Protein AF-A0A6S6XS99-F1 (afdb_monomer_lite)

Foldseek 3Di:
DDPVCVVLVLDPPPVDHHDDQAADEDDPVCVVLVVVLVVCVVVVVVVVNVVSCVVPVNVCRHDCDPVNVSNVVSHVVRVVCCVVPPPVVVLVPVQAEPEADDLQDDAAFNYWHDDPRWIKTFHHRGDDRRDDCPPPVGIDTDDPDDPPPPAEAEDAADDLADQDAANYWHDDQQFIKGFHHGRRHRDDAPPCVVGIDTPDHDPQDEAEEQDQDPRGAFQRWYWHADPPPRDTWIWTDRRPSDIDTDDDDDDQQVDADPVGHGSVVVVVVVVVVVVVVVVDPPPPVVQDCVNPVDPPFPAAEWEFPDWDDPDQQEIEGETAPDDDTAFYKYKYFAQHFHACDPPLQSHKYWYAHPVRDTDFIATEAEPVLHRDYRVLDDHRDIWMWTWHQDQRDPPPSGTHTHTPSPPCVPAPLLADQVQEEEEFDAEDEQEDPDALQAEAEDGHCEEAYAAHHEYEYPHQHVAYEYRHQAEYAANAEYFQELNFHQPDVPRPDDDDPLQHAAFAFAEWFWADPVRQAWAEFAAGAEGAHFWHWYGFWTWWGDDDDDWTTWTGFGRVPQHDDPPARFDGRPQTQQETGDTDAPDQQDQDCRPVNARTKYTWHIGGFFHHYAAEHNYEYHAAYEYAREWAEIHAIGAGEDDPPDPDFHAIYAWYEWTFFTEYHAEYAYHYYHNYYYFRFTHQWHAWYGYPVRPHTYHIYHTHYGYYYYYYYDDD

Radius of gyration: 56.85 Å; chains: 1; bounding box: 156×54×154 Å

Structure (mmCIF, N/CA/C/O backbone):
data_AF-A0A6S6XS99-F1
#
_entry.id   AF-A0A6S6XS99-F1
#
loop_
_atom_site.group_PDB
_atom_site.id
_atom_site.type_symbol
_atom_site.label_atom_id
_atom_site.label_alt_id
_atom_site.label_comp_id
_atom_site.label_asym_id
_atom_site.label_entity_id
_atom_site.label_seq_id
_atom_site.pdbx_PDB_ins_code
_atom_site.Cartn_x
_atom_site.Cartn_y
_atom_site.Cartn_z
_atom_site.occupancy
_atom_site.B_iso_or_equiv
_atom_site.auth_seq_id
_atom_site.auth_comp_id
_atom_site.auth_asym_id
_atom_site.auth_atom_id
_atom_site.pdbx_PDB_model_num
ATOM 1 N N . MET A 1 1 ? 77.140 -15.131 -53.008 1.00 70.56 1 MET A N 1
ATOM 2 C CA . MET A 1 1 ? 76.068 -16.034 -52.569 1.00 70.56 1 MET A CA 1
ATOM 3 C C . MET A 1 1 ? 75.198 -15.262 -51.602 1.00 70.56 1 MET A C 1
ATOM 5 O O . MET A 1 1 ? 75.749 -14.536 -50.785 1.00 70.56 1 MET A O 1
ATOM 9 N N . SER A 1 2 ? 73.883 -15.371 -51.748 1.00 76.38 2 SER A N 1
ATOM 10 C CA . SER A 1 2 ? 72.900 -14.784 -50.842 1.00 76.38 2 SER A CA 1
ATOM 11 C C . SER A 1 2 ? 73.021 -15.407 -49.452 1.00 76.38 2 SER A C 1
ATOM 13 O O . SER A 1 2 ? 72.976 -16.631 -49.325 1.00 76.38 2 SER A O 1
ATOM 15 N N . ASP A 1 3 ? 73.113 -14.582 -48.409 1.00 79.62 3 ASP A N 1
ATOM 16 C CA . ASP A 1 3 ? 73.062 -15.068 -47.021 1.00 79.62 3 ASP A CA 1
ATOM 17 C C . ASP A 1 3 ? 71.668 -15.617 -46.690 1.00 79.62 3 ASP A C 1
ATOM 19 O O . ASP A 1 3 ? 71.494 -16.472 -45.822 1.00 79.62 3 ASP A O 1
ATOM 23 N N . ARG A 1 4 ? 70.653 -15.095 -47.388 1.00 74.25 4 ARG A N 1
ATOM 24 C CA . ARG A 1 4 ? 69.243 -15.365 -47.124 1.00 74.25 4 ARG A CA 1
ATOM 25 C C . ARG A 1 4 ? 68.695 -16.536 -47.925 1.00 74.25 4 ARG A C 1
ATOM 27 O O . ARG A 1 4 ? 67.824 -17.250 -47.430 1.00 74.25 4 ARG A O 1
ATOM 34 N N . PHE A 1 5 ? 69.206 -16.741 -49.134 1.00 84.06 5 PHE A N 1
ATOM 35 C CA . PHE A 1 5 ? 68.850 -17.877 -49.977 1.00 84.06 5 PHE A CA 1
ATOM 36 C C . PHE A 1 5 ? 70.095 -18.695 -50.341 1.00 84.06 5 PHE A C 1
ATOM 38 O O . PHE A 1 5 ? 70.511 -18.686 -51.502 1.00 84.06 5 PHE A O 1
ATOM 45 N N . PRO A 1 6 ? 70.695 -19.428 -49.379 1.00 83.56 6 PRO A N 1
ATOM 46 C CA . PRO A 1 6 ? 71.902 -20.217 -49.633 1.00 83.56 6 PRO A CA 1
ATOM 47 C C . PRO A 1 6 ? 71.719 -21.273 -50.732 1.00 83.56 6 PRO A C 1
ATOM 49 O O . PRO A 1 6 ? 72.689 -21.698 -51.352 1.00 83.56 6 PRO A O 1
ATOM 52 N N . GLN A 1 7 ? 70.474 -21.694 -50.988 1.00 82.38 7 GLN A N 1
ATOM 53 C CA . GLN A 1 7 ? 70.128 -22.634 -52.050 1.00 82.38 7 GLN A CA 1
ATOM 54 C C . GLN A 1 7 ? 70.268 -22.054 -53.470 1.00 82.38 7 GLN A C 1
ATOM 56 O O . GLN A 1 7 ? 70.418 -22.826 -54.411 1.00 82.38 7 GLN A O 1
ATOM 61 N N . TYR A 1 8 ? 70.247 -20.726 -53.636 1.00 88.94 8 TYR A N 1
ATOM 62 C CA . TYR A 1 8 ? 70.466 -20.039 -54.917 1.00 88.94 8 TYR A CA 1
ATOM 63 C C . TYR A 1 8 ? 71.910 -19.535 -54.969 1.00 88.94 8 TYR A C 1
ATOM 65 O O . TYR A 1 8 ? 72.203 -18.344 -54.847 1.00 88.94 8 TYR A O 1
ATOM 73 N N . SER A 1 9 ? 72.832 -20.493 -55.057 1.00 85.69 9 SER A N 1
ATOM 74 C CA . SER A 1 9 ? 74.264 -20.295 -54.811 1.00 85.69 9 SER A CA 1
ATOM 75 C C . SER A 1 9 ? 74.929 -19.236 -55.704 1.00 85.69 9 SER A C 1
ATOM 77 O O . SER A 1 9 ? 75.890 -18.588 -55.269 1.00 85.69 9 SER A O 1
ATOM 79 N N . LEU A 1 10 ? 74.408 -19.034 -56.922 1.00 86.88 10 LEU A N 1
ATOM 80 C CA . LEU A 1 10 ? 74.947 -18.095 -57.908 1.00 86.88 10 LEU A CA 1
ATOM 81 C C . LEU A 1 10 ? 74.332 -16.690 -57.832 1.00 86.88 10 LEU A C 1
ATOM 83 O O . LEU A 1 10 ? 74.864 -15.782 -58.468 1.00 86.88 10 LEU A O 1
ATOM 87 N N . SER A 1 11 ? 73.279 -16.486 -57.034 1.00 88.00 11 SER A N 1
ATOM 88 C CA . SER A 1 11 ? 72.705 -15.159 -56.786 1.00 88.00 11 SER A CA 1
ATOM 89 C C . SER A 1 11 ? 73.265 -14.537 -55.501 1.00 88.00 11 SER A C 1
ATOM 91 O O . SER A 1 11 ? 73.641 -15.218 -54.540 1.00 88.00 11 SER A O 1
ATOM 93 N N . GLN A 1 12 ? 73.356 -13.212 -55.486 1.00 87.88 12 GLN A N 1
ATOM 94 C CA . GLN A 1 12 ? 73.645 -12.365 -54.332 1.00 87.88 12 GLN A CA 1
ATOM 95 C C . GLN A 1 12 ? 72.393 -11.635 -53.818 1.00 87.88 12 GLN A C 1
ATOM 97 O O . GLN A 1 12 ? 72.434 -11.019 -52.751 1.00 87.88 12 GLN A O 1
ATOM 102 N N . PHE A 1 13 ? 71.268 -11.722 -54.531 1.00 82.88 13 PHE A N 1
ATOM 103 C CA . PHE A 1 13 ? 70.009 -11.105 -54.125 1.00 82.88 13 PHE A CA 1
ATOM 104 C C . PHE A 1 13 ? 69.418 -11.816 -52.886 1.00 82.88 13 PHE A C 1
ATOM 106 O O . PHE A 1 13 ? 69.502 -13.043 -52.778 1.00 82.88 13 PHE A O 1
ATOM 113 N N . PRO A 1 14 ? 68.819 -11.103 -51.911 1.00 76.56 14 PRO A N 1
ATOM 114 C CA . PRO A 1 14 ? 68.534 -9.668 -51.875 1.00 76.56 14 PRO A CA 1
ATOM 115 C C . PRO A 1 14 ? 69.639 -8.824 -51.225 1.00 76.56 14 PRO A C 1
ATOM 117 O O . PRO A 1 14 ? 69.459 -7.620 -51.067 1.00 76.56 14 PRO A O 1
ATOM 120 N N . ASN A 1 15 ? 70.755 -9.432 -50.812 1.00 83.00 15 ASN A N 1
ATOM 121 C CA . ASN A 1 15 ? 71.830 -8.732 -50.107 1.00 83.00 15 ASN A CA 1
ATOM 122 C C . ASN A 1 15 ? 72.519 -7.683 -51.000 1.00 83.00 15 ASN A C 1
ATOM 124 O O . ASN A 1 15 ? 72.881 -6.607 -50.525 1.00 83.00 15 ASN A O 1
ATOM 128 N N . SER A 1 16 ? 72.663 -7.974 -52.293 1.00 83.06 16 SER A N 1
ATOM 129 C CA . SER A 1 16 ? 73.138 -7.047 -53.324 1.00 83.06 16 SER A CA 1
ATOM 130 C C . SER A 1 16 ? 72.519 -7.383 -54.681 1.00 83.06 16 SER A C 1
ATOM 132 O O . SER A 1 16 ? 71.906 -8.435 -54.861 1.00 83.06 16 SER A O 1
ATOM 134 N N . LEU A 1 17 ? 72.648 -6.468 -55.645 1.00 80.12 17 LEU A N 1
ATOM 135 C CA . LEU A 1 17 ? 72.263 -6.745 -57.028 1.00 80.12 17 LEU A CA 1
ATOM 136 C C . LEU A 1 17 ? 73.213 -7.776 -57.643 1.00 80.12 17 LEU A C 1
ATOM 138 O O . LEU A 1 17 ? 74.430 -7.685 -57.467 1.00 80.12 17 LEU A O 1
ATOM 142 N N . ASP A 1 18 ? 72.649 -8.705 -58.410 1.00 82.50 18 ASP A N 1
ATOM 143 C CA . ASP A 1 18 ? 73.433 -9.602 -59.252 1.00 82.50 18 ASP A CA 1
ATOM 144 C C . ASP A 1 18 ? 74.170 -8.817 -60.348 1.00 82.50 18 ASP A C 1
ATOM 146 O O . ASP A 1 18 ? 73.725 -7.762 -60.809 1.00 82.50 18 ASP A O 1
ATOM 150 N N . SER A 1 19 ? 75.340 -9.317 -60.751 1.00 79.38 19 SER A N 1
ATOM 151 C CA . SER A 1 19 ? 76.176 -8.647 -61.753 1.00 79.38 19 SER A CA 1
ATOM 152 C C . SER A 1 19 ? 75.516 -8.677 -63.132 1.00 79.38 19 SER A C 1
ATOM 154 O O . SER A 1 19 ? 75.088 -9.728 -63.604 1.00 79.38 19 SER A O 1
ATOM 156 N N . TYR A 1 20 ? 75.472 -7.522 -63.797 1.00 69.88 20 TYR A N 1
ATOM 157 C CA . TYR A 1 20 ? 74.871 -7.391 -65.122 1.00 69.88 20 TYR A CA 1
ATOM 158 C C . TYR A 1 20 ? 75.723 -8.114 -66.176 1.00 69.88 20 TYR A C 1
ATOM 160 O O . TYR A 1 20 ? 76.897 -7.788 -66.359 1.00 69.88 20 TYR A O 1
ATOM 168 N N . LEU A 1 21 ? 75.134 -9.076 -66.888 1.00 74.75 21 LEU A N 1
ATOM 169 C CA . LEU A 1 21 ? 75.774 -9.757 -68.015 1.00 74.75 21 LEU A CA 1
ATOM 170 C C . LEU A 1 21 ? 75.280 -9.126 -69.322 1.00 74.75 21 LEU A C 1
ATOM 172 O O . LEU A 1 21 ? 74.083 -9.128 -69.600 1.00 74.75 21 LEU A O 1
ATOM 176 N N . ILE A 1 22 ? 76.194 -8.589 -70.132 1.00 81.19 22 ILE A N 1
ATOM 177 C CA . ILE A 1 22 ? 75.876 -8.086 -71.476 1.00 81.19 22 ILE A CA 1
ATOM 178 C C . ILE A 1 22 ? 76.369 -9.114 -72.484 1.00 81.19 22 ILE A C 1
ATOM 180 O O . ILE A 1 22 ? 77.573 -9.208 -72.721 1.00 81.19 22 ILE A O 1
ATOM 184 N N . PHE A 1 23 ? 75.443 -9.875 -73.066 1.00 83.50 23 PHE A N 1
ATOM 185 C CA . PHE A 1 23 ? 75.772 -10.818 -74.130 1.00 83.50 23 PHE A CA 1
ATOM 186 C C . PHE A 1 23 ? 76.121 -10.085 -75.426 1.00 83.50 23 PHE A C 1
ATOM 188 O O . PHE A 1 23 ? 75.564 -9.030 -75.731 1.00 83.50 23 PHE A O 1
ATOM 195 N N . GLN A 1 24 ? 77.066 -10.645 -76.172 1.00 85.38 24 GLN A N 1
ATOM 196 C CA . GLN A 1 24 ? 77.560 -10.099 -77.427 1.00 85.38 24 GLN A CA 1
ATOM 197 C C . GLN A 1 24 ? 77.521 -11.172 -78.504 1.00 85.38 24 GLN A C 1
ATOM 199 O O . GLN A 1 24 ? 77.879 -12.324 -78.260 1.00 85.38 24 GLN A O 1
ATOM 204 N N . ASP A 1 25 ? 77.148 -10.765 -79.712 1.00 87.94 25 ASP A N 1
ATOM 205 C CA . ASP A 1 25 ? 77.217 -11.645 -80.869 1.00 87.94 25 ASP A CA 1
ATOM 206 C C . ASP A 1 25 ? 78.668 -12.011 -81.210 1.00 87.94 25 ASP A C 1
ATOM 208 O O . ASP A 1 25 ? 79.642 -11.316 -80.876 1.00 87.94 25 ASP A O 1
ATOM 212 N N . VAL A 1 26 ? 78.809 -13.116 -81.940 1.00 89.81 26 VAL A N 1
ATOM 213 C CA . VAL A 1 26 ? 80.088 -13.491 -82.538 1.00 89.81 26 VAL A CA 1
ATOM 214 C C . VAL A 1 26 ? 80.508 -12.399 -83.523 1.00 89.81 26 VAL A C 1
ATOM 216 O O . VAL A 1 26 ? 79.775 -12.038 -84.441 1.00 89.81 26 VAL A O 1
ATOM 219 N N . ASN A 1 27 ? 81.717 -11.886 -83.345 1.00 88.88 27 ASN A N 1
ATOM 220 C CA . ASN A 1 27 ? 82.330 -10.873 -84.185 1.00 88.88 27 ASN A CA 1
ATOM 221 C C . ASN A 1 27 ? 83.718 -11.331 -84.643 1.00 88.88 27 ASN A C 1
ATOM 223 O O . ASN A 1 27 ? 84.244 -12.359 -84.214 1.00 88.88 27 ASN A O 1
ATOM 227 N N . ILE A 1 28 ? 84.337 -10.551 -85.526 1.00 90.06 28 ILE A N 1
ATOM 228 C CA . ILE A 1 28 ? 85.617 -10.925 -86.136 1.00 90.06 28 ILE A CA 1
ATOM 229 C C . ILE A 1 28 ? 86.743 -11.149 -85.111 1.00 90.06 28 ILE A C 1
ATOM 231 O O . ILE A 1 28 ? 87.636 -11.950 -85.362 1.00 90.06 28 ILE A O 1
ATOM 235 N N . SER A 1 29 ? 86.684 -10.488 -83.949 1.00 87.44 29 SER A N 1
ATOM 236 C CA . SER A 1 29 ? 87.703 -10.589 -82.902 1.00 87.44 29 SER A CA 1
ATOM 237 C C . SER A 1 29 ? 87.550 -11.832 -82.024 1.00 87.44 29 SER A C 1
ATOM 239 O O . SER A 1 29 ? 88.555 -12.315 -81.513 1.00 87.44 29 SER A O 1
ATOM 241 N N . ASN A 1 30 ? 86.327 -12.333 -81.808 1.00 90.00 30 ASN A N 1
ATOM 242 C CA . ASN A 1 30 ? 86.073 -13.483 -80.926 1.00 90.00 30 ASN A CA 1
ATOM 243 C C . ASN A 1 30 ? 85.800 -14.793 -81.692 1.00 90.00 30 ASN A C 1
ATOM 245 O O . ASN A 1 30 ? 85.948 -15.869 -81.115 1.00 90.00 30 ASN A O 1
ATOM 249 N N . LYS A 1 31 ? 85.485 -14.725 -82.995 1.00 91.44 31 LYS A N 1
ATOM 250 C CA . LYS A 1 31 ? 85.181 -15.889 -83.839 1.00 91.44 31 LYS A CA 1
ATOM 251 C C . LYS A 1 31 ? 86.235 -17.009 -83.794 1.00 91.44 31 LYS A C 1
ATOM 253 O O . LYS A 1 31 ? 85.816 -18.156 -83.664 1.00 91.44 31 LYS A O 1
ATOM 258 N N . PRO A 1 32 ? 87.557 -16.743 -83.834 1.00 93.44 32 PRO A N 1
ATOM 259 C CA . PRO A 1 32 ? 88.551 -17.819 -83.773 1.00 93.44 32 PRO A CA 1
ATOM 260 C C . PRO A 1 32 ? 88.468 -18.646 -82.483 1.00 93.44 32 PRO A C 1
ATOM 262 O O . PRO A 1 32 ? 88.582 -19.867 -82.519 1.00 93.44 32 PRO A O 1
ATOM 265 N N . LEU A 1 33 ? 88.215 -17.984 -81.351 1.00 92.69 33 LEU A N 1
ATOM 266 C CA . LEU A 1 33 ? 88.077 -18.634 -80.049 1.00 92.69 33 LEU A CA 1
ATOM 267 C C . LEU A 1 33 ? 86.750 -19.400 -79.931 1.00 92.69 33 LEU A C 1
ATOM 269 O O . LEU A 1 33 ? 86.704 -20.472 -79.335 1.00 92.69 33 LEU A O 1
ATOM 273 N N . VAL A 1 34 ? 85.675 -18.882 -80.534 1.00 91.12 34 VAL A N 1
ATOM 274 C CA . VAL A 1 34 ? 84.378 -19.577 -80.607 1.00 91.12 34 VAL A CA 1
ATOM 275 C C . VAL A 1 34 ? 84.476 -20.836 -81.473 1.00 91.12 34 VAL A C 1
ATOM 277 O O . VAL A 1 34 ? 83.986 -21.890 -81.075 1.00 91.12 34 VAL A O 1
ATOM 280 N N . ASP A 1 35 ? 85.144 -20.761 -82.626 1.00 93.56 35 ASP A N 1
ATOM 281 C CA . ASP A 1 35 ? 85.365 -21.921 -83.496 1.00 93.56 35 ASP A CA 1
ATOM 282 C C . ASP A 1 35 ? 86.226 -22.985 -82.784 1.00 93.56 35 ASP A C 1
ATOM 284 O O . ASP A 1 35 ? 85.917 -24.175 -82.846 1.00 93.56 35 ASP A O 1
ATOM 288 N N . GLN A 1 36 ? 87.255 -22.560 -82.037 1.00 93.19 36 GLN A N 1
ATOM 289 C CA . GLN A 1 36 ? 88.088 -23.453 -81.223 1.00 93.19 36 GLN A CA 1
ATOM 290 C C . GLN A 1 36 ? 87.285 -24.144 -80.113 1.00 93.19 36 GLN A C 1
ATOM 292 O O . GLN A 1 36 ? 87.428 -25.350 -79.914 1.00 93.19 36 GLN A O 1
ATOM 297 N N . TYR A 1 37 ? 86.396 -23.411 -79.435 1.00 92.50 37 TYR A N 1
ATOM 298 C CA . TYR A 1 37 ? 85.488 -23.987 -78.446 1.00 92.50 37 TYR A CA 1
ATOM 299 C C . TYR A 1 37 ? 84.620 -25.096 -79.055 1.00 92.50 37 TYR A C 1
ATOM 301 O O . TYR A 1 37 ? 84.569 -26.202 -78.517 1.00 92.50 37 TYR A O 1
ATOM 309 N N . TYR A 1 38 ? 83.980 -24.843 -80.203 1.00 91.44 38 TYR A N 1
ATOM 310 C CA . TYR A 1 38 ? 83.148 -25.855 -80.860 1.00 91.44 38 TYR A CA 1
ATOM 311 C C . TYR A 1 38 ? 83.955 -27.041 -81.407 1.00 91.44 38 TYR A C 1
ATOM 313 O O . TYR A 1 38 ? 83.425 -28.151 -81.428 1.00 91.44 38 TYR A O 1
ATOM 321 N N . SER A 1 39 ? 85.225 -26.859 -81.790 1.00 94.81 39 SER A N 1
ATOM 322 C CA . SER A 1 39 ? 86.110 -27.985 -82.136 1.00 94.81 39 SER A CA 1
ATOM 323 C C . SER A 1 39 ? 86.301 -28.919 -80.941 1.00 94.81 39 SER A C 1
ATOM 325 O O . SER A 1 39 ? 86.033 -30.112 -81.058 1.00 94.81 39 SER A O 1
ATOM 327 N N . TYR A 1 40 ? 86.649 -28.373 -79.769 1.00 94.31 40 TYR A N 1
ATOM 328 C CA . TYR A 1 40 ? 86.814 -29.167 -78.546 1.00 94.31 40 TYR A CA 1
ATOM 329 C C . TYR A 1 40 ? 85.521 -29.873 -78.125 1.00 94.31 40 TYR A C 1
ATOM 331 O O . TYR A 1 40 ? 85.555 -31.041 -77.739 1.00 94.31 40 TYR A O 1
ATOM 339 N N . ILE A 1 41 ? 84.366 -29.210 -78.259 1.00 91.44 41 ILE A N 1
ATOM 340 C CA . ILE A 1 41 ? 83.062 -29.835 -77.995 1.00 91.44 41 ILE A CA 1
ATOM 341 C C . ILE A 1 41 ? 82.793 -31.002 -78.956 1.00 91.44 41 ILE A C 1
ATOM 343 O O . ILE A 1 41 ? 82.374 -32.068 -78.508 1.00 91.44 41 ILE A O 1
ATOM 347 N N . ASN A 1 42 ? 83.067 -30.842 -80.253 1.00 93.12 42 ASN A N 1
ATOM 348 C CA . ASN A 1 42 ? 82.854 -31.895 -81.254 1.00 93.12 42 ASN A CA 1
ATOM 349 C C . ASN A 1 42 ? 83.813 -33.087 -81.083 1.00 93.12 42 ASN A C 1
ATOM 351 O O . ASN A 1 42 ? 83.479 -34.211 -81.458 1.00 93.12 42 ASN A O 1
ATOM 355 N N . GLU A 1 43 ? 84.985 -32.853 -80.496 1.00 94.12 43 GLU A N 1
ATOM 356 C CA . GLU A 1 43 ? 85.983 -33.876 -80.165 1.00 94.12 43 GLU A CA 1
ATOM 357 C C . GLU A 1 43 ? 85.730 -34.548 -78.800 1.00 94.12 43 GLU A C 1
ATOM 359 O O . GLU A 1 43 ? 86.405 -35.517 -78.456 1.00 94.12 43 GLU A O 1
ATOM 364 N N . ASN A 1 44 ? 84.711 -34.103 -78.051 1.00 92.62 44 ASN A N 1
ATOM 365 C CA . ASN A 1 44 ? 84.396 -34.510 -76.674 1.00 92.62 44 ASN A CA 1
ATOM 366 C C . ASN A 1 44 ? 85.477 -34.147 -75.632 1.00 92.62 44 ASN A C 1
ATOM 368 O O . ASN A 1 44 ? 85.509 -34.733 -74.547 1.00 92.62 44 ASN A O 1
ATOM 372 N N . ASP A 1 45 ? 86.340 -33.169 -75.916 1.00 94.06 45 ASP A N 1
ATOM 373 C CA . ASP A 1 45 ? 87.319 -32.642 -74.959 1.00 94.06 45 ASP A CA 1
ATOM 374 C C . ASP A 1 45 ? 86.724 -31.481 -74.143 1.00 94.06 45 ASP A C 1
ATOM 376 O O . ASP A 1 45 ? 87.009 -30.295 -74.339 1.00 94.06 45 ASP A O 1
ATOM 380 N N . PHE A 1 46 ? 85.852 -31.832 -73.197 1.00 90.38 46 PHE A N 1
ATOM 381 C CA . PHE A 1 46 ? 85.180 -30.856 -72.334 1.00 90.38 46 PHE A CA 1
ATOM 382 C C . PHE A 1 46 ? 86.138 -30.118 -71.385 1.00 90.38 46 PHE A C 1
ATOM 384 O O . PHE A 1 46 ? 85.825 -29.006 -70.950 1.00 90.38 46 PHE A O 1
ATOM 391 N N . ALA A 1 47 ? 87.293 -30.709 -71.060 1.00 90.75 47 ALA A N 1
ATOM 392 C CA . ALA A 1 47 ? 88.280 -30.101 -70.170 1.00 90.75 47 ALA A CA 1
ATOM 393 C C . ALA A 1 47 ? 88.961 -28.913 -70.859 1.00 90.75 47 ALA A C 1
ATOM 395 O O . ALA A 1 47 ? 88.957 -27.805 -70.319 1.00 90.75 47 ALA A O 1
ATOM 396 N N . SER A 1 48 ? 89.440 -29.112 -72.091 1.00 91.06 48 SER A N 1
ATOM 397 C CA . SER A 1 48 ? 90.030 -28.039 -72.897 1.00 91.06 48 SER A CA 1
ATOM 398 C C . SER A 1 48 ? 89.004 -26.963 -73.265 1.00 91.06 48 SER A C 1
ATOM 400 O O . SER A 1 48 ? 89.319 -25.773 -73.231 1.00 91.06 48 SER A O 1
ATOM 402 N N . ALA A 1 49 ? 87.752 -27.348 -73.545 1.00 88.12 49 ALA A N 1
ATOM 403 C CA . ALA A 1 49 ? 86.664 -26.397 -73.784 1.00 88.12 49 ALA A CA 1
ATOM 404 C C . ALA A 1 49 ? 86.365 -25.510 -72.558 1.00 88.12 49 ALA A C 1
ATOM 406 O O . ALA A 1 49 ? 86.120 -24.311 -72.706 1.00 88.12 49 ALA A O 1
ATOM 407 N N . THR A 1 50 ? 86.404 -26.082 -71.349 1.00 88.81 50 THR A N 1
ATOM 408 C CA . THR A 1 50 ? 86.195 -25.343 -70.093 1.00 88.81 50 THR A CA 1
ATOM 409 C C . THR A 1 50 ? 87.361 -24.397 -69.813 1.00 88.81 50 THR A C 1
ATOM 411 O O . THR A 1 50 ? 87.132 -23.210 -69.575 1.00 88.81 50 THR A O 1
ATOM 414 N N . GLN A 1 51 ? 88.602 -24.882 -69.938 1.00 90.88 51 GLN A N 1
ATOM 415 C CA . GLN A 1 51 ? 89.805 -24.069 -69.736 1.00 90.88 51 GLN A CA 1
ATOM 416 C C . GLN A 1 51 ? 89.852 -22.873 -70.698 1.00 90.88 51 GLN A C 1
ATOM 418 O O . GLN A 1 51 ? 90.165 -21.760 -70.286 1.00 90.88 51 GLN A O 1
ATOM 423 N N . LEU A 1 52 ? 89.446 -23.061 -71.960 1.00 90.75 52 LEU A N 1
ATOM 424 C CA . LEU A 1 52 ? 89.394 -21.983 -72.952 1.00 90.75 52 LEU A CA 1
ATOM 425 C C . LEU A 1 52 ? 88.474 -20.824 -72.521 1.00 90.75 52 LEU A C 1
ATOM 427 O O . LEU A 1 52 ? 88.805 -19.660 -72.759 1.00 90.75 52 LEU A O 1
ATOM 431 N N . ILE A 1 53 ? 87.339 -21.128 -71.879 1.00 88.12 53 ILE A N 1
ATOM 432 C CA . ILE A 1 53 ? 86.401 -20.129 -71.339 1.00 88.12 53 ILE A CA 1
ATOM 433 C C . ILE A 1 53 ? 86.956 -19.457 -70.071 1.00 88.12 53 ILE A C 1
ATOM 435 O O . ILE A 1 53 ? 86.693 -18.273 -69.842 1.00 88.12 53 ILE A O 1
ATOM 439 N N . GLU A 1 54 ? 87.695 -20.185 -69.232 1.00 87.81 54 GLU A N 1
ATOM 440 C CA . GLU A 1 54 ? 88.346 -19.625 -68.039 1.00 87.81 54 GLU A CA 1
ATOM 441 C C . GLU A 1 54 ? 89.474 -18.657 -68.405 1.00 87.81 54 GLU A C 1
ATOM 443 O O . GLU A 1 54 ? 89.521 -17.547 -67.871 1.00 87.81 54 GLU A O 1
ATOM 448 N N . ASP A 1 55 ? 90.306 -19.040 -69.374 1.00 91.31 55 ASP A N 1
ATOM 449 C CA . ASP A 1 55 ? 91.436 -18.244 -69.860 1.00 91.31 55 ASP A CA 1
ATOM 450 C C . ASP A 1 55 ? 90.980 -17.022 -70.668 1.00 91.31 55 ASP A C 1
ATOM 452 O O . ASP A 1 55 ? 91.681 -16.011 -70.736 1.00 91.31 55 ASP A O 1
ATOM 456 N N . ASN A 1 56 ? 89.778 -17.081 -71.256 1.00 89.94 56 ASN A N 1
ATOM 457 C CA . ASN A 1 56 ? 89.193 -15.999 -72.046 1.00 89.94 56 ASN A CA 1
ATOM 458 C C . ASN A 1 56 ? 87.800 -15.620 -71.512 1.00 89.94 56 ASN A C 1
ATOM 460 O O . ASN A 1 56 ? 86.787 -15.948 -72.138 1.00 89.94 56 ASN A O 1
ATOM 464 N N . PRO A 1 57 ? 87.708 -14.867 -70.395 1.00 84.00 57 PRO A N 1
ATOM 465 C CA . PRO A 1 57 ? 86.433 -14.537 -69.755 1.00 84.00 57 PRO A CA 1
ATOM 466 C C . PRO A 1 57 ? 85.426 -13.816 -70.659 1.00 84.00 57 PRO A C 1
ATOM 468 O O . PRO A 1 57 ? 84.227 -13.878 -70.400 1.00 84.00 57 PRO A O 1
ATOM 471 N N . SER A 1 58 ? 85.886 -13.154 -71.728 1.00 80.94 58 SER A N 1
ATOM 472 C CA . SER A 1 58 ? 85.018 -12.524 -72.728 1.00 80.94 58 SER A CA 1
ATOM 473 C C . SER A 1 58 ? 84.103 -13.527 -73.441 1.00 80.94 58 SER A C 1
ATOM 475 O O . SER A 1 58 ? 82.992 -13.165 -73.823 1.00 80.94 58 SER A O 1
ATOM 477 N N . LEU A 1 59 ? 84.512 -14.796 -73.559 1.00 84.81 59 LEU A N 1
ATOM 478 C CA . LEU A 1 59 ? 83.703 -15.858 -74.163 1.00 84.81 59 LEU A CA 1
ATOM 479 C C . LEU A 1 59 ? 82.456 -16.197 -73.344 1.00 84.81 59 LEU A C 1
ATOM 481 O O . LEU A 1 59 ? 81.469 -16.646 -73.921 1.00 84.81 59 LEU A O 1
ATOM 485 N N . LYS A 1 60 ? 82.443 -15.911 -72.033 1.00 81.56 60 LYS A N 1
ATOM 486 C CA . LYS A 1 60 ? 81.263 -16.104 -71.165 1.00 81.56 60 LYS A CA 1
ATOM 487 C C . LYS A 1 60 ? 80.069 -15.239 -71.581 1.00 81.56 60 LYS A C 1
ATOM 489 O O . LYS A 1 60 ? 78.936 -15.554 -71.229 1.00 81.56 60 LYS A O 1
ATOM 494 N N . TYR A 1 61 ? 80.328 -14.169 -72.334 1.00 83.94 61 TYR A N 1
ATOM 495 C CA . TYR A 1 61 ? 79.315 -13.268 -72.881 1.00 83.94 61 TYR A CA 1
ATOM 496 C C . TYR A 1 61 ? 78.917 -13.612 -74.323 1.00 83.94 61 TYR A C 1
ATOM 498 O O . TYR A 1 61 ? 78.040 -12.960 -74.874 1.00 83.94 61 TYR A O 1
ATOM 506 N N . VAL A 1 62 ? 79.552 -14.607 -74.946 1.00 86.81 62 VAL A N 1
ATOM 507 C CA . VAL A 1 62 ? 79.318 -14.993 -76.351 1.00 86.81 62 VAL A CA 1
ATOM 508 C C . VAL A 1 62 ? 78.765 -16.418 -76.443 1.00 86.81 62 VAL A C 1
ATOM 510 O O . VAL A 1 62 ? 77.935 -16.712 -77.297 1.00 86.81 62 VAL A O 1
ATOM 513 N N . ILE A 1 63 ? 79.193 -17.308 -75.542 1.00 85.56 63 ILE A N 1
ATOM 514 C CA . ILE A 1 63 ? 78.772 -18.710 -75.477 1.00 85.56 63 ILE A CA 1
ATOM 515 C C . ILE A 1 63 ? 77.900 -18.920 -74.236 1.00 85.56 63 ILE A C 1
ATOM 517 O O . ILE A 1 63 ? 78.315 -18.650 -73.107 1.00 85.56 63 ILE A O 1
ATOM 521 N N . VAL A 1 64 ? 76.691 -19.449 -74.438 1.00 83.25 64 VAL A N 1
ATOM 522 C CA . VAL A 1 64 ? 75.761 -19.778 -73.349 1.00 83.25 64 VAL A CA 1
ATOM 523 C C . VAL A 1 64 ? 76.078 -21.173 -72.813 1.00 83.25 64 VAL A C 1
ATOM 525 O O . VAL A 1 64 ? 75.913 -22.170 -73.511 1.00 83.25 64 VAL A O 1
ATOM 528 N N . THR A 1 65 ? 76.517 -21.246 -71.556 1.00 81.56 65 THR A N 1
ATOM 529 C CA . THR A 1 65 ? 76.810 -22.510 -70.859 1.00 81.56 65 THR A CA 1
ATOM 530 C C . THR A 1 65 ? 75.728 -22.847 -69.833 1.00 81.56 65 THR A C 1
ATOM 532 O O . THR A 1 65 ? 74.925 -21.989 -69.456 1.00 81.56 65 THR A O 1
ATOM 535 N N . ALA A 1 66 ? 75.734 -24.078 -69.310 1.00 81.81 66 ALA A N 1
ATOM 536 C CA . ALA A 1 66 ? 74.856 -24.462 -68.203 1.00 81.81 66 ALA A CA 1
ATOM 537 C C . ALA A 1 66 ? 75.036 -23.547 -66.975 1.00 81.81 66 ALA A C 1
ATOM 539 O O . ALA A 1 66 ? 74.051 -23.149 -66.365 1.00 81.81 66 ALA A O 1
ATOM 540 N N . ASN A 1 67 ? 76.272 -23.133 -66.666 1.00 83.00 67 ASN A N 1
ATOM 541 C CA . ASN A 1 67 ? 76.551 -22.193 -65.577 1.00 83.00 67 ASN A CA 1
ATOM 542 C C . ASN A 1 67 ? 75.928 -20.809 -65.833 1.00 83.00 67 ASN A C 1
ATOM 544 O O . ASN A 1 67 ? 75.361 -20.200 -64.928 1.00 83.00 67 ASN A O 1
ATOM 548 N N . THR A 1 68 ? 75.981 -20.332 -67.082 1.00 82.12 68 THR A N 1
ATOM 549 C CA . THR A 1 68 ? 75.318 -19.089 -67.502 1.00 82.12 68 THR A CA 1
ATOM 550 C C . THR A 1 68 ? 73.807 -19.178 -67.278 1.00 82.12 68 THR A C 1
ATOM 552 O O . THR A 1 68 ? 73.224 -18.299 -66.648 1.00 82.12 68 THR A O 1
ATOM 555 N N . MET A 1 69 ? 73.172 -20.265 -67.722 1.00 85.06 69 MET A N 1
ATOM 556 C CA . MET A 1 69 ? 71.731 -20.471 -67.538 1.00 85.06 69 MET A CA 1
ATOM 557 C C . MET A 1 69 ? 71.340 -20.628 -66.064 1.00 85.06 69 MET A C 1
ATOM 559 O O . MET A 1 69 ? 70.343 -20.050 -65.638 1.00 85.06 69 MET A O 1
ATOM 563 N N . GLN A 1 70 ? 72.138 -21.347 -65.270 1.00 88.88 70 GLN A N 1
ATOM 564 C CA . GLN A 1 70 ? 71.882 -21.531 -63.841 1.00 88.88 70 GLN A CA 1
ATOM 565 C C . GLN A 1 70 ? 71.963 -20.207 -63.077 1.00 88.88 70 GLN A C 1
ATOM 567 O O . GLN A 1 70 ? 71.145 -19.968 -62.198 1.00 88.88 70 GLN A O 1
ATOM 572 N N . SER A 1 71 ? 72.890 -19.315 -63.446 1.00 85.50 71 SER A N 1
ATOM 573 C CA . SER A 1 71 ? 72.980 -17.985 -62.827 1.00 85.50 71 SER A CA 1
ATOM 574 C C . SER A 1 71 ? 71.720 -17.142 -63.058 1.00 85.50 71 SER A C 1
ATOM 576 O O . SER A 1 71 ? 71.256 -16.467 -62.143 1.00 85.50 71 SER A O 1
ATOM 578 N N . ILE A 1 72 ? 71.116 -17.243 -64.248 1.00 85.31 72 ILE A N 1
ATOM 579 C CA . ILE A 1 72 ? 69.851 -16.572 -64.576 1.00 85.31 72 ILE A CA 1
ATOM 580 C C . ILE A 1 72 ? 68.704 -17.195 -63.775 1.00 85.31 72 ILE A C 1
ATOM 582 O O . ILE A 1 72 ? 67.878 -16.476 -63.217 1.00 85.31 72 ILE A O 1
ATOM 586 N N . TYR A 1 73 ? 68.659 -18.525 -63.699 1.00 89.50 73 TYR A N 1
ATOM 587 C CA . TYR A 1 73 ? 67.619 -19.240 -62.965 1.00 89.50 73 TYR A CA 1
ATOM 588 C C . TYR A 1 73 ? 67.659 -18.937 -61.459 1.00 89.50 73 TYR A C 1
ATOM 590 O O . TYR A 1 73 ? 66.633 -18.587 -60.883 1.00 89.50 73 TYR A O 1
ATOM 598 N N . ASP A 1 74 ? 68.837 -18.997 -60.833 1.00 90.94 74 ASP A N 1
ATOM 599 C CA . ASP A 1 74 ? 69.031 -18.679 -59.413 1.00 90.94 74 ASP A CA 1
ATOM 600 C C . ASP A 1 74 ? 68.610 -17.235 -59.097 1.00 90.94 74 ASP A C 1
ATOM 602 O O . ASP A 1 74 ? 67.939 -16.998 -58.092 1.00 90.94 74 ASP A O 1
ATOM 606 N N . ALA A 1 75 ? 68.949 -16.279 -59.970 1.00 87.00 75 ALA A N 1
ATOM 607 C CA . ALA A 1 75 ? 68.541 -14.883 -59.823 1.00 87.00 75 ALA A CA 1
ATOM 608 C C . ALA A 1 75 ? 67.013 -14.714 -59.903 1.00 87.00 75 ALA A C 1
ATOM 610 O O . ALA A 1 75 ? 66.416 -14.043 -59.059 1.00 87.00 75 ALA A O 1
ATOM 611 N N . LEU A 1 76 ? 66.358 -15.359 -60.877 1.00 88.00 76 LEU A N 1
ATOM 612 C CA . LEU A 1 76 ? 64.897 -15.332 -61.014 1.00 88.00 76 LEU A CA 1
ATOM 613 C C . LEU A 1 76 ? 64.209 -15.950 -59.795 1.00 88.00 76 LEU A C 1
ATOM 615 O O . LEU A 1 76 ? 63.313 -15.337 -59.218 1.00 88.00 76 LEU A O 1
ATOM 619 N N . MET A 1 77 ? 64.674 -17.117 -59.352 1.00 89.81 77 MET A N 1
ATOM 620 C CA . MET A 1 77 ? 64.116 -17.798 -58.187 1.00 89.81 77 MET A CA 1
ATOM 621 C C . MET A 1 77 ? 64.302 -16.988 -56.901 1.00 89.81 77 MET A C 1
ATOM 623 O O . MET A 1 77 ? 63.388 -16.945 -56.074 1.00 89.81 77 MET A O 1
ATOM 627 N N . ALA A 1 78 ? 65.439 -16.308 -56.722 1.00 86.38 78 ALA A N 1
ATOM 628 C CA . ALA A 1 78 ? 65.660 -15.412 -55.588 1.00 86.38 78 ALA A CA 1
ATOM 629 C C . ALA A 1 78 ? 64.665 -14.238 -55.594 1.00 86.38 78 ALA A C 1
ATOM 631 O O . ALA A 1 78 ? 64.056 -13.946 -54.563 1.00 86.38 78 ALA A O 1
ATOM 632 N N . ILE A 1 79 ? 64.434 -13.618 -56.756 1.00 85.81 79 ILE A N 1
ATOM 633 C CA . ILE A 1 79 ? 63.458 -12.531 -56.926 1.00 85.81 79 ILE A CA 1
ATOM 634 C C . ILE A 1 79 ? 62.032 -13.022 -56.633 1.00 85.81 79 ILE A C 1
ATOM 636 O O . ILE A 1 79 ? 61.336 -12.425 -55.809 1.00 85.81 79 ILE A O 1
ATOM 640 N N . GLU A 1 80 ? 61.599 -14.121 -57.255 1.00 84.12 80 GLU A N 1
ATOM 641 C CA . GLU A 1 80 ? 60.264 -14.701 -57.053 1.00 84.12 80 GLU A CA 1
ATOM 642 C C . GLU A 1 80 ? 60.030 -15.104 -55.595 1.00 84.12 80 GLU A C 1
ATOM 644 O O . GLU A 1 80 ? 58.959 -14.854 -55.032 1.00 84.12 80 GLU A O 1
ATOM 649 N N . THR A 1 81 ? 61.047 -15.674 -54.943 1.00 81.19 81 THR A N 1
ATOM 650 C CA . THR A 1 81 ? 60.973 -16.050 -53.527 1.00 81.19 81 THR A CA 1
ATOM 651 C C . THR A 1 81 ? 60.829 -14.809 -52.644 1.00 81.19 81 THR A C 1
ATOM 653 O O . THR A 1 81 ? 59.980 -14.793 -51.751 1.00 81.19 81 THR A O 1
ATOM 656 N N . THR A 1 82 ? 61.582 -13.733 -52.900 1.00 80.38 82 THR A N 1
ATOM 657 C CA . THR A 1 82 ? 61.442 -12.468 -52.157 1.00 80.38 82 THR A CA 1
ATOM 658 C C . THR A 1 82 ? 60.057 -11.851 -52.332 1.00 80.38 82 THR A C 1
ATOM 660 O O . THR A 1 82 ? 59.430 -11.464 -51.343 1.00 80.38 82 THR A O 1
ATOM 663 N N . TYR A 1 83 ? 59.538 -11.796 -53.559 1.00 75.12 83 TYR A N 1
ATOM 664 C CA . TYR A 1 83 ? 58.201 -11.255 -53.816 1.00 75.12 83 TYR A CA 1
ATOM 665 C C . TYR A 1 83 ? 57.096 -12.086 -53.165 1.00 75.12 83 TYR A C 1
ATOM 667 O O . TYR A 1 83 ? 56.206 -11.525 -52.526 1.00 75.12 83 TYR A O 1
ATOM 675 N N . SER A 1 84 ? 57.160 -13.411 -53.287 1.00 73.69 84 SER A N 1
ATOM 676 C CA . SER A 1 84 ? 56.093 -14.293 -52.806 1.00 73.69 84 SER A CA 1
ATOM 677 C C . SER A 1 84 ? 56.080 -14.479 -51.287 1.00 73.69 84 SER A C 1
ATOM 679 O O . SER A 1 84 ? 55.012 -14.684 -50.713 1.00 73.69 84 SER A O 1
ATOM 681 N N . THR A 1 85 ? 57.232 -14.388 -50.613 1.00 67.50 85 THR A N 1
ATOM 682 C CA . THR A 1 85 ? 57.322 -14.697 -49.173 1.00 67.50 85 THR A CA 1
ATOM 683 C C . THR A 1 85 ? 57.530 -13.487 -48.270 1.00 67.50 85 THR A C 1
ATOM 685 O O . THR A 1 85 ? 57.225 -13.570 -47.077 1.00 67.50 85 THR A O 1
ATOM 688 N N . ASP A 1 86 ? 58.031 -12.369 -48.802 1.00 66.12 86 ASP A N 1
ATOM 689 C CA . ASP A 1 86 ? 58.665 -11.366 -47.951 1.00 66.12 86 ASP A CA 1
ATOM 690 C C . ASP A 1 86 ? 58.289 -9.918 -48.235 1.00 66.12 86 ASP A C 1
ATOM 692 O O . ASP A 1 86 ? 58.291 -9.121 -47.305 1.00 66.12 86 ASP A O 1
ATOM 696 N N . VAL A 1 87 ? 57.899 -9.554 -49.457 1.00 68.50 87 VAL A N 1
ATOM 697 C CA . VAL A 1 87 ? 57.473 -8.171 -49.739 1.00 68.50 87 VAL A CA 1
ATOM 698 C C . VAL A 1 87 ? 56.264 -7.789 -48.879 1.00 68.50 87 VAL A C 1
ATOM 700 O O . VAL A 1 87 ? 56.272 -6.736 -48.246 1.00 68.50 87 VAL A O 1
ATOM 703 N N . ILE A 1 88 ? 55.275 -8.679 -48.745 1.00 61.31 88 ILE A N 1
ATOM 704 C CA . ILE A 1 88 ? 54.093 -8.431 -47.900 1.00 61.31 88 ILE A CA 1
ATOM 705 C C . ILE A 1 88 ? 54.466 -8.377 -46.409 1.00 61.31 88 ILE A C 1
ATOM 707 O O . ILE A 1 88 ? 53.990 -7.496 -45.696 1.00 61.31 88 ILE A O 1
ATOM 711 N N . LYS A 1 89 ? 55.351 -9.263 -45.927 1.00 62.28 89 LYS A N 1
ATOM 712 C CA . LYS A 1 89 ? 55.820 -9.246 -44.527 1.00 62.28 89 LYS A CA 1
ATOM 713 C C . LYS A 1 89 ? 56.671 -8.016 -44.215 1.00 62.28 89 LYS A C 1
ATOM 715 O O . LYS A 1 89 ? 56.463 -7.386 -43.186 1.00 62.28 89 LYS A O 1
ATOM 720 N N . THR A 1 90 ? 57.575 -7.641 -45.111 1.00 62.44 90 THR A N 1
ATOM 721 C CA . THR A 1 90 ? 58.436 -6.463 -44.978 1.00 62.44 90 THR A CA 1
ATOM 722 C C . THR A 1 90 ? 57.590 -5.196 -44.936 1.00 62.44 90 THR A C 1
ATOM 724 O O . THR A 1 90 ? 57.756 -4.414 -44.005 1.00 62.44 90 THR A O 1
ATOM 727 N N . ILE A 1 91 ? 56.618 -5.043 -45.848 1.00 63.72 91 ILE A N 1
ATOM 728 C CA . ILE A 1 91 ? 55.643 -3.938 -45.828 1.00 63.72 91 ILE A CA 1
ATOM 729 C C . ILE A 1 91 ? 54.846 -3.929 -44.513 1.00 63.72 91 ILE A C 1
ATOM 731 O O . ILE A 1 91 ? 54.689 -2.880 -43.894 1.00 63.72 91 ILE A O 1
ATOM 735 N N . ALA A 1 92 ? 54.392 -5.093 -44.042 1.00 56.78 92 ALA A N 1
ATOM 736 C CA . ALA A 1 92 ? 53.644 -5.199 -42.789 1.00 56.78 92 ALA A CA 1
ATOM 737 C C . ALA A 1 92 ? 54.480 -4.863 -41.537 1.00 56.78 92 ALA A C 1
ATOM 739 O O . ALA A 1 92 ? 53.915 -4.447 -40.530 1.00 56.78 92 ALA A O 1
ATOM 740 N N . THR A 1 93 ? 55.806 -5.035 -41.581 1.00 61.34 93 THR A N 1
ATOM 741 C CA . THR A 1 93 ? 56.711 -4.746 -40.447 1.00 61.34 93 THR A CA 1
ATOM 742 C C . THR A 1 93 ? 57.394 -3.378 -40.501 1.00 61.34 93 THR A C 1
ATOM 744 O O . THR A 1 93 ? 57.828 -2.890 -39.460 1.00 61.34 93 THR A O 1
ATOM 747 N N . CYS A 1 94 ? 57.511 -2.745 -41.673 1.00 65.12 94 CYS A N 1
ATOM 748 C CA . CYS A 1 94 ? 58.163 -1.439 -41.807 1.00 65.12 94 CYS A CA 1
ATOM 749 C C . CYS A 1 94 ? 57.231 -0.267 -41.465 1.00 65.12 94 CYS A C 1
ATOM 751 O O . CYS A 1 94 ? 57.700 0.794 -41.052 1.00 65.12 94 CYS A O 1
ATOM 753 N N . VAL A 1 95 ? 55.916 -0.465 -41.584 1.00 71.75 95 VAL A N 1
ATOM 754 C CA . VAL A 1 95 ? 54.908 0.521 -41.194 1.00 71.75 95 VAL A CA 1
ATOM 755 C C . VAL A 1 95 ? 54.703 0.450 -39.683 1.00 71.75 95 VAL A C 1
ATOM 757 O O . VAL A 1 95 ? 54.114 -0.497 -39.165 1.00 71.75 95 VAL A O 1
ATOM 760 N N . THR A 1 96 ? 55.186 1.457 -38.956 1.00 73.12 96 THR A N 1
ATOM 761 C CA . THR A 1 96 ? 55.090 1.503 -37.488 1.00 73.12 96 THR A CA 1
ATOM 762 C C . THR A 1 96 ? 54.310 2.727 -37.033 1.00 73.12 96 THR A C 1
ATOM 764 O O . THR A 1 96 ? 54.551 3.841 -37.494 1.00 73.12 96 THR A O 1
ATOM 767 N N . SER A 1 97 ? 53.359 2.533 -36.116 1.00 79.31 97 SER A N 1
ATOM 768 C CA . SER A 1 97 ? 52.666 3.653 -35.476 1.00 79.31 97 SER A CA 1
ATOM 769 C C . SER A 1 97 ? 53.562 4.270 -34.403 1.00 79.31 97 SER A C 1
ATOM 771 O O . SER A 1 97 ? 54.038 3.569 -33.514 1.00 79.31 97 SER A O 1
ATOM 773 N N . GLN A 1 98 ? 53.780 5.580 -34.495 1.00 83.56 98 GLN A N 1
ATOM 774 C CA . GLN A 1 98 ? 54.616 6.377 -33.593 1.00 83.56 98 GLN A CA 1
ATOM 775 C C . GLN A 1 98 ? 53.780 7.301 -32.685 1.00 83.56 98 GLN A C 1
ATOM 777 O O . GLN A 1 98 ? 54.329 8.164 -32.003 1.00 83.56 98 GLN A O 1
ATOM 782 N N . GLY A 1 99 ? 52.454 7.119 -32.661 1.00 82.12 99 GLY A N 1
ATOM 783 C CA . GLY A 1 99 ? 51.530 7.924 -31.857 1.00 82.12 99 GLY A CA 1
ATOM 784 C C . GLY A 1 99 ? 51.355 9.357 -32.372 1.00 82.12 99 GLY A C 1
ATOM 785 O O . GLY A 1 99 ? 51.487 9.616 -33.567 1.00 82.12 99 GLY A O 1
ATOM 786 N N . GLU A 1 100 ? 51.030 10.295 -31.479 1.00 89.12 100 GLU A N 1
ATOM 787 C CA . GLU A 1 100 ? 50.875 11.710 -31.841 1.00 89.12 100 GLU A CA 1
ATOM 788 C C . GLU A 1 100 ? 52.205 12.318 -32.319 1.00 89.12 100 GLU A C 1
ATOM 790 O O . GLU A 1 100 ? 53.268 12.094 -31.734 1.00 89.12 100 GLU A O 1
ATOM 795 N N . TRP A 1 101 ? 52.145 13.119 -33.383 1.00 91.56 101 TRP A N 1
ATOM 796 C CA . TRP A 1 101 ? 53.307 13.826 -33.912 1.00 91.56 101 TRP A CA 1
ATOM 797 C C . TRP A 1 101 ? 53.882 14.800 -32.873 1.00 91.56 101 TRP A C 1
ATOM 799 O O . TRP A 1 101 ? 53.156 15.571 -32.243 1.00 91.56 101 TRP A O 1
ATOM 809 N N . SER A 1 102 ? 55.207 14.811 -32.750 1.00 88.75 102 SER A N 1
ATOM 810 C CA . SER A 1 102 ? 55.983 15.665 -31.857 1.00 88.75 102 SER A CA 1
ATOM 811 C C . SER A 1 102 ? 57.039 16.433 -32.646 1.00 88.75 102 SER A C 1
ATOM 813 O O . SER A 1 102 ? 57.742 15.871 -33.487 1.00 88.75 102 SER A O 1
ATOM 815 N N . SER A 1 103 ? 57.228 17.708 -32.306 1.00 89.31 103 SER A N 1
ATOM 816 C CA . SER A 1 103 ? 58.275 18.553 -32.890 1.00 89.31 103 SER A CA 1
ATOM 817 C C . SER A 1 103 ? 59.697 18.124 -32.506 1.00 89.31 103 SER A C 1
ATOM 819 O O . SER A 1 103 ? 60.655 18.563 -33.136 1.00 89.31 103 SER A O 1
ATOM 821 N N . THR A 1 104 ? 59.849 17.261 -31.499 1.00 89.69 104 THR A N 1
ATOM 822 C CA . THR A 1 104 ? 61.135 16.674 -31.089 1.00 89.69 104 THR A CA 1
ATOM 823 C C . THR A 1 104 ? 61.320 15.235 -31.578 1.00 89.69 104 THR A C 1
ATOM 825 O O . THR A 1 104 ? 62.380 14.651 -31.361 1.00 89.69 104 THR A O 1
ATOM 828 N N . GLY A 1 105 ? 60.308 14.657 -32.235 1.00 83.31 105 GLY A N 1
ATOM 829 C CA . GLY A 1 105 ? 60.332 13.283 -32.729 1.00 83.31 105 GLY A CA 1
ATOM 830 C C . GLY A 1 105 ? 61.180 13.117 -33.992 1.00 83.31 105 GLY A C 1
ATOM 831 O O . GLY A 1 105 ? 61.211 13.992 -34.860 1.00 83.31 105 GLY A O 1
ATOM 832 N N . SER A 1 106 ? 61.854 11.970 -34.102 1.00 88.25 106 SER A N 1
ATOM 833 C CA . SER A 1 106 ? 62.503 11.514 -35.333 1.00 88.25 106 SER A CA 1
ATOM 834 C C . SER A 1 106 ? 61.679 10.380 -35.932 1.00 88.25 106 SER A C 1
ATOM 836 O O . SER A 1 106 ? 61.365 9.412 -35.241 1.00 88.25 106 SER A O 1
ATOM 838 N N . TYR A 1 107 ? 61.312 10.519 -37.205 1.00 88.69 107 TYR A N 1
ATOM 839 C CA . TYR A 1 107 ? 60.370 9.629 -37.876 1.00 88.69 107 TYR A CA 1
ATOM 840 C C . TYR A 1 107 ? 61.029 9.018 -39.117 1.00 88.69 107 TYR A C 1
ATOM 842 O O . TYR A 1 107 ? 61.192 9.726 -40.114 1.00 88.69 107 TYR A O 1
ATOM 850 N N . PRO A 1 108 ? 61.442 7.736 -39.083 1.00 83.75 108 PRO A N 1
ATOM 851 C CA . PRO A 1 108 ? 61.906 7.046 -40.283 1.00 83.75 108 PRO A CA 1
ATOM 852 C C . PRO A 1 108 ? 60.765 6.880 -41.297 1.00 83.75 108 PRO A C 1
ATOM 854 O O . PRO A 1 108 ? 59.583 6.976 -40.948 1.00 83.75 108 PRO A O 1
ATOM 857 N N . ILE A 1 109 ? 61.112 6.597 -42.555 1.00 85.88 109 ILE A N 1
ATOM 858 C CA . ILE A 1 109 ? 60.126 6.320 -43.610 1.00 85.88 109 ILE A CA 1
ATOM 859 C C . ILE A 1 109 ? 59.124 5.247 -43.157 1.00 85.88 109 ILE A C 1
ATOM 861 O O . ILE A 1 109 ? 59.492 4.300 -42.467 1.00 85.88 109 ILE A O 1
ATOM 865 N N . PHE A 1 110 ? 57.859 5.423 -43.532 1.00 84.25 110 PHE A N 1
ATOM 866 C CA . PHE A 1 110 ? 56.710 4.597 -43.142 1.00 84.25 110 PHE A CA 1
ATOM 867 C C . PHE A 1 110 ? 56.291 4.671 -41.668 1.00 84.25 110 PHE A C 1
ATOM 869 O O . PHE A 1 110 ? 55.362 3.976 -41.255 1.00 84.25 110 PHE A O 1
ATOM 876 N N . SER A 1 111 ? 56.881 5.577 -40.886 1.00 87.56 111 SER A N 1
ATOM 877 C CA . SER A 1 111 ? 56.317 5.957 -39.588 1.00 87.56 111 SER A CA 1
ATOM 878 C C . SER A 1 111 ? 54.959 6.622 -39.768 1.00 87.56 111 SER A C 1
ATOM 880 O O . SER A 1 111 ? 54.844 7.591 -40.524 1.00 87.56 111 SER A O 1
ATOM 882 N N . ILE A 1 112 ? 53.953 6.141 -39.041 1.00 88.25 112 ILE A N 1
ATOM 883 C CA . ILE A 1 112 ? 52.620 6.738 -38.984 1.00 88.25 112 ILE A CA 1
ATOM 884 C C . ILE A 1 112 ? 52.500 7.562 -37.708 1.00 88.25 112 ILE A C 1
ATOM 886 O O . ILE A 1 112 ? 52.670 7.032 -36.612 1.00 88.25 112 ILE A O 1
ATOM 890 N N . VAL A 1 113 ? 52.142 8.834 -37.852 1.00 88.88 113 VAL A N 1
ATOM 891 C CA . VAL A 1 113 ? 51.824 9.731 -36.738 1.00 88.88 113 VAL A CA 1
ATOM 892 C C . VAL A 1 113 ? 50.392 10.233 -36.838 1.00 88.88 113 VAL A C 1
ATOM 894 O O . VAL A 1 113 ? 49.845 10.370 -37.935 1.00 88.88 113 VAL A O 1
ATOM 897 N N . THR A 1 114 ? 49.788 10.552 -35.701 1.00 87.19 114 THR A N 1
ATOM 898 C CA . THR A 1 114 ? 48.500 11.244 -35.641 1.00 87.19 114 THR A CA 1
ATOM 899 C C . THR A 1 114 ? 48.703 12.722 -35.332 1.00 87.19 114 THR A C 1
ATOM 901 O O . THR A 1 114 ? 49.611 13.112 -34.604 1.00 87.19 114 THR A O 1
ATOM 904 N N . SER A 1 115 ? 47.903 13.581 -35.957 1.00 83.00 115 SER A N 1
ATOM 905 C CA . SER A 1 115 ? 47.851 14.999 -35.614 1.00 83.00 115 SER A CA 1
ATOM 906 C C . SER A 1 115 ? 46.496 15.565 -36.008 1.00 83.00 115 SER A C 1
ATOM 908 O O . SER A 1 115 ? 46.042 15.380 -37.140 1.00 83.00 115 SER A O 1
ATOM 910 N N . ARG A 1 116 ? 45.830 16.262 -35.078 1.00 77.50 116 ARG A N 1
ATOM 911 C CA . ARG A 1 116 ? 44.518 16.905 -35.308 1.00 77.50 116 ARG A CA 1
ATOM 912 C C . ARG A 1 116 ? 43.470 15.943 -35.898 1.00 77.50 116 ARG A C 1
ATOM 914 O O . ARG A 1 116 ? 42.725 16.312 -36.804 1.00 77.50 116 ARG A O 1
ATOM 921 N N . GLY A 1 117 ? 43.444 14.700 -35.411 1.00 69.00 117 GLY A N 1
ATOM 922 C CA . GLY A 1 117 ? 42.478 13.678 -35.833 1.00 69.00 117 GLY A CA 1
ATOM 923 C C . GLY A 1 117 ? 42.719 13.080 -37.224 1.00 69.00 117 GLY A C 1
ATOM 924 O O . GLY A 1 117 ? 41.862 12.358 -37.724 1.00 69.00 117 GLY A O 1
ATOM 925 N N . LYS A 1 118 ? 43.863 13.359 -37.861 1.00 77.19 118 LYS A N 1
ATOM 926 C CA . LYS A 1 118 ? 44.275 12.751 -39.133 1.00 77.19 118 LYS A CA 1
ATOM 927 C C . LYS A 1 118 ? 45.554 11.945 -38.942 1.00 77.19 118 LYS A C 1
ATOM 929 O O . LYS A 1 118 ? 46.393 12.299 -38.113 1.00 77.19 118 LYS A O 1
ATOM 934 N N . ALA A 1 119 ? 45.700 10.878 -39.718 1.00 85.75 119 ALA A N 1
ATOM 935 C CA . ALA A 1 119 ? 46.921 10.086 -39.767 1.00 85.75 119 ALA A CA 1
ATOM 936 C C . ALA A 1 119 ? 47.818 10.569 -40.915 1.00 85.75 119 ALA A C 1
ATOM 938 O O . ALA A 1 119 ? 47.334 10.911 -41.996 1.00 85.75 119 ALA A O 1
ATOM 939 N N . PHE A 1 120 ? 49.126 10.587 -40.687 1.00 88.69 120 PHE A N 1
ATOM 940 C CA . PHE A 1 120 ? 50.137 10.966 -41.668 1.00 88.69 120 PHE A CA 1
ATOM 941 C C . PHE A 1 120 ? 51.248 9.927 -41.670 1.00 88.69 120 PHE A C 1
ATOM 943 O O . PHE A 1 120 ? 51.667 9.471 -40.611 1.00 88.69 120 PHE A O 1
ATOM 950 N N . MET A 1 121 ? 51.742 9.576 -42.851 1.00 90.56 121 MET A N 1
ATOM 951 C CA . MET A 1 121 ? 52.847 8.641 -43.017 1.00 90.56 121 MET A CA 1
ATOM 952 C C . MET A 1 121 ? 54.072 9.371 -43.554 1.00 90.56 121 MET A C 1
ATOM 954 O O . MET A 1 121 ? 53.971 10.137 -44.515 1.00 90.56 121 MET A O 1
ATOM 958 N N . CYS A 1 122 ? 55.230 9.133 -42.945 1.00 90.19 122 CYS A N 1
ATOM 959 C CA . CYS A 1 122 ? 56.491 9.672 -43.432 1.00 90.19 122 CYS A CA 1
ATOM 960 C C . CYS A 1 122 ? 56.905 8.962 -44.733 1.00 90.19 122 CYS A C 1
ATOM 962 O O . CYS A 1 122 ? 56.924 7.734 -44.790 1.00 90.19 122 CYS A O 1
ATOM 964 N N . ILE A 1 123 ? 57.256 9.712 -45.779 1.00 88.25 123 ILE A N 1
ATOM 965 C CA . ILE A 1 123 ? 57.586 9.176 -47.116 1.00 88.25 123 ILE A CA 1
ATOM 966 C C . ILE A 1 123 ? 59.067 9.325 -47.490 1.00 88.25 123 ILE A C 1
ATOM 968 O O . ILE A 1 123 ? 59.463 9.014 -48.615 1.00 88.25 123 ILE A O 1
ATOM 972 N N . LYS A 1 124 ? 59.909 9.798 -46.563 1.00 83.81 124 LYS A N 1
ATOM 973 C CA . LYS A 1 124 ? 61.352 9.967 -46.776 1.00 83.81 124 LYS A CA 1
ATOM 974 C C . LYS A 1 124 ? 62.151 9.343 -45.631 1.00 83.81 124 LYS A C 1
ATOM 976 O O . LYS A 1 124 ? 61.791 9.535 -44.477 1.00 83.81 124 LYS A O 1
ATOM 981 N N . PRO A 1 125 ? 63.268 8.651 -45.919 1.00 77.75 125 PRO A N 1
ATOM 982 C CA . PRO A 1 125 ? 64.078 8.007 -44.882 1.00 77.75 125 PRO A CA 1
ATOM 983 C C . PRO A 1 125 ? 64.787 9.005 -43.954 1.00 77.75 125 PRO A C 1
ATOM 985 O O . PRO A 1 125 ? 65.055 8.672 -42.807 1.00 77.75 125 PRO A O 1
ATOM 988 N N . ASN A 1 126 ? 65.038 10.234 -44.419 1.00 80.50 126 ASN A N 1
ATOM 989 C CA . ASN A 1 126 ? 65.771 11.271 -43.688 1.00 80.50 126 ASN A CA 1
ATOM 990 C C . ASN A 1 126 ? 64.868 12.474 -43.364 1.00 80.50 126 ASN A C 1
ATOM 992 O O . ASN A 1 126 ? 65.165 13.590 -43.784 1.00 80.50 126 ASN A O 1
ATOM 996 N N . CYS A 1 127 ? 63.739 12.261 -42.684 1.00 85.81 127 CYS A N 1
ATOM 997 C CA . CYS A 1 127 ? 62.868 13.355 -42.245 1.00 85.81 127 CYS A CA 1
ATOM 998 C C . CYS A 1 127 ? 63.538 14.164 -41.114 1.00 85.81 127 CYS A C 1
ATOM 1000 O O . CYS A 1 127 ? 63.780 13.598 -40.043 1.00 85.81 127 CYS A O 1
ATOM 1002 N N . PRO A 1 128 ? 63.834 15.468 -41.296 1.00 90.94 128 PRO A N 1
ATOM 1003 C CA . PRO A 1 128 ? 64.422 16.284 -40.237 1.00 90.94 128 PRO A CA 1
ATOM 1004 C C . PRO A 1 128 ? 63.502 16.375 -39.014 1.00 90.94 128 PRO A C 1
ATOM 1006 O O . PRO A 1 128 ? 62.278 16.482 -39.151 1.00 90.94 128 PRO A O 1
ATOM 1009 N N . VAL A 1 129 ? 64.086 16.373 -37.813 1.00 90.94 129 VAL A N 1
ATOM 1010 C CA . VAL A 1 129 ? 63.339 16.585 -36.562 1.00 90.94 129 VAL A CA 1
ATOM 1011 C C . VAL A 1 129 ? 62.651 17.952 -36.606 1.00 90.94 129 VAL A C 1
ATOM 1013 O O . VAL A 1 129 ? 63.251 18.942 -37.022 1.00 90.94 129 VAL A O 1
ATOM 1016 N N . GLY A 1 130 ? 61.381 17.999 -36.202 1.00 87.81 130 GLY A N 1
ATOM 1017 C CA . GLY A 1 130 ? 60.566 19.217 -36.223 1.00 87.81 130 GLY A CA 1
ATOM 1018 C C . GLY A 1 130 ? 59.848 19.501 -37.543 1.00 87.81 130 GLY A C 1
ATOM 1019 O O . GLY A 1 130 ? 59.098 20.473 -37.615 1.00 87.81 130 GLY A O 1
ATOM 1020 N N . THR A 1 131 ? 60.011 18.655 -38.568 1.00 91.81 131 THR A N 1
ATOM 1021 C CA . THR A 1 131 ? 59.292 18.803 -39.845 1.00 91.81 131 THR A CA 1
ATOM 1022 C C . THR A 1 131 ? 57.781 18.619 -39.637 1.00 91.81 131 THR A C 1
ATOM 1024 O O . THR A 1 131 ? 57.363 17.531 -39.221 1.00 91.81 131 THR A O 1
ATOM 1027 N N . PRO A 1 132 ? 56.945 19.639 -39.913 1.00 90.62 132 PRO A N 1
ATOM 1028 C CA . PRO A 1 132 ? 55.509 19.579 -39.661 1.00 90.62 132 PRO A CA 1
ATOM 1029 C C . PRO A 1 132 ? 54.808 18.601 -40.607 1.00 90.62 132 PRO A C 1
ATOM 1031 O O . PRO A 1 132 ? 55.150 18.514 -41.784 1.00 90.62 132 PRO A O 1
ATOM 1034 N N . VAL A 1 133 ? 53.754 17.937 -40.123 1.00 89.31 133 VAL A N 1
ATOM 1035 C CA . VAL A 1 133 ? 52.942 16.979 -40.910 1.00 89.31 133 VAL A CA 1
ATOM 1036 C C . VAL A 1 133 ? 52.243 17.586 -42.135 1.00 89.31 133 VAL A C 1
ATOM 1038 O O . VAL A 1 133 ? 51.713 16.864 -42.973 1.00 89.31 133 VAL A O 1
ATOM 1041 N N . THR A 1 134 ? 52.228 18.916 -42.252 1.00 89.12 134 THR A N 1
ATOM 1042 C CA . THR A 1 134 ? 51.724 19.644 -43.425 1.00 89.12 134 THR A CA 1
ATOM 1043 C C . THR A 1 134 ? 52.738 19.734 -44.567 1.00 89.12 134 THR A C 1
ATOM 1045 O O . THR A 1 134 ? 52.361 20.139 -45.664 1.00 89.12 134 THR A O 1
ATOM 1048 N N . ASP A 1 135 ? 54.013 19.407 -44.332 1.00 91.62 135 ASP A N 1
ATOM 1049 C CA . ASP A 1 135 ? 55.034 19.391 -45.381 1.00 91.62 135 ASP A CA 1
ATOM 1050 C C . ASP A 1 135 ? 54.911 18.118 -46.225 1.00 91.62 135 ASP A C 1
ATOM 1052 O O . ASP A 1 135 ? 55.408 17.042 -45.877 1.00 91.62 135 ASP A O 1
ATOM 1056 N N . VAL A 1 136 ? 54.244 18.269 -47.368 1.00 89.94 136 VAL A N 1
ATOM 1057 C CA . VAL A 1 136 ? 53.935 17.186 -48.310 1.00 89.94 136 VAL A CA 1
ATOM 1058 C C . VAL A 1 136 ? 55.167 16.538 -48.951 1.00 89.94 136 VAL A C 1
ATOM 1060 O O . VAL A 1 136 ? 55.047 15.491 -49.581 1.00 89.94 136 VAL A O 1
ATOM 1063 N N . ASN A 1 137 ? 56.361 17.122 -48.794 1.00 90.50 137 ASN A N 1
ATOM 1064 C CA . ASN A 1 137 ? 57.602 16.506 -49.269 1.00 90.50 137 ASN A CA 1
ATOM 1065 C C . ASN A 1 137 ? 58.080 15.365 -48.360 1.00 90.50 137 ASN A C 1
ATOM 1067 O O . ASN A 1 137 ? 58.820 14.485 -48.811 1.00 90.50 137 ASN A O 1
ATOM 1071 N N . TYR A 1 138 ? 57.670 15.390 -47.089 1.00 90.00 138 TYR A N 1
ATOM 1072 C CA . TYR A 1 138 ? 58.065 14.425 -46.062 1.00 90.00 138 TYR A CA 1
ATOM 1073 C C . TYR A 1 138 ? 56.896 13.598 -45.543 1.00 90.00 138 TYR A C 1
ATOM 1075 O O . TYR A 1 138 ? 57.118 12.477 -45.087 1.00 90.00 138 TYR A O 1
ATOM 1083 N N . TRP A 1 139 ? 55.670 14.112 -45.648 1.00 91.19 139 TRP A N 1
ATOM 1084 C CA . TRP A 1 139 ? 54.471 13.493 -45.100 1.00 91.19 139 TRP A CA 1
ATOM 1085 C C . TRP A 1 139 ? 53.389 13.330 -46.161 1.00 91.19 139 TRP A C 1
ATOM 1087 O O . TRP A 1 139 ? 53.081 14.257 -46.903 1.00 91.19 139 TRP A O 1
ATOM 1097 N N . ILE A 1 140 ? 52.747 12.167 -46.185 1.00 90.06 140 ILE A N 1
ATOM 1098 C CA . ILE A 1 140 ? 51.500 11.958 -46.919 1.00 90.06 140 ILE A CA 1
ATOM 1099 C C . ILE A 1 140 ? 50.359 11.779 -45.922 1.00 90.06 140 ILE A C 1
ATOM 1101 O O . ILE A 1 140 ? 50.498 11.065 -44.930 1.00 90.06 140 ILE A O 1
ATOM 1105 N N . THR A 1 141 ? 49.223 12.436 -46.160 1.00 85.94 141 THR A N 1
ATOM 1106 C CA . THR A 1 141 ? 48.026 12.205 -45.341 1.00 85.94 141 THR A CA 1
ATOM 1107 C C . THR A 1 141 ? 47.469 10.826 -45.659 1.00 85.94 141 THR A C 1
ATOM 1109 O O . THR A 1 141 ? 47.144 10.529 -46.808 1.00 85.94 141 THR A O 1
ATOM 1112 N N . MET A 1 142 ? 47.332 9.992 -44.636 1.00 76.75 142 MET A N 1
ATOM 1113 C CA . MET A 1 142 ? 46.637 8.723 -44.750 1.00 76.75 142 MET A CA 1
ATOM 1114 C C . MET A 1 142 ? 45.141 8.980 -44.640 1.00 76.75 142 MET A C 1
ATOM 1116 O O . MET A 1 142 ? 44.642 9.494 -43.640 1.00 76.75 142 MET A O 1
ATOM 1120 N N . THR A 1 143 ? 44.423 8.612 -45.690 1.00 60.94 143 THR A N 1
ATOM 1121 C CA . THR A 1 143 ? 42.965 8.545 -45.680 1.00 60.94 143 THR A CA 1
ATOM 1122 C C . THR A 1 143 ? 42.589 7.072 -45.726 1.00 60.94 143 THR A C 1
ATOM 1124 O O . THR A 1 143 ? 43.208 6.303 -46.461 1.00 60.94 143 THR A O 1
ATOM 1127 N N . MET A 1 144 ? 41.599 6.647 -44.938 1.00 48.91 144 MET A N 1
ATOM 1128 C CA . MET A 1 144 ? 40.957 5.357 -45.185 1.00 48.91 144 MET A CA 1
ATOM 1129 C C . MET A 1 144 ? 40.094 5.528 -46.432 1.00 48.91 144 MET A C 1
ATOM 1131 O O . MET A 1 144 ? 38.924 5.887 -46.350 1.00 48.91 144 MET A O 1
ATOM 1135 N N . ARG A 1 145 ? 40.705 5.369 -47.602 1.00 43.72 145 ARG A N 1
ATOM 1136 C CA . ARG A 1 145 ? 40.005 5.342 -48.879 1.00 43.72 145 ARG A CA 1
ATOM 1137 C C . ARG A 1 145 ? 39.953 3.885 -49.307 1.00 43.72 145 ARG A C 1
ATOM 1139 O O . ARG A 1 145 ? 40.959 3.347 -49.756 1.00 43.72 145 ARG A O 1
ATOM 1146 N N . GLY A 1 146 ? 38.809 3.231 -49.117 1.00 44.62 146 GLY A N 1
ATOM 1147 C CA . GLY A 1 146 ? 38.547 2.000 -49.853 1.00 44.62 146 GLY A CA 1
ATOM 1148 C C . GLY A 1 146 ? 38.559 2.346 -51.339 1.00 44.62 146 GLY A C 1
ATOM 1149 O O . GLY A 1 146 ? 37.925 3.325 -51.741 1.00 44.62 146 GLY A O 1
ATOM 1150 N N . GLU A 1 147 ? 39.306 1.605 -52.154 1.00 37.47 147 GLU A N 1
ATOM 1151 C CA . GLU A 1 147 ? 39.054 1.637 -53.589 1.00 37.47 147 GLU A CA 1
ATOM 1152 C C . GLU A 1 147 ? 37.612 1.169 -53.782 1.00 37.47 147 GLU A C 1
ATOM 1154 O O . GLU A 1 147 ? 37.268 0.031 -53.465 1.00 37.47 147 GLU A O 1
ATOM 1159 N N . SER A 1 148 ? 36.740 2.076 -54.224 1.00 39.81 148 SER A N 1
ATOM 1160 C CA . SER A 1 148 ? 35.410 1.697 -54.675 1.00 39.81 148 SER A CA 1
ATOM 1161 C C . SER A 1 148 ? 35.592 0.842 -55.925 1.00 39.81 148 SER A C 1
ATOM 1163 O O . SER A 1 148 ? 35.727 1.344 -57.040 1.00 39.81 148 SER A O 1
ATOM 1165 N N . GLY A 1 149 ? 35.630 -0.471 -55.726 1.00 40.78 149 GLY A N 1
ATOM 1166 C CA . GLY A 1 149 ? 35.331 -1.441 -56.762 1.00 40.78 149 GLY A CA 1
ATOM 1167 C C . GLY A 1 149 ? 33.841 -1.359 -57.076 1.00 40.78 149 GLY A C 1
ATOM 1168 O O . GLY A 1 149 ? 33.056 -2.143 -56.558 1.00 40.78 149 GLY A O 1
ATOM 1169 N N . SER A 1 150 ? 33.444 -0.360 -57.866 1.00 50.19 150 SER A N 1
ATOM 1170 C CA . SER A 1 150 ? 32.209 -0.326 -58.668 1.00 50.19 150 SER A CA 1
ATOM 1171 C C . SER A 1 150 ? 30.892 -0.739 -57.984 1.00 50.19 150 SER A C 1
ATOM 1173 O O . SER A 1 150 ? 30.002 -1.235 -58.669 1.00 50.19 150 SER A O 1
ATOM 1175 N N . SER A 1 151 ? 30.739 -0.564 -56.666 1.00 55.75 151 SER A N 1
ATOM 1176 C CA . SER A 1 151 ? 29.494 -0.972 -55.989 1.00 55.75 151 SER A CA 1
ATOM 1177 C C . SER A 1 151 ? 29.230 -0.405 -54.591 1.00 55.75 151 SER A C 1
ATOM 1179 O O . SER A 1 151 ? 28.099 -0.508 -54.154 1.00 55.75 151 SER A O 1
ATOM 1181 N N . MET A 1 152 ? 30.182 0.236 -53.900 1.00 62.44 152 MET A N 1
ATOM 1182 C CA . MET A 1 152 ? 29.958 0.745 -52.534 1.00 62.44 152 MET A CA 1
ATOM 1183 C C . MET A 1 152 ? 30.454 2.190 -52.386 1.00 62.44 152 MET A C 1
ATOM 1185 O O . MET A 1 152 ? 31.661 2.442 -52.492 1.00 62.44 152 MET A O 1
ATOM 1189 N N . SER A 1 153 ? 29.535 3.138 -52.158 1.00 78.19 153 SER A N 1
ATOM 1190 C CA . SER A 1 153 ? 29.837 4.557 -51.902 1.00 78.19 153 SER A CA 1
ATOM 1191 C C . SER A 1 153 ? 29.663 4.884 -50.419 1.00 78.19 153 SER A C 1
ATOM 1193 O O . SER A 1 153 ? 28.663 4.516 -49.815 1.00 78.19 153 SER A O 1
ATOM 1195 N N . PHE A 1 154 ? 30.618 5.592 -49.811 1.00 77.12 154 PHE A N 1
ATOM 1196 C CA . PHE A 1 154 ? 30.488 6.091 -48.437 1.00 77.12 154 PHE A CA 1
ATOM 1197 C C . PHE A 1 154 ? 30.070 7.560 -48.457 1.00 77.12 154 PHE A C 1
ATOM 1199 O O . PHE A 1 154 ? 30.771 8.393 -49.032 1.00 77.12 154 PHE A O 1
ATOM 1206 N N . HIS A 1 155 ? 28.958 7.876 -47.804 1.00 80.56 155 HIS A N 1
ATOM 1207 C CA . HIS A 1 155 ? 28.453 9.237 -47.655 1.00 80.56 155 HIS A CA 1
ATOM 1208 C C . HIS A 1 155 ? 28.851 9.820 -46.296 1.00 80.56 155 HIS A C 1
ATOM 1210 O O . HIS A 1 155 ? 29.004 9.093 -45.319 1.00 80.56 155 HIS A O 1
ATOM 1216 N N . GLU A 1 156 ? 29.007 11.143 -46.218 1.00 78.56 156 GLU A N 1
ATOM 1217 C CA . GLU A 1 156 ? 29.360 11.832 -44.964 1.00 78.56 156 GLU A CA 1
ATOM 1218 C C . GLU A 1 156 ? 28.166 11.966 -44.000 1.00 78.56 156 GLU A C 1
ATOM 1220 O O . GLU A 1 156 ? 28.356 12.077 -42.790 1.00 78.56 156 GLU A O 1
ATOM 1225 N N . SER A 1 157 ? 26.938 11.922 -44.523 1.00 81.81 157 SER A N 1
ATOM 1226 C CA . SER A 1 157 ? 25.681 11.969 -43.770 1.00 81.81 157 SER A CA 1
ATOM 1227 C C . SER A 1 157 ? 24.528 11.388 -44.595 1.00 81.81 157 SER A C 1
ATOM 1229 O O . SER A 1 157 ? 24.597 11.353 -45.825 1.00 81.81 157 SER A O 1
ATOM 1231 N N . TYR A 1 158 ? 23.451 10.968 -43.930 1.00 88.25 158 TYR A N 1
ATOM 1232 C CA . TYR A 1 158 ? 22.178 10.660 -44.592 1.00 88.25 158 TYR A CA 1
ATOM 1233 C C . TYR A 1 158 ? 21.481 11.939 -45.099 1.00 88.25 158 TYR A C 1
ATOM 1235 O O . TYR A 1 158 ? 21.423 12.942 -44.389 1.00 88.25 158 TYR A O 1
ATOM 1243 N N . ASP A 1 159 ? 20.919 11.873 -46.303 1.00 88.88 159 ASP A N 1
ATOM 1244 C CA . ASP A 1 159 ? 20.127 12.895 -46.984 1.00 88.88 159 ASP A CA 1
ATOM 1245 C C . ASP A 1 159 ? 18.867 12.224 -47.547 1.00 88.88 159 ASP A C 1
ATOM 1247 O O . ASP A 1 159 ? 18.934 11.369 -48.428 1.00 88.88 159 ASP A O 1
ATOM 1251 N N . SER A 1 160 ? 17.695 12.629 -47.055 1.00 91.38 160 SER A N 1
ATOM 1252 C CA . SER A 1 160 ? 16.411 12.058 -47.475 1.00 91.38 160 SER A CA 1
ATOM 1253 C C . SER A 1 160 ? 16.054 12.315 -48.943 1.00 91.38 160 SER A C 1
ATOM 1255 O O . SER A 1 160 ? 15.104 11.724 -49.448 1.00 91.38 160 SER A O 1
ATOM 1257 N N . THR A 1 161 ? 16.755 13.226 -49.617 1.00 91.44 161 THR A N 1
ATOM 1258 C CA . THR A 1 161 ? 16.510 13.594 -51.019 1.00 91.44 161 THR A CA 1
ATOM 1259 C C . THR A 1 161 ? 17.450 12.900 -52.003 1.00 91.44 161 THR A C 1
ATOM 1261 O O . THR A 1 161 ? 17.241 12.996 -53.214 1.00 91.44 161 THR A O 1
ATOM 1264 N N . PHE A 1 162 ? 18.453 12.174 -51.505 1.00 87.81 162 PHE A N 1
ATOM 1265 C CA . PHE A 1 162 ? 19.421 11.458 -52.324 1.00 87.81 162 PHE A CA 1
ATOM 1266 C C . PHE A 1 162 ? 18.985 9.992 -52.538 1.00 87.81 162 PHE A C 1
ATOM 1268 O O . PHE A 1 162 ? 18.662 9.313 -51.564 1.00 87.81 162 PHE A O 1
ATOM 1275 N N . PRO A 1 163 ? 18.955 9.478 -53.784 1.00 90.44 163 PRO A N 1
ATOM 1276 C CA . PRO A 1 163 ? 18.626 8.079 -54.055 1.00 90.44 163 PRO A CA 1
ATOM 1277 C C . PRO A 1 163 ? 19.864 7.184 -53.879 1.00 90.44 163 PRO A C 1
ATOM 1279 O O . PRO A 1 163 ? 20.745 7.161 -54.737 1.00 90.44 163 PRO A O 1
ATOM 1282 N N . TYR A 1 164 ? 19.932 6.441 -52.774 1.00 90.62 164 TYR A N 1
ATOM 1283 C CA . TYR A 1 164 ? 21.061 5.553 -52.469 1.00 90.62 164 TYR A CA 1
ATOM 1284 C C . TYR A 1 164 ? 20.993 4.236 -53.256 1.00 90.62 164 TYR A C 1
ATOM 1286 O O . TYR A 1 164 ? 19.929 3.624 -53.373 1.00 90.62 164 TYR A O 1
ATOM 1294 N N . GLY A 1 165 ? 22.127 3.784 -53.790 1.00 88.06 165 GLY A N 1
ATOM 1295 C CA . GLY A 1 165 ? 22.265 2.484 -54.442 1.00 88.06 165 GLY A CA 1
ATOM 1296 C C . GLY A 1 165 ? 22.490 1.342 -53.447 1.00 88.06 165 GLY A C 1
ATOM 1297 O O . GLY A 1 165 ? 22.815 1.559 -52.278 1.00 88.06 165 GLY A O 1
ATOM 1298 N N . ILE A 1 166 ? 22.361 0.098 -53.923 1.00 85.56 166 ILE A N 1
ATOM 1299 C CA . ILE A 1 166 ? 22.749 -1.086 -53.137 1.00 85.56 166 ILE A CA 1
ATOM 1300 C C . ILE A 1 166 ? 24.203 -0.928 -52.685 1.00 85.56 166 ILE A C 1
ATOM 1302 O O . ILE A 1 166 ? 25.048 -0.560 -53.489 1.00 85.56 166 ILE A O 1
ATOM 1306 N N . GLN A 1 167 ? 24.477 -1.268 -51.424 1.00 84.62 167 GLN A N 1
ATOM 1307 C CA . GLN A 1 167 ? 25.775 -1.163 -50.753 1.00 84.62 167 GLN A CA 1
ATOM 1308 C C . GLN A 1 167 ? 26.243 0.257 -50.410 1.00 84.62 167 GLN A C 1
ATOM 1310 O O . GLN A 1 167 ? 27.248 0.386 -49.714 1.00 84.62 167 GLN A O 1
ATOM 1315 N N . ASP A 1 168 ? 25.514 1.316 -50.767 1.00 88.19 168 ASP A N 1
ATOM 1316 C CA . ASP A 1 168 ? 25.872 2.655 -50.298 1.00 88.19 168 ASP A CA 1
ATOM 1317 C C . ASP A 1 168 ? 25.765 2.745 -48.772 1.00 88.19 168 ASP A C 1
ATOM 1319 O O . ASP A 1 168 ? 24.804 2.287 -48.151 1.00 88.19 168 ASP A O 1
ATOM 1323 N N . CYS A 1 169 ? 26.792 3.320 -48.158 1.00 87.19 169 CYS A N 1
ATOM 1324 C CA . CYS A 1 169 ? 26.953 3.407 -46.721 1.00 87.19 169 CYS A CA 1
ATOM 1325 C C . CYS A 1 169 ? 26.719 4.839 -46.239 1.00 87.19 169 CYS A C 1
ATOM 1327 O O . CYS A 1 169 ? 27.377 5.770 -46.707 1.00 87.19 169 CYS A O 1
ATOM 1329 N N . VAL A 1 170 ? 25.840 5.013 -45.252 1.00 87.56 170 VAL A N 1
ATOM 1330 C CA . VAL A 1 170 ? 25.567 6.304 -44.608 1.00 87.56 170 VAL A CA 1
ATOM 1331 C C . VAL A 1 170 ? 25.779 6.194 -43.095 1.00 87.56 170 VAL A C 1
ATOM 1333 O O . VAL A 1 170 ? 25.293 5.246 -42.465 1.00 87.56 170 VAL A O 1
ATOM 1336 N N . PRO A 1 171 ? 26.498 7.134 -42.466 1.00 81.38 171 PRO A N 1
ATOM 1337 C CA . PRO A 1 171 ? 26.481 7.264 -41.021 1.00 81.38 171 PRO A CA 1
ATOM 1338 C C . PRO A 1 171 ? 25.127 7.844 -40.597 1.00 81.38 171 PRO A C 1
ATOM 1340 O O . PRO A 1 171 ? 24.677 8.866 -41.123 1.00 81.38 171 PRO A O 1
ATOM 1343 N N . PHE A 1 172 ? 24.469 7.187 -39.644 1.00 81.12 172 PHE A N 1
ATOM 1344 C CA . PHE A 1 172 ? 23.230 7.673 -39.044 1.00 81.12 172 PHE A CA 1
ATOM 1345 C C . PHE A 1 172 ? 23.171 7.251 -37.574 1.00 81.12 172 PHE A C 1
ATOM 1347 O O . PHE A 1 172 ? 23.357 6.075 -37.253 1.00 81.12 172 PHE A O 1
ATOM 1354 N N . ALA A 1 173 ? 22.937 8.212 -36.676 1.00 75.75 173 ALA A N 1
ATOM 1355 C CA . ALA A 1 173 ? 23.194 8.043 -35.241 1.00 75.75 173 ALA A CA 1
ATOM 1356 C C . ALA A 1 173 ? 24.632 7.516 -35.001 1.00 75.75 173 ALA A C 1
ATOM 1358 O O . ALA A 1 173 ? 25.564 7.966 -35.665 1.00 75.75 173 ALA A O 1
ATOM 1359 N N . ASN A 1 174 ? 24.843 6.566 -34.089 1.00 70.25 174 ASN A N 1
ATOM 1360 C CA . ASN A 1 174 ? 26.158 5.963 -33.816 1.00 70.25 174 ASN A CA 1
ATOM 1361 C C . ASN A 1 174 ? 26.373 4.620 -34.538 1.00 70.25 174 ASN A C 1
ATOM 1363 O O . ASN A 1 174 ? 27.044 3.703 -34.044 1.00 70.25 174 ASN A O 1
ATOM 1367 N N . ARG A 1 175 ? 25.731 4.467 -35.698 1.00 74.94 175 ARG A N 1
ATOM 1368 C CA . ARG A 1 175 ? 25.831 3.279 -36.541 1.00 74.94 175 ARG A CA 1
ATOM 1369 C C . ARG A 1 175 ? 26.185 3.675 -37.963 1.00 74.94 175 ARG A C 1
ATOM 1371 O O . ARG A 1 175 ? 25.818 4.743 -38.450 1.00 74.94 175 ARG A O 1
ATOM 1378 N N . LEU A 1 176 ? 26.882 2.770 -38.633 1.00 84.75 176 LEU A N 1
ATOM 1379 C CA . LEU A 1 176 ? 27.025 2.815 -40.078 1.00 84.75 176 LEU A CA 1
ATOM 1380 C C . LEU A 1 176 ? 25.961 1.899 -40.677 1.00 84.75 176 LEU A C 1
ATOM 1382 O O . LEU A 1 176 ? 25.917 0.711 -40.338 1.00 84.75 176 LEU A O 1
ATOM 1386 N N . TYR A 1 177 ? 25.122 2.450 -41.546 1.00 86.31 177 TYR A N 1
ATOM 1387 C CA . TYR A 1 177 ? 24.104 1.702 -42.272 1.00 86.31 177 TYR A CA 1
ATOM 1388 C C . TYR A 1 177 ? 24.528 1.511 -43.717 1.00 86.31 177 TYR A C 1
ATOM 1390 O O . TYR A 1 177 ? 25.063 2.430 -44.326 1.00 86.31 177 TYR A O 1
ATOM 1398 N N . VAL A 1 178 ? 24.261 0.327 -44.255 1.00 91.31 178 VAL A N 1
ATOM 1399 C CA . VAL A 1 178 ? 24.396 -0.003 -45.670 1.00 91.31 178 VAL A CA 1
ATOM 1400 C C . VAL A 1 178 ? 23.008 -0.113 -46.285 1.00 91.31 178 VAL A C 1
ATOM 1402 O O . VAL A 1 178 ? 22.123 -0.738 -45.693 1.00 91.31 178 VAL A O 1
ATOM 1405 N N . SER A 1 179 ? 22.787 0.487 -47.451 1.00 91.94 179 SER A N 1
ATOM 1406 C CA . SER A 1 179 ? 21.538 0.281 -48.172 1.00 91.94 179 SER A CA 1
ATOM 1407 C C . SER A 1 179 ? 21.524 -1.112 -48.799 1.00 91.94 179 SER A C 1
ATOM 1409 O O . SER A 1 179 ? 22.502 -1.552 -49.404 1.00 91.94 179 SER A O 1
ATOM 1411 N N . ILE A 1 180 ? 20.412 -1.828 -48.641 1.00 91.44 180 ILE A N 1
ATOM 1412 C CA . ILE A 1 180 ? 20.230 -3.195 -49.158 1.00 91.44 180 ILE A CA 1
ATOM 1413 C C . ILE A 1 180 ? 19.318 -3.251 -50.393 1.00 91.44 180 ILE A C 1
ATOM 1415 O O . ILE A 1 180 ? 19.066 -4.328 -50.930 1.00 91.44 180 ILE A O 1
ATOM 1419 N N . THR A 1 181 ? 18.859 -2.094 -50.873 1.00 88.88 181 THR A N 1
ATOM 1420 C CA . THR A 1 181 ? 17.979 -1.924 -52.039 1.00 88.88 181 THR A CA 1
ATOM 1421 C C . THR A 1 181 ? 18.535 -0.851 -52.969 1.00 88.88 181 THR A C 1
ATOM 1423 O O . THR A 1 181 ? 19.237 0.045 -52.514 1.00 88.88 181 THR A O 1
ATOM 1426 N N . ASN A 1 182 ? 18.205 -0.910 -54.259 1.00 89.44 182 ASN A N 1
ATOM 1427 C CA . ASN A 1 182 ? 18.587 0.139 -55.205 1.00 89.44 182 ASN A CA 1
ATOM 1428 C C . ASN A 1 182 ? 17.580 1.296 -55.163 1.00 89.44 182 ASN A C 1
ATOM 1430 O O . ASN A 1 182 ? 16.414 1.062 -54.849 1.00 89.44 182 ASN A O 1
ATOM 1434 N N . ASP A 1 183 ? 18.018 2.509 -55.510 1.00 89.12 183 ASP A N 1
ATOM 1435 C CA . ASP A 1 183 ? 17.180 3.719 -55.543 1.00 89.12 183 ASP A CA 1
ATOM 1436 C C . ASP A 1 183 ? 16.446 3.990 -54.215 1.00 89.12 183 ASP A C 1
ATOM 1438 O O . ASP A 1 183 ? 15.296 4.435 -54.179 1.00 89.12 183 ASP A O 1
ATOM 1442 N N . ASN A 1 184 ? 17.117 3.709 -53.097 1.00 91.75 184 ASN A N 1
ATOM 1443 C CA . ASN A 1 184 ? 16.602 3.932 -51.758 1.00 91.75 184 ASN A CA 1
ATOM 1444 C C . ASN A 1 184 ? 16.519 5.437 -51.464 1.00 91.75 184 ASN A C 1
ATOM 1446 O O . ASN A 1 184 ? 17.510 6.070 -51.103 1.00 91.75 184 ASN A O 1
ATOM 1450 N N . LEU A 1 185 ? 15.327 6.005 -51.642 1.00 94.38 185 LEU A N 1
ATOM 1451 C CA . LEU A 1 185 ? 15.051 7.433 -51.518 1.00 94.38 185 LEU A CA 1
ATOM 1452 C C . LEU A 1 185 ? 14.067 7.695 -50.374 1.00 94.38 185 LEU A C 1
ATOM 1454 O O . LEU A 1 185 ? 12.988 7.109 -50.326 1.00 94.38 185 LEU A O 1
ATOM 1458 N N . GLY A 1 186 ? 14.419 8.611 -49.471 1.00 91.81 186 GLY A N 1
ATOM 1459 C CA . GLY A 1 186 ? 13.539 9.081 -48.396 1.00 91.81 186 GLY A CA 1
ATOM 1460 C C . GLY A 1 186 ? 13.339 8.123 -47.216 1.00 91.81 186 GLY A C 1
ATOM 1461 O O . GLY A 1 186 ? 12.739 8.531 -46.220 1.00 91.81 186 GLY A O 1
ATOM 1462 N N . ASN A 1 187 ? 13.852 6.890 -47.271 1.00 92.94 187 ASN A N 1
ATOM 1463 C CA . ASN A 1 187 ? 13.726 5.931 -46.171 1.00 92.94 187 ASN A CA 1
ATOM 1464 C C . ASN A 1 187 ? 14.830 6.150 -45.130 1.00 92.94 187 ASN A C 1
ATOM 1466 O O . ASN A 1 187 ? 16.014 6.020 -45.434 1.00 92.94 187 ASN A O 1
ATOM 1470 N N . GLN A 1 188 ? 14.450 6.452 -43.887 1.00 92.75 188 GLN A N 1
ATOM 1471 C CA . GLN A 1 188 ? 15.393 6.746 -42.806 1.00 92.75 188 GLN A CA 1
ATOM 1472 C C . GLN A 1 188 ? 16.110 5.468 -42.299 1.00 92.75 188 GLN A C 1
ATOM 1474 O O . GLN A 1 188 ? 15.429 4.458 -42.085 1.00 92.75 188 GLN A O 1
ATOM 1479 N N . PRO A 1 189 ? 17.440 5.489 -42.054 1.00 91.44 189 PRO A N 1
ATOM 1480 C CA . PRO A 1 189 ? 18.228 4.273 -41.803 1.00 91.44 189 PRO A CA 1
ATOM 1481 C C . PRO A 1 189 ? 17.878 3.416 -40.579 1.00 91.44 189 PRO A C 1
ATOM 1483 O O . PRO A 1 189 ? 17.933 2.192 -40.654 1.00 91.44 189 PRO A O 1
ATOM 1486 N N . ASP A 1 190 ? 17.515 4.016 -39.448 1.00 85.56 190 ASP A N 1
ATOM 1487 C CA . ASP A 1 190 ? 17.262 3.308 -38.181 1.00 85.56 190 ASP A CA 1
ATOM 1488 C C . ASP A 1 190 ? 15.844 2.730 -38.046 1.00 85.56 190 ASP A C 1
ATOM 1490 O O . ASP A 1 190 ? 15.624 1.830 -37.235 1.00 85.56 190 ASP A O 1
ATOM 1494 N N . ILE A 1 191 ? 14.893 3.224 -38.843 1.00 85.62 191 ILE A N 1
ATOM 1495 C CA . ILE A 1 191 ? 13.479 2.818 -38.800 1.00 85.62 191 ILE A CA 1
ATOM 1496 C C . ILE A 1 191 ? 13.003 2.094 -40.066 1.00 85.62 191 ILE A C 1
ATOM 1498 O O . ILE A 1 191 ? 11.863 1.634 -40.098 1.00 85.62 191 ILE A O 1
ATOM 1502 N N . SER A 1 192 ? 13.857 1.956 -41.087 1.00 91.69 192 SER A N 1
ATOM 1503 C CA . SER A 1 192 ? 13.511 1.324 -42.373 1.00 91.69 192 SER A CA 1
ATOM 1504 C C . SER A 1 192 ? 14.375 0.080 -42.639 1.00 91.69 192 SER A C 1
ATOM 1506 O O . SER A 1 192 ? 15.220 0.094 -43.539 1.00 91.69 192 SER A O 1
ATOM 1508 N N . PRO A 1 193 ? 14.195 -1.010 -41.865 1.00 88.75 193 PRO A N 1
ATOM 1509 C CA . PRO A 1 193 ? 15.055 -2.196 -41.927 1.00 88.75 193 PRO A CA 1
ATOM 1510 C C . PRO A 1 193 ? 14.974 -2.954 -43.261 1.00 88.75 193 PRO A C 1
ATOM 1512 O O . PRO A 1 193 ? 15.887 -3.702 -43.593 1.00 88.75 193 PRO A O 1
ATOM 1515 N N . ASP A 1 194 ? 13.910 -2.742 -44.039 1.00 92.75 194 ASP A N 1
ATOM 1516 C CA . ASP A 1 194 ? 13.755 -3.328 -45.377 1.00 92.75 194 ASP A CA 1
ATOM 1517 C C . ASP A 1 194 ? 14.655 -2.652 -46.432 1.00 92.75 194 ASP A C 1
ATOM 1519 O O . ASP A 1 194 ? 14.875 -3.205 -47.507 1.00 92.75 194 ASP A O 1
ATOM 1523 N N . PHE A 1 195 ? 15.195 -1.468 -46.122 1.00 92.75 195 PHE A N 1
ATOM 1524 C CA . PHE A 1 195 ? 16.015 -0.649 -47.023 1.00 92.75 195 PHE A CA 1
ATOM 1525 C C . PHE A 1 195 ? 17.452 -0.465 -46.521 1.00 92.75 195 PHE A C 1
ATOM 1527 O O . PHE A 1 195 ? 18.364 -0.220 -47.319 1.00 92.75 195 PHE A O 1
ATOM 1534 N N . TRP A 1 196 ? 17.668 -0.614 -45.210 1.00 92.25 196 TRP A N 1
ATOM 1535 C CA . TRP A 1 196 ? 18.945 -0.387 -44.541 1.00 92.25 196 TRP A CA 1
ATOM 1536 C C . TRP A 1 196 ? 19.315 -1.525 -43.591 1.00 92.25 196 TRP A C 1
ATOM 1538 O O . TRP A 1 196 ? 18.491 -2.017 -42.826 1.00 92.25 196 TRP A O 1
ATOM 1548 N N . SER A 1 197 ? 20.598 -1.885 -43.577 1.00 88.44 197 SER A N 1
ATOM 1549 C CA . SER A 1 197 ? 21.177 -2.829 -42.621 1.00 88.44 197 SER A CA 1
ATOM 1550 C C . SER A 1 197 ? 22.337 -2.183 -41.866 1.00 88.44 197 SER A C 1
ATOM 1552 O O . SER A 1 197 ? 23.163 -1.493 -42.454 1.00 88.44 197 SER A O 1
ATOM 1554 N N . ALA A 1 198 ? 22.416 -2.370 -40.549 1.00 83.44 198 ALA A N 1
ATOM 1555 C CA . ALA A 1 198 ? 23.517 -1.828 -39.756 1.00 83.44 198 ALA A CA 1
ATOM 1556 C C . ALA A 1 198 ? 24.765 -2.717 -39.899 1.00 83.44 198 ALA A C 1
ATOM 1558 O O . ALA A 1 198 ? 24.728 -3.894 -39.543 1.00 83.44 198 ALA A O 1
ATOM 1559 N N . VAL A 1 199 ? 25.876 -2.152 -40.380 1.00 76.44 199 VAL A N 1
ATOM 1560 C CA . VAL A 1 199 ? 27.140 -2.884 -40.615 1.00 76.44 199 VAL A CA 1
ATOM 1561 C C . VAL A 1 199 ? 28.191 -2.642 -39.537 1.00 76.44 199 VAL A C 1
ATOM 1563 O O . VAL A 1 199 ? 29.047 -3.492 -39.306 1.00 76.44 199 VAL A O 1
ATOM 1566 N N . ILE A 1 200 ? 28.115 -1.508 -38.840 1.00 71.25 200 ILE A N 1
ATOM 1567 C CA . ILE A 1 200 ? 28.947 -1.212 -37.671 1.00 71.25 200 ILE A CA 1
ATOM 1568 C C . ILE A 1 200 ? 28.044 -0.619 -36.596 1.00 71.25 200 ILE A C 1
ATOM 1570 O O . ILE A 1 200 ? 27.334 0.355 -36.847 1.00 71.25 200 ILE A O 1
ATOM 1574 N N . SER A 1 201 ? 28.099 -1.188 -35.393 1.00 63.62 201 SER A N 1
ATOM 1575 C CA . SER A 1 201 ? 27.529 -0.585 -34.190 1.00 63.62 201 SER A CA 1
ATOM 1576 C C . SER A 1 201 ? 28.665 -0.246 -33.243 1.00 63.62 201 SER A C 1
ATOM 1578 O O . SER A 1 201 ? 29.402 -1.133 -32.814 1.00 63.62 201 SER A O 1
ATOM 1580 N N . VAL A 1 202 ? 28.793 1.027 -32.886 1.00 60.62 202 VAL A N 1
ATOM 1581 C CA . VAL A 1 202 ? 29.627 1.407 -31.746 1.00 60.62 202 VAL A CA 1
ATOM 1582 C C . VAL A 1 202 ? 28.868 0.987 -30.476 1.00 60.62 202 VAL A C 1
ATOM 1584 O O . VAL A 1 202 ? 27.646 1.157 -30.418 1.00 60.62 202 VAL A O 1
ATOM 1587 N N . PRO A 1 203 ? 29.522 0.368 -29.476 1.00 60.56 203 PRO A N 1
ATOM 1588 C CA . PRO A 1 203 ? 28.858 0.043 -28.219 1.00 60.56 203 PRO A CA 1
ATOM 1589 C C . PRO A 1 203 ? 28.354 1.325 -27.548 1.00 60.56 203 PRO A C 1
ATOM 1591 O O . PRO A 1 203 ? 29.048 2.343 -27.539 1.00 60.56 203 PRO A O 1
ATOM 1594 N N . THR A 1 204 ? 27.156 1.268 -26.963 1.00 65.69 204 THR A N 1
ATOM 1595 C CA . THR A 1 204 ? 26.586 2.363 -26.166 1.00 65.69 204 THR A CA 1
ATOM 1596 C C . THR A 1 204 ? 27.580 2.785 -25.086 1.00 65.69 204 THR A C 1
ATOM 1598 O O . THR A 1 204 ? 27.867 2.014 -24.169 1.00 65.69 204 THR A O 1
ATOM 1601 N N . GLN A 1 205 ? 28.124 3.997 -25.203 1.00 69.25 205 GLN A N 1
ATOM 1602 C CA . GLN A 1 205 ? 29.046 4.548 -24.215 1.00 69.25 205 GLN A CA 1
ATOM 1603 C C . GLN A 1 205 ? 28.293 4.980 -22.959 1.00 69.25 205 GLN A C 1
ATOM 1605 O O . GLN A 1 205 ? 27.233 5.599 -23.044 1.00 69.25 205 GLN A O 1
ATOM 1610 N N . THR A 1 206 ? 28.888 4.711 -21.798 1.00 85.38 206 THR A N 1
ATOM 1611 C CA . THR A 1 206 ? 28.494 5.318 -20.526 1.00 85.38 206 THR A CA 1
ATOM 1612 C C . THR A 1 206 ? 29.300 6.596 -20.324 1.00 85.38 206 THR A C 1
ATOM 1614 O O . THR A 1 206 ? 30.526 6.536 -20.244 1.00 85.38 206 THR A O 1
ATOM 1617 N N . ILE A 1 207 ? 28.632 7.744 -20.223 1.00 89.12 207 ILE A N 1
ATOM 1618 C CA . ILE A 1 207 ? 29.291 9.042 -20.019 1.00 89.12 207 ILE A CA 1
ATOM 1619 C C . ILE A 1 207 ? 29.215 9.431 -18.541 1.00 89.12 207 ILE A C 1
ATOM 1621 O O . ILE A 1 207 ? 28.167 9.285 -17.915 1.00 89.12 207 ILE A O 1
ATOM 1625 N N . ILE A 1 208 ? 30.315 9.948 -17.988 1.00 91.88 208 ILE A N 1
ATOM 1626 C CA . ILE A 1 208 ? 30.389 10.489 -16.624 1.00 91.88 208 ILE A CA 1
ATOM 1627 C C . ILE A 1 208 ? 30.779 11.964 -16.729 1.00 91.88 208 ILE A C 1
ATOM 1629 O O . ILE A 1 208 ? 31.891 12.282 -17.149 1.00 91.88 208 ILE A O 1
ATOM 1633 N N . SER A 1 209 ? 29.863 12.871 -16.396 1.00 91.50 209 SER A N 1
ATOM 1634 C CA . SER A 1 209 ? 30.097 14.315 -16.533 1.00 91.50 209 SER A CA 1
ATOM 1635 C C . SER A 1 209 ? 29.130 15.141 -15.692 1.00 91.50 209 SER A C 1
ATOM 1637 O O . SER A 1 209 ? 28.000 14.731 -15.446 1.00 91.50 209 SER A O 1
ATOM 1639 N N . LYS A 1 210 ? 29.539 16.357 -15.315 1.00 90.75 210 LYS A N 1
ATOM 1640 C CA . LYS A 1 210 ? 28.667 17.337 -14.644 1.00 90.75 210 LYS A CA 1
ATOM 1641 C C . LYS A 1 210 ? 27.584 17.898 -15.568 1.00 90.75 210 LYS A C 1
ATOM 1643 O O . LYS A 1 210 ? 26.432 18.052 -15.172 1.00 90.75 210 LYS A O 1
ATOM 1648 N N . ASN A 1 211 ? 27.978 18.221 -16.798 1.00 91.62 211 ASN A N 1
ATOM 1649 C CA . ASN A 1 211 ? 27.105 18.806 -17.811 1.00 91.62 211 ASN A CA 1
ATOM 1650 C C . ASN A 1 211 ? 26.534 17.714 -18.716 1.00 91.62 211 ASN A C 1
ATOM 1652 O O . ASN A 1 211 ? 27.186 16.690 -18.936 1.00 91.62 211 ASN A O 1
ATOM 1656 N N . GLN A 1 212 ? 25.340 17.966 -19.251 1.00 90.56 212 GLN A N 1
ATOM 1657 C CA . GLN A 1 212 ? 24.649 17.041 -20.141 1.00 90.56 212 GLN A CA 1
ATOM 1658 C C . GLN A 1 212 ? 25.483 16.743 -21.400 1.00 90.56 212 GLN A C 1
ATOM 1660 O O . GLN A 1 212 ? 25.926 17.686 -22.062 1.00 90.56 212 GLN A O 1
ATOM 1665 N N . PRO A 1 213 ? 25.683 15.461 -21.752 1.00 88.75 213 PRO A N 1
ATOM 1666 C CA . PRO A 1 213 ? 26.313 15.084 -23.005 1.00 88.75 213 PRO A CA 1
ATOM 1667 C C . PRO A 1 213 ? 25.388 15.309 -24.205 1.00 88.75 213 PRO A C 1
ATOM 1669 O O . PRO A 1 213 ? 24.163 15.207 -24.107 1.00 88.75 213 PRO A O 1
ATOM 1672 N N . THR A 1 214 ? 25.982 15.573 -25.364 1.00 83.50 214 THR A N 1
ATOM 1673 C CA . THR A 1 214 ? 25.283 15.705 -26.648 1.00 83.50 214 THR A CA 1
ATOM 1674 C C . THR A 1 214 ? 25.607 14.520 -27.559 1.00 83.50 214 THR A C 1
ATOM 1676 O O . THR A 1 214 ? 26.670 13.915 -27.445 1.00 83.50 214 THR A O 1
ATOM 1679 N N . GLY A 1 215 ? 24.684 14.174 -28.459 1.00 73.31 215 GLY A N 1
ATOM 1680 C CA . GLY A 1 215 ? 24.894 13.168 -29.504 1.00 73.31 215 GLY A CA 1
ATOM 1681 C C . GLY A 1 215 ? 24.926 11.710 -29.033 1.00 73.31 215 GLY A C 1
ATOM 1682 O O . GLY A 1 215 ? 25.448 10.866 -29.753 1.00 73.31 215 GLY A O 1
ATOM 1683 N N . GLN A 1 216 ? 24.404 11.396 -27.841 1.00 78.75 216 GLN A N 1
ATOM 1684 C CA . GLN A 1 216 ? 24.342 10.017 -27.343 1.00 78.75 216 GLN A CA 1
ATOM 1685 C C . GLN A 1 216 ? 23.109 9.284 -27.897 1.00 78.75 216 GLN A C 1
ATOM 1687 O O . GLN A 1 216 ? 22.001 9.823 -27.838 1.00 78.75 216 GLN A O 1
ATOM 1692 N N . ASP A 1 217 ? 23.277 8.045 -28.373 1.00 75.12 217 ASP A N 1
ATOM 1693 C CA . ASP A 1 217 ? 22.168 7.225 -28.885 1.00 75.12 217 ASP A CA 1
ATOM 1694 C C . ASP A 1 217 ? 21.073 6.982 -27.854 1.00 75.12 217 ASP A C 1
ATOM 1696 O O . ASP A 1 217 ? 21.309 6.995 -26.642 1.00 75.12 217 ASP A O 1
ATOM 1700 N N . SER A 1 218 ? 19.891 6.628 -28.356 1.00 81.19 218 SER A N 1
ATOM 1701 C CA . SER A 1 218 ? 18.815 6.107 -27.523 1.00 81.19 218 SER A CA 1
ATOM 1702 C C . SER A 1 218 ? 19.302 4.935 -26.660 1.00 81.19 218 SER A C 1
ATOM 1704 O O . SER A 1 218 ? 19.952 4.006 -27.141 1.00 81.19 218 SER A O 1
ATOM 1706 N N . ASN A 1 219 ? 18.962 4.978 -25.371 1.00 81.56 219 ASN A N 1
ATOM 1707 C CA . ASN A 1 219 ? 19.411 4.065 -24.313 1.00 81.56 219 ASN A CA 1
ATOM 1708 C C . ASN A 1 219 ? 20.877 4.195 -23.864 1.00 81.56 219 ASN A C 1
ATOM 1710 O O . ASN A 1 219 ? 21.306 3.417 -23.011 1.00 81.56 219 ASN A O 1
ATOM 1714 N N . GLY A 1 220 ? 21.630 5.188 -24.344 1.00 86.56 220 GLY A N 1
ATOM 1715 C CA . GLY A 1 220 ? 22.911 5.551 -23.738 1.00 86.56 220 GLY A CA 1
ATOM 1716 C C . GLY A 1 220 ? 22.746 5.996 -22.280 1.00 86.56 220 GLY A C 1
ATOM 1717 O O . GLY A 1 220 ? 21.749 6.631 -21.928 1.00 86.56 220 GLY A O 1
ATOM 1718 N N . LEU A 1 221 ? 23.706 5.638 -21.423 1.00 91.00 221 LEU A N 1
ATOM 1719 C CA . LEU A 1 221 ? 23.683 5.990 -20.002 1.00 91.00 221 LEU A CA 1
ATOM 1720 C C . LEU A 1 221 ? 24.571 7.202 -19.727 1.00 91.00 221 LEU A C 1
ATOM 1722 O O . LEU A 1 221 ? 25.713 7.279 -20.189 1.00 91.00 221 LEU A O 1
ATOM 1726 N N . TRP A 1 222 ? 24.061 8.118 -18.913 1.00 93.25 222 TRP A N 1
ATOM 1727 C CA . TRP A 1 222 ? 24.796 9.262 -18.395 1.00 93.25 222 TRP A CA 1
ATOM 1728 C C . TRP A 1 222 ? 24.741 9.279 -16.866 1.00 93.25 222 TRP A C 1
ATOM 1730 O O . TRP A 1 222 ? 23.670 9.372 -16.268 1.00 93.25 222 TRP A O 1
ATOM 1740 N N . TYR A 1 223 ? 25.912 9.210 -16.238 1.00 93.69 223 TYR A N 1
ATOM 1741 C CA . TYR A 1 223 ? 26.101 9.425 -14.809 1.00 93.69 223 TYR A CA 1
ATOM 1742 C C . TYR A 1 223 ? 26.463 10.890 -14.588 1.00 93.69 223 TYR A C 1
ATOM 1744 O O . TYR A 1 223 ? 27.601 11.318 -14.803 1.00 93.69 223 TYR A O 1
ATOM 1752 N N . LYS A 1 224 ? 25.470 11.667 -14.168 1.00 94.00 224 LYS A N 1
ATOM 1753 C CA . LYS A 1 224 ? 25.639 13.079 -13.853 1.00 94.00 224 LYS A CA 1
ATOM 1754 C C . LYS A 1 224 ? 26.276 13.216 -12.482 1.00 94.00 224 LYS A C 1
ATOM 1756 O O . LYS A 1 224 ? 25.661 12.823 -11.498 1.00 94.00 224 LYS A O 1
ATOM 1761 N N . THR A 1 225 ? 27.479 13.772 -12.409 1.00 92.19 225 THR A N 1
ATOM 1762 C CA . THR A 1 225 ? 28.225 13.924 -11.150 1.00 92.19 225 THR A CA 1
ATOM 1763 C C . THR A 1 225 ? 28.048 15.310 -10.538 1.00 92.19 225 THR A C 1
ATOM 1765 O O . THR A 1 225 ? 27.891 16.305 -11.248 1.00 92.19 225 THR A O 1
ATOM 1768 N N . ASN A 1 226 ? 28.115 15.385 -9.208 1.00 86.06 226 ASN A N 1
ATOM 1769 C CA . ASN A 1 226 ? 28.114 16.638 -8.460 1.00 86.06 226 ASN A CA 1
ATOM 1770 C C . ASN A 1 226 ? 29.385 16.771 -7.608 1.00 86.06 226 ASN A C 1
ATOM 1772 O O . ASN A 1 226 ? 29.584 16.030 -6.646 1.00 86.06 226 ASN A O 1
ATOM 1776 N N . ASP A 1 227 ? 30.212 17.763 -7.938 1.00 81.69 227 ASP A N 1
ATOM 1777 C CA . ASP A 1 227 ? 31.515 17.993 -7.298 1.00 81.69 227 ASP A CA 1
ATOM 1778 C C . ASP A 1 227 ? 31.407 18.436 -5.826 1.00 81.69 227 ASP A C 1
ATOM 1780 O O . ASP A 1 227 ? 32.390 18.400 -5.094 1.00 81.69 227 ASP A O 1
ATOM 1784 N N . THR A 1 228 ? 30.234 18.896 -5.374 1.00 83.19 228 THR A N 1
ATOM 1785 C CA . THR A 1 228 ? 30.054 19.445 -4.019 1.00 83.19 228 THR A CA 1
ATOM 1786 C C . THR A 1 228 ? 29.751 18.370 -2.976 1.00 83.19 228 THR A C 1
ATOM 1788 O O . THR A 1 228 ? 30.082 18.544 -1.807 1.00 83.19 228 THR A O 1
ATOM 1791 N N . ASN A 1 229 ? 29.115 17.264 -3.368 1.00 80.62 229 ASN A N 1
ATOM 1792 C CA . ASN A 1 229 ? 28.674 16.221 -2.434 1.00 80.62 229 ASN A CA 1
ATOM 1793 C C . ASN A 1 229 ? 28.947 14.788 -2.921 1.00 80.62 229 ASN A C 1
ATOM 1795 O O . ASN A 1 229 ? 28.446 13.845 -2.311 1.00 80.62 229 ASN A O 1
ATOM 1799 N N . ASN A 1 230 ? 29.708 14.616 -4.009 1.00 77.50 230 ASN A N 1
ATOM 1800 C CA . ASN A 1 230 ? 30.026 13.323 -4.627 1.00 77.50 230 ASN A CA 1
ATOM 1801 C C . ASN A 1 230 ? 28.793 12.471 -4.990 1.00 77.50 230 ASN A C 1
ATOM 1803 O O . ASN A 1 230 ? 28.899 11.252 -5.136 1.00 77.50 230 ASN A O 1
ATOM 1807 N N . SER A 1 231 ? 27.615 13.089 -5.131 1.00 83.56 231 SER A N 1
ATOM 1808 C CA . SER A 1 231 ? 26.414 12.390 -5.591 1.00 83.56 231 SER A CA 1
ATOM 1809 C C . SER A 1 231 ? 26.450 12.168 -7.101 1.00 83.56 231 SER A C 1
ATOM 1811 O O . SER A 1 231 ? 27.122 12.895 -7.844 1.00 83.56 231 SER A O 1
ATOM 1813 N N . TYR A 1 232 ? 25.708 11.155 -7.548 1.00 88.38 232 TYR A N 1
ATOM 1814 C CA . TYR A 1 232 ? 25.465 10.917 -8.961 1.00 88.38 232 TYR A CA 1
ATOM 1815 C C . TYR A 1 232 ? 23.982 10.659 -9.234 1.00 88.38 232 TYR A C 1
ATOM 1817 O O . TYR A 1 232 ? 23.293 10.015 -8.444 1.00 88.38 232 TYR A O 1
ATOM 1825 N N . GLU A 1 233 ? 23.507 11.141 -10.377 1.00 92.25 233 GLU A N 1
ATOM 1826 C CA . GLU A 1 233 ? 22.194 10.817 -10.941 1.00 92.25 233 GLU A CA 1
ATOM 1827 C C . GLU A 1 233 ? 22.406 9.980 -12.204 1.00 92.25 233 GLU A C 1
ATOM 1829 O O . GLU A 1 233 ? 23.304 10.271 -12.997 1.00 92.25 233 GLU A O 1
ATOM 1834 N N . VAL A 1 234 ? 21.584 8.950 -12.414 1.00 93.69 234 VAL A N 1
ATOM 1835 C CA . VAL A 1 234 ? 21.631 8.144 -13.640 1.00 93.69 234 VAL A CA 1
ATOM 1836 C C . VAL A 1 234 ? 20.537 8.625 -14.581 1.00 93.69 234 VAL A C 1
ATOM 1838 O O . VAL A 1 234 ? 19.369 8.688 -14.210 1.00 93.69 234 VAL A O 1
ATOM 1841 N N . ASN A 1 235 ? 20.914 8.956 -15.808 1.00 93.81 235 ASN A N 1
ATOM 1842 C CA . ASN A 1 235 ? 20.013 9.403 -16.859 1.00 93.81 235 ASN A CA 1
ATOM 1843 C C . ASN A 1 235 ? 20.173 8.512 -18.091 1.00 93.81 235 ASN A C 1
ATOM 1845 O O . ASN A 1 235 ? 21.257 7.993 -18.360 1.00 93.81 235 ASN A O 1
ATOM 1849 N N . LYS A 1 236 ? 19.088 8.347 -18.845 1.00 92.12 236 LYS A N 1
ATOM 1850 C CA . LYS A 1 236 ? 19.048 7.584 -20.091 1.00 92.12 236 LYS A CA 1
ATOM 1851 C C . LYS A 1 236 ? 18.767 8.526 -21.260 1.00 92.12 236 LYS A C 1
ATOM 1853 O O . LYS A 1 236 ? 17.788 9.266 -21.200 1.00 92.12 236 LYS A O 1
ATOM 1858 N N . SER A 1 237 ? 19.597 8.494 -22.300 1.00 89.94 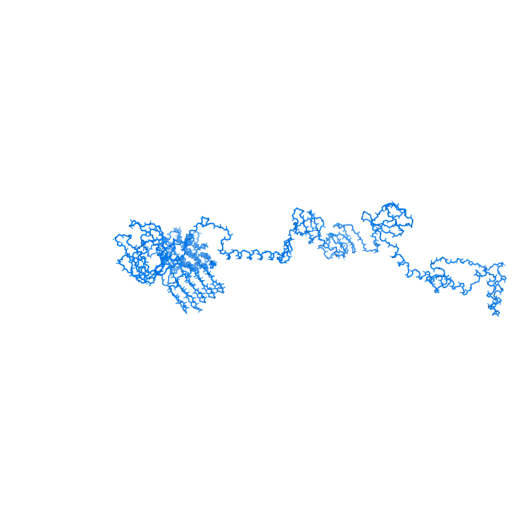237 SER A N 1
ATOM 1859 C CA . SER A 1 237 ? 19.367 9.267 -23.527 1.00 89.94 237 SER A CA 1
ATOM 1860 C C . SER A 1 237 ? 18.154 8.730 -24.290 1.00 89.94 237 SER A C 1
ATOM 1862 O O . SER A 1 237 ? 17.968 7.512 -24.405 1.00 89.94 237 SER A O 1
ATOM 1864 N N . ASN A 1 238 ? 17.353 9.639 -24.842 1.00 87.75 238 ASN A N 1
ATOM 1865 C CA . ASN A 1 238 ? 16.239 9.314 -25.731 1.00 87.75 238 ASN A CA 1
ATOM 1866 C C . ASN A 1 238 ? 16.654 9.274 -27.215 1.00 87.75 238 ASN A C 1
ATOM 1868 O O . ASN A 1 238 ? 15.878 8.810 -28.045 1.00 87.75 238 ASN A O 1
ATOM 1872 N N . GLY A 1 239 ? 17.890 9.676 -27.541 1.00 80.69 239 GLY A N 1
ATOM 1873 C CA . GLY A 1 239 ? 18.425 9.724 -28.910 1.00 80.69 239 GLY A CA 1
ATOM 1874 C C . GLY A 1 239 ? 18.224 11.062 -29.635 1.00 80.69 239 GLY A C 1
ATOM 1875 O O . GLY A 1 239 ? 18.691 11.223 -30.755 1.00 80.69 239 GLY A O 1
ATOM 1876 N N . ASP A 1 240 ? 17.582 12.038 -28.994 1.00 82.81 240 ASP A N 1
ATOM 1877 C CA . ASP A 1 240 ? 17.228 13.360 -29.538 1.00 82.81 240 ASP A CA 1
ATOM 1878 C C . ASP A 1 240 ? 17.871 14.520 -28.745 1.00 82.81 240 ASP A C 1
ATOM 1880 O O . ASP A 1 240 ? 17.375 15.645 -28.737 1.00 82.81 240 ASP A O 1
ATOM 1884 N N . ASN A 1 241 ? 18.985 14.248 -28.051 1.00 83.31 241 ASN A N 1
ATOM 1885 C CA . ASN A 1 241 ? 19.614 15.131 -27.056 1.00 83.31 241 ASN A CA 1
ATOM 1886 C C . ASN A 1 241 ? 18.748 15.441 -25.821 1.00 83.31 241 ASN A C 1
ATOM 1888 O O . ASN A 1 241 ? 19.131 16.293 -25.015 1.00 83.31 241 ASN A O 1
ATOM 1892 N N . THR A 1 242 ? 17.629 14.744 -25.620 1.00 89.56 242 THR A N 1
ATOM 1893 C CA . THR A 1 242 ? 16.903 14.746 -24.347 1.00 89.56 242 THR A CA 1
ATOM 1894 C C . THR A 1 242 ? 17.236 13.504 -23.526 1.00 89.56 242 THR A C 1
ATOM 1896 O O . THR A 1 242 ? 17.659 12.468 -24.048 1.00 89.56 242 THR A O 1
ATOM 1899 N N . TYR A 1 243 ? 17.067 13.626 -22.210 1.00 92.12 243 TYR A N 1
ATOM 1900 C CA . TYR A 1 243 ? 17.392 12.577 -21.253 1.00 92.12 243 TYR A CA 1
ATOM 1901 C C . TYR A 1 243 ? 16.243 12.374 -20.278 1.00 92.12 243 TYR A C 1
ATOM 1903 O O . TYR A 1 243 ? 15.632 13.330 -19.800 1.00 92.12 243 TYR A O 1
ATOM 1911 N N . SER A 1 244 ? 15.986 11.115 -19.948 1.00 93.62 244 SER A N 1
ATOM 1912 C CA . SER A 1 244 ? 15.020 10.729 -18.928 1.00 93.62 244 SER A CA 1
ATOM 1913 C C . SER A 1 244 ? 15.741 10.198 -17.683 1.00 93.62 244 SER A C 1
ATOM 1915 O O . SER A 1 244 ? 16.663 9.388 -17.826 1.00 93.62 244 SER A O 1
ATOM 1917 N N . PRO A 1 245 ? 15.333 10.604 -16.464 1.00 94.25 245 PRO A N 1
ATOM 1918 C CA . PRO A 1 245 ? 15.893 10.060 -15.232 1.00 94.25 245 PRO A CA 1
ATOM 1919 C C . PRO A 1 245 ? 15.683 8.546 -15.145 1.00 94.25 245 PRO A C 1
ATOM 1921 O O . PRO A 1 245 ? 14.600 8.040 -15.447 1.00 94.25 245 PRO A O 1
ATOM 1924 N N . LEU A 1 246 ? 16.710 7.825 -14.699 1.00 92.00 246 LEU A N 1
ATOM 1925 C CA . LEU A 1 246 ? 16.658 6.394 -14.432 1.00 92.00 246 LEU A CA 1
ATOM 1926 C C . LEU A 1 246 ? 16.832 6.158 -12.928 1.00 92.00 246 LEU A C 1
ATOM 1928 O O . LEU A 1 246 ? 17.830 6.567 -12.340 1.00 92.00 246 LEU A O 1
ATOM 1932 N N . PHE A 1 247 ? 15.876 5.459 -12.313 1.00 90.00 247 PHE A N 1
ATOM 1933 C CA . PHE A 1 247 ? 15.880 5.147 -10.880 1.00 90.00 247 PHE A CA 1
ATOM 1934 C C . PHE A 1 247 ? 16.214 3.662 -10.653 1.00 90.00 247 PHE A C 1
ATOM 1936 O O . PHE A 1 247 ? 15.302 2.834 -10.568 1.00 90.00 247 PHE A O 1
ATOM 1943 N N . PRO A 1 248 ? 17.504 3.275 -10.603 1.00 85.50 248 PRO A N 1
ATOM 1944 C CA . PRO A 1 248 ? 17.882 1.884 -10.388 1.00 85.50 248 PRO A CA 1
ATOM 1945 C C . PRO A 1 248 ? 17.463 1.409 -8.990 1.00 85.50 248 PRO A C 1
ATOM 1947 O O . PRO A 1 248 ? 17.670 2.095 -7.992 1.00 85.50 248 PRO A O 1
ATOM 1950 N N . THR A 1 249 ? 16.909 0.199 -8.910 1.00 88.88 249 THR A N 1
ATOM 1951 C CA . THR A 1 249 ? 16.652 -0.482 -7.633 1.00 88.88 249 THR A CA 1
ATOM 1952 C C . THR A 1 249 ? 17.853 -1.356 -7.283 1.00 88.88 249 THR A C 1
ATOM 1954 O O . THR A 1 249 ? 18.309 -2.141 -8.112 1.00 88.88 249 THR A O 1
ATOM 1957 N N . SER A 1 250 ? 18.364 -1.248 -6.056 1.00 86.44 250 SER A N 1
ATOM 1958 C CA . SER A 1 250 ? 19.469 -2.072 -5.553 1.00 86.44 250 SER A CA 1
ATOM 1959 C C . SER A 1 250 ? 19.146 -2.604 -4.160 1.00 86.44 250 SER A C 1
ATOM 1961 O O . SER A 1 250 ? 18.371 -2.001 -3.418 1.00 86.44 250 SER A O 1
ATOM 1963 N N . LYS A 1 251 ? 19.740 -3.742 -3.789 1.00 89.62 251 LYS A N 1
ATOM 1964 C CA . LYS A 1 251 ? 19.642 -4.252 -2.417 1.00 89.62 251 LYS A CA 1
ATOM 1965 C C . LYS A 1 251 ? 20.506 -3.388 -1.503 1.00 89.62 251 LYS A C 1
ATOM 1967 O O . LYS A 1 251 ? 21.652 -3.097 -1.842 1.00 89.62 251 LYS A O 1
ATOM 1972 N N . ALA A 1 252 ? 20.002 -3.057 -0.315 1.00 87.25 252 ALA A N 1
ATOM 1973 C CA . ALA A 1 252 ? 20.751 -2.289 0.684 1.00 87.25 252 ALA A CA 1
ATOM 1974 C C . ALA A 1 252 ? 22.111 -2.932 1.031 1.00 87.25 252 ALA A C 1
ATOM 1976 O O . ALA A 1 252 ? 23.092 -2.228 1.247 1.00 87.25 252 ALA A O 1
ATOM 1977 N N . SER A 1 253 ? 22.200 -4.266 0.984 1.00 89.69 253 SER A N 1
ATOM 1978 C CA . SER A 1 253 ? 23.435 -5.034 1.197 1.00 89.69 253 SER A CA 1
ATOM 1979 C C . SER A 1 253 ? 24.523 -4.810 0.135 1.00 89.69 253 SER A C 1
ATOM 1981 O O . SER A 1 253 ? 25.670 -5.193 0.344 1.00 89.69 253 SER A O 1
ATOM 1983 N N . TYR A 1 254 ? 24.180 -4.250 -1.028 1.00 90.25 254 TYR A N 1
ATOM 1984 C CA . TYR A 1 254 ? 25.122 -3.975 -2.120 1.00 90.25 254 TYR A CA 1
ATOM 1985 C C . TYR A 1 254 ? 25.598 -2.523 -2.147 1.00 90.25 254 TYR A C 1
ATOM 1987 O O . TYR A 1 254 ? 26.496 -2.192 -2.919 1.00 90.25 254 TYR A O 1
ATOM 1995 N N . ILE A 1 255 ? 25.023 -1.664 -1.305 1.00 89.50 255 ILE A N 1
ATOM 1996 C CA . ILE A 1 255 ? 25.420 -0.266 -1.181 1.00 89.50 255 ILE A CA 1
ATOM 1997 C C . ILE A 1 255 ? 26.201 -0.114 0.117 1.00 89.50 255 ILE A C 1
ATOM 1999 O O . ILE A 1 255 ? 25.747 -0.546 1.179 1.00 89.50 255 ILE A O 1
ATOM 2003 N N . LYS A 1 256 ? 27.382 0.497 0.018 1.00 89.50 256 LYS A N 1
ATOM 2004 C CA . LYS A 1 256 ? 28.252 0.747 1.162 1.00 89.50 256 LYS A CA 1
ATOM 2005 C C . LYS A 1 256 ? 28.249 2.215 1.559 1.00 89.50 256 LYS A C 1
ATOM 2007 O O . LYS A 1 256 ? 28.175 3.094 0.703 1.00 89.50 256 LYS A O 1
ATOM 2012 N N . THR A 1 257 ? 28.356 2.458 2.854 1.00 85.38 257 THR A N 1
ATOM 2013 C CA . THR A 1 257 ? 28.667 3.760 3.440 1.00 85.38 257 THR A CA 1
ATOM 2014 C C . THR A 1 257 ? 30.168 4.051 3.322 1.00 85.38 257 THR A C 1
ATOM 2016 O O . THR A 1 257 ? 30.964 3.182 2.955 1.00 85.38 257 THR A O 1
ATOM 2019 N N . SER A 1 258 ? 30.576 5.294 3.592 1.00 83.44 258 SER A N 1
ATOM 2020 C CA . SER A 1 258 ? 31.970 5.748 3.445 1.00 83.44 258 SER A CA 1
ATOM 2021 C C . SER A 1 258 ? 32.966 5.024 4.359 1.00 83.44 258 SER A C 1
ATOM 2023 O O . SER A 1 258 ? 34.157 5.003 4.072 1.00 83.44 258 SER A O 1
ATOM 2025 N N . ASP A 1 259 ? 32.482 4.430 5.445 1.00 85.31 259 ASP A N 1
ATOM 2026 C CA . ASP A 1 259 ? 33.236 3.588 6.381 1.00 85.31 259 ASP A CA 1
ATOM 2027 C C . ASP A 1 259 ? 33.336 2.113 5.931 1.00 85.31 259 ASP A C 1
ATOM 2029 O O . ASP A 1 259 ? 33.944 1.294 6.616 1.00 85.31 259 ASP A O 1
ATOM 2033 N N . GLY A 1 260 ? 32.767 1.760 4.772 1.00 86.00 260 GLY A N 1
ATOM 2034 C CA . GLY A 1 260 ? 32.844 0.425 4.176 1.00 86.00 260 GLY A CA 1
ATOM 2035 C C . GLY A 1 260 ? 31.755 -0.556 4.623 1.00 86.00 260 GLY A C 1
ATOM 2036 O O . GLY A 1 260 ? 31.689 -1.659 4.066 1.00 86.00 260 GLY A O 1
ATOM 2037 N N . GLN A 1 261 ? 30.885 -0.163 5.558 1.00 89.62 261 GLN A N 1
ATOM 2038 C CA . GLN A 1 261 ? 29.748 -0.970 6.008 1.00 89.62 261 GLN A CA 1
ATOM 2039 C C . GLN A 1 261 ? 28.628 -0.973 4.966 1.00 89.62 261 GLN A C 1
ATOM 2041 O O . GLN A 1 261 ? 28.516 -0.056 4.160 1.00 89.62 261 GLN A O 1
ATOM 2046 N N . THR A 1 262 ? 27.787 -2.010 4.948 1.00 92.81 262 THR A N 1
ATOM 2047 C CA . THR A 1 262 ? 26.588 -1.988 4.093 1.00 92.81 262 THR A CA 1
ATOM 2048 C C . THR A 1 262 ? 25.483 -1.162 4.746 1.00 92.81 262 THR A C 1
ATOM 2050 O O . THR A 1 262 ? 25.405 -1.105 5.977 1.00 92.81 262 THR A O 1
ATOM 2053 N N . ILE 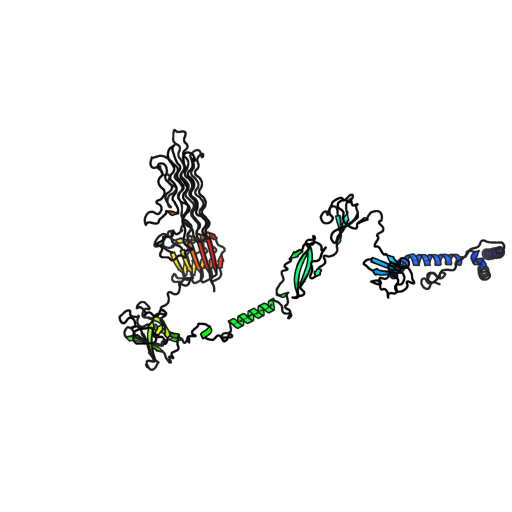A 1 263 ? 24.588 -0.572 3.945 1.00 89.75 263 ILE A N 1
ATOM 2054 C CA . ILE A 1 263 ? 23.410 0.136 4.477 1.00 89.75 263 ILE A CA 1
ATOM 2055 C C . ILE A 1 263 ? 22.579 -0.791 5.378 1.00 89.75 263 ILE A C 1
ATOM 2057 O O . ILE A 1 263 ? 22.098 -0.364 6.423 1.00 89.75 263 ILE A O 1
ATOM 2061 N N . ASP A 1 264 ? 22.460 -2.068 5.013 1.00 90.75 264 ASP A N 1
ATOM 2062 C CA . ASP A 1 264 ? 21.714 -3.068 5.785 1.00 90.75 264 ASP A CA 1
ATOM 2063 C C . ASP A 1 264 ? 22.331 -3.292 7.179 1.00 90.75 264 ASP A C 1
ATOM 2065 O O . ASP A 1 264 ? 21.636 -3.286 8.194 1.00 90.75 264 ASP A O 1
ATOM 2069 N N . THR A 1 265 ? 23.664 -3.380 7.251 1.00 89.94 265 THR A N 1
ATOM 2070 C CA . THR A 1 265 ? 24.405 -3.479 8.518 1.00 89.94 265 THR A CA 1
ATOM 2071 C C . THR A 1 265 ? 24.228 -2.229 9.381 1.00 89.94 265 THR A C 1
ATOM 2073 O O . THR A 1 265 ? 23.998 -2.349 10.584 1.00 89.94 265 THR A O 1
ATOM 2076 N N . ALA A 1 266 ? 24.304 -1.036 8.786 1.00 87.44 266 ALA A N 1
ATOM 2077 C CA . ALA A 1 266 ? 24.140 0.223 9.511 1.00 87.44 266 ALA A CA 1
ATOM 2078 C C . ALA A 1 266 ? 22.714 0.381 10.073 1.00 87.44 266 ALA A C 1
ATOM 2080 O O . ALA A 1 266 ? 22.536 0.731 11.241 1.00 87.44 266 ALA A O 1
ATOM 2081 N N . LEU A 1 267 ? 21.690 0.055 9.276 1.00 88.88 267 LEU A N 1
ATOM 2082 C CA . LEU A 1 267 ? 20.292 0.076 9.716 1.00 88.88 267 LEU A CA 1
ATOM 2083 C C . LEU A 1 267 ? 20.026 -0.953 10.815 1.00 88.88 267 LEU A C 1
ATOM 2085 O O . LEU A 1 267 ? 19.356 -0.631 11.797 1.00 88.88 267 LEU A O 1
ATOM 2089 N N . LYS A 1 268 ? 20.582 -2.165 10.690 1.00 89.88 268 LYS A N 1
ATOM 2090 C CA . LYS A 1 268 ? 20.472 -3.197 11.726 1.00 89.88 268 LYS A CA 1
ATOM 2091 C C . LYS A 1 268 ? 21.122 -2.750 13.032 1.00 89.88 268 LYS A C 1
ATOM 2093 O O . LYS A 1 268 ? 20.487 -2.867 14.072 1.00 89.88 268 LYS A O 1
ATOM 2098 N N . SER A 1 269 ? 22.322 -2.172 12.972 1.00 87.62 269 SER A N 1
ATOM 2099 C CA . SER A 1 269 ? 23.007 -1.630 14.151 1.00 87.62 269 SER A CA 1
ATOM 2100 C C . SER A 1 269 ? 22.170 -0.559 14.852 1.00 87.62 269 SER A C 1
ATOM 2102 O O . SER A 1 269 ? 22.021 -0.600 16.068 1.00 87.62 269 SER A O 1
ATOM 2104 N N . ASN A 1 270 ? 21.570 0.371 14.104 1.00 86.81 270 ASN A N 1
ATOM 2105 C CA . ASN A 1 270 ? 20.690 1.389 14.686 1.00 86.81 270 ASN A CA 1
ATOM 2106 C C . ASN A 1 270 ? 19.412 0.781 15.277 1.00 86.81 270 ASN A C 1
ATOM 2108 O O . ASN A 1 270 ? 18.978 1.185 16.351 1.00 86.81 270 ASN A O 1
ATOM 2112 N N . SER A 1 271 ? 18.815 -0.203 14.600 1.00 89.94 271 SER A N 1
ATOM 2113 C CA . SER A 1 271 ? 17.650 -0.929 15.115 1.00 89.94 271 SER A CA 1
ATOM 2114 C C . SER A 1 271 ? 17.971 -1.672 16.414 1.00 89.94 271 SER A C 1
ATOM 2116 O O . SER A 1 271 ? 17.136 -1.706 17.318 1.00 89.94 271 SER A O 1
ATOM 2118 N N . ASP A 1 272 ? 19.163 -2.257 16.516 1.00 90.81 272 ASP A N 1
ATOM 2119 C CA . ASP A 1 272 ? 19.621 -2.965 17.710 1.00 90.81 272 ASP A CA 1
ATOM 2120 C C . ASP A 1 272 ? 19.866 -1.994 18.860 1.00 90.81 272 ASP A C 1
ATOM 2122 O O . ASP A 1 272 ? 19.343 -2.222 19.945 1.00 90.81 272 ASP A O 1
ATOM 2126 N N . LEU A 1 273 ? 20.522 -0.859 18.599 1.00 89.94 273 LEU A N 1
ATOM 2127 C CA . LEU A 1 273 ? 20.699 0.212 19.584 1.00 89.94 273 LEU A CA 1
ATOM 2128 C C . LEU A 1 273 ? 19.360 0.773 20.076 1.00 89.94 273 LEU A C 1
ATOM 2130 O O . LEU A 1 273 ? 19.189 0.985 21.270 1.00 89.94 273 LEU A O 1
ATOM 2134 N N . ILE A 1 274 ? 18.380 0.982 19.189 1.00 87.75 274 ILE A N 1
ATOM 2135 C CA . ILE A 1 274 ? 17.029 1.413 19.586 1.00 87.75 274 ILE A CA 1
ATOM 2136 C C . ILE A 1 274 ? 16.349 0.334 20.432 1.00 87.75 274 ILE A C 1
ATOM 2138 O O . ILE A 1 274 ? 15.655 0.652 21.394 1.00 87.75 274 ILE A O 1
ATOM 2142 N N . THR A 1 275 ? 16.523 -0.940 20.083 1.00 87.69 275 THR A N 1
ATOM 2143 C CA . THR A 1 275 ? 15.930 -2.057 20.830 1.00 87.69 275 THR A CA 1
ATOM 2144 C C . THR A 1 275 ? 16.545 -2.178 22.221 1.00 87.69 275 THR A C 1
ATOM 2146 O O . THR A 1 275 ? 15.808 -2.296 23.196 1.00 87.69 275 THR A O 1
ATOM 2149 N N . GLU A 1 276 ? 17.870 -2.085 22.320 1.00 86.88 276 GLU A N 1
ATOM 2150 C CA . GLU A 1 276 ? 18.619 -2.062 23.577 1.00 86.88 276 GLU A CA 1
ATOM 2151 C C . GLU A 1 276 ? 18.216 -0.856 24.428 1.00 86.88 276 GLU A C 1
ATOM 2153 O O . GLU A 1 276 ? 17.853 -1.009 25.588 1.00 86.88 276 GLU A O 1
ATOM 2158 N N . HIS A 1 277 ? 18.140 0.325 23.820 1.00 82.56 277 HIS A N 1
ATOM 2159 C CA . HIS A 1 277 ? 17.702 1.545 24.483 1.00 82.56 277 HIS A CA 1
ATOM 2160 C C . HIS A 1 277 ? 16.256 1.465 24.999 1.00 82.56 277 HIS A C 1
ATOM 2162 O O . HIS A 1 277 ? 15.961 1.935 26.093 1.00 82.56 277 HIS A O 1
ATOM 2168 N N . LYS A 1 278 ? 15.340 0.842 24.245 1.00 81.19 278 LYS A N 1
ATOM 2169 C CA . LYS A 1 278 ? 13.958 0.593 24.695 1.00 81.19 278 LYS A CA 1
ATOM 2170 C C . LYS A 1 278 ? 13.873 -0.435 25.824 1.00 81.19 278 LYS A C 1
ATOM 2172 O O . LYS A 1 278 ? 12.893 -0.420 26.565 1.00 81.19 278 LYS A O 1
ATOM 2177 N N . ALA A 1 279 ? 14.837 -1.348 25.909 1.00 81.69 279 ALA A N 1
ATOM 2178 C CA . ALA A 1 279 ? 14.931 -2.335 26.978 1.00 81.69 279 ALA A CA 1
ATOM 2179 C C . ALA A 1 279 ? 15.646 -1.786 28.226 1.00 81.69 279 ALA A C 1
ATOM 2181 O O . ALA A 1 279 ? 15.527 -2.378 29.298 1.00 81.69 279 ALA A O 1
ATOM 2182 N N . ASP A 1 280 ? 16.365 -0.668 28.101 1.00 77.44 280 ASP A N 1
ATOM 2183 C CA . ASP A 1 280 ? 17.091 -0.043 29.200 1.00 77.44 280 ASP A CA 1
ATOM 2184 C C . ASP A 1 280 ? 16.139 0.641 30.194 1.00 77.44 280 ASP A C 1
ATOM 2186 O O . ASP A 1 280 ? 15.554 1.695 29.939 1.00 77.44 280 ASP A O 1
ATOM 2190 N N . THR A 1 281 ? 15.996 0.031 31.371 1.00 76.12 281 THR A N 1
ATOM 2191 C CA . THR A 1 281 ? 15.181 0.544 32.478 1.00 76.12 281 THR A CA 1
ATOM 2192 C C . THR A 1 281 ? 15.942 1.495 33.408 1.00 76.12 281 THR A C 1
ATOM 2194 O O . THR A 1 281 ? 15.361 1.974 34.379 1.00 76.12 281 THR A O 1
ATOM 2197 N N . ASN A 1 282 ? 17.224 1.785 33.154 1.00 77.81 282 ASN A N 1
ATOM 2198 C CA . ASN A 1 282 ? 18.086 2.551 34.067 1.00 77.81 282 ASN A CA 1
ATOM 2199 C C . ASN A 1 282 ? 17.981 4.077 33.910 1.00 77.81 282 ASN A C 1
ATOM 2201 O O . ASN A 1 282 ? 18.902 4.796 34.288 1.00 77.81 282 ASN A O 1
ATOM 2205 N N . ASN A 1 283 ? 16.869 4.591 33.374 1.00 65.94 283 ASN A N 1
ATOM 2206 C CA . ASN A 1 283 ? 16.685 6.018 33.079 1.00 65.94 283 ASN A CA 1
ATOM 2207 C C . ASN A 1 283 ? 17.855 6.615 32.253 1.00 65.94 283 ASN A C 1
ATOM 2209 O O . ASN A 1 283 ? 18.488 7.578 32.692 1.00 65.94 283 ASN A O 1
ATOM 2213 N N . PRO A 1 284 ? 18.152 6.081 31.051 1.00 68.38 284 PRO A N 1
ATOM 2214 C CA . PRO A 1 284 ? 19.303 6.501 30.236 1.00 68.38 284 PRO A CA 1
ATOM 2215 C C . PRO A 1 284 ? 19.282 7.977 29.817 1.00 68.38 284 PRO A C 1
ATOM 2217 O O . PRO A 1 284 ? 20.314 8.541 29.466 1.00 68.38 284 PRO A O 1
ATOM 2220 N N . HIS A 1 285 ? 18.111 8.616 29.860 1.00 72.06 285 HIS A N 1
ATOM 2221 C CA . HIS A 1 285 ? 17.943 10.036 29.539 1.00 72.06 285 HIS A CA 1
ATOM 2222 C C . HIS A 1 285 ? 18.089 10.958 30.746 1.00 72.06 285 HIS A C 1
ATOM 2224 O O . HIS A 1 285 ? 17.917 12.167 30.602 1.00 72.06 285 HIS A O 1
ATOM 2230 N N . HIS A 1 286 ? 18.358 10.400 31.932 1.00 66.56 286 HIS A N 1
ATOM 2231 C CA . HIS A 1 286 ? 18.399 11.124 33.203 1.00 66.56 286 HIS A CA 1
ATOM 2232 C C . HIS A 1 286 ? 17.181 12.041 33.396 1.00 66.56 286 HIS A C 1
ATOM 2234 O O . HIS A 1 286 ? 17.280 13.090 34.034 1.00 66.56 286 HIS A O 1
ATOM 2240 N N . THR A 1 287 ? 16.030 11.662 32.827 1.00 67.31 287 THR A N 1
ATOM 2241 C CA . THR A 1 287 ? 14.807 12.447 32.958 1.00 67.31 287 THR A CA 1
ATOM 2242 C C . THR A 1 287 ? 14.428 12.456 34.424 1.00 67.31 287 THR A C 1
ATOM 2244 O O . THR A 1 287 ? 14.308 11.391 35.040 1.00 67.31 287 THR A O 1
ATOM 2247 N N . THR A 1 288 ? 14.313 13.649 35.001 1.00 56.97 288 THR A N 1
ATOM 2248 C CA . THR A 1 288 ? 13.932 13.775 36.405 1.00 56.97 288 THR A CA 1
ATOM 2249 C C . THR A 1 288 ? 12.431 13.507 36.543 1.00 56.97 288 THR A C 1
ATOM 2251 O O . THR A 1 288 ? 11.680 13.763 35.596 1.00 56.97 288 THR A O 1
ATOM 2254 N N . PRO A 1 289 ? 11.953 12.996 37.689 1.00 47.75 289 PRO A N 1
ATOM 2255 C CA . PRO A 1 289 ? 10.525 12.763 37.930 1.00 47.75 289 PRO A CA 1
ATOM 2256 C C . PRO A 1 289 ? 9.636 13.988 37.637 1.00 47.75 289 PRO A C 1
ATOM 2258 O O . PRO A 1 289 ? 8.494 13.843 37.204 1.00 47.75 289 PRO A O 1
ATOM 2261 N N . GLU A 1 290 ? 10.178 15.201 37.777 1.00 50.75 290 GLU A N 1
ATOM 2262 C CA . GLU A 1 290 ? 9.499 16.461 37.460 1.00 50.75 290 GLU A CA 1
ATOM 2263 C C . GLU A 1 290 ? 9.315 16.692 35.948 1.00 50.75 290 GLU A C 1
ATOM 2265 O O . GLU A 1 290 ? 8.346 17.329 35.540 1.00 50.75 290 GLU A O 1
ATOM 2270 N N . GLN A 1 291 ? 10.211 16.172 35.101 1.00 49.09 291 GLN A N 1
ATOM 2271 C CA . GLN A 1 291 ? 10.176 16.355 33.642 1.00 49.09 291 GLN A CA 1
ATOM 2272 C C . GLN A 1 291 ? 9.181 15.424 32.934 1.00 49.09 291 GLN A C 1
ATOM 2274 O O . GLN A 1 291 ? 8.792 15.696 31.800 1.00 49.09 291 GLN A O 1
ATOM 2279 N N . ILE A 1 292 ? 8.754 14.342 33.591 1.00 47.31 292 ILE A N 1
ATOM 2280 C CA . ILE A 1 292 ? 7.898 13.298 33.000 1.00 47.31 292 ILE A CA 1
ATOM 2281 C C . ILE A 1 292 ? 6.424 13.421 33.403 1.00 47.31 292 ILE A C 1
ATOM 2283 O O . ILE A 1 292 ? 5.607 12.615 32.962 1.00 47.31 292 ILE A O 1
ATOM 2287 N N . GLY A 1 293 ? 6.058 14.388 34.254 1.00 47.09 293 GLY A N 1
ATOM 2288 C CA . GLY A 1 293 ? 4.681 14.546 34.755 1.00 47.09 293 GLY A CA 1
ATOM 2289 C C . GLY A 1 293 ? 4.136 13.318 35.503 1.00 47.09 293 GLY A C 1
ATOM 2290 O O . GLY A 1 293 ? 2.957 13.272 35.850 1.00 47.09 293 GLY A O 1
ATOM 2291 N N . ALA A 1 294 ? 4.987 12.323 35.756 1.00 44.75 294 ALA A N 1
ATOM 2292 C CA . ALA A 1 294 ? 4.664 11.089 36.432 1.00 44.75 294 ALA A CA 1
ATOM 2293 C C . ALA A 1 294 ? 5.187 11.200 37.858 1.00 44.75 294 ALA A C 1
ATOM 2295 O O . ALA A 1 294 ? 6.378 11.044 38.122 1.00 44.75 294 ALA A O 1
ATOM 2296 N N . VAL A 1 295 ? 4.264 11.452 38.785 1.00 44.12 295 VAL A N 1
ATOM 2297 C CA . VAL A 1 295 ? 4.448 11.106 40.191 1.00 44.12 295 VAL A CA 1
ATOM 2298 C C . VAL A 1 295 ? 4.862 9.638 40.210 1.00 44.12 295 VAL A C 1
ATOM 2300 O O . VAL A 1 295 ? 4.047 8.753 39.944 1.00 44.12 295 VAL A O 1
ATOM 2303 N N . GLN A 1 296 ? 6.141 9.372 40.462 1.00 42.91 296 GLN A N 1
ATOM 2304 C CA . GLN A 1 296 ? 6.639 8.030 40.716 1.00 42.91 296 GLN A CA 1
ATOM 2305 C C . GLN A 1 296 ? 6.124 7.635 42.107 1.00 42.91 296 GLN A C 1
ATOM 2307 O O . GLN A 1 296 ? 6.833 7.706 43.107 1.00 42.91 296 GLN A O 1
ATOM 2312 N N . GLY A 1 297 ? 4.829 7.313 42.175 1.00 46.03 297 GLY A N 1
ATOM 2313 C CA . GLY A 1 297 ? 4.211 6.693 43.333 1.00 46.03 297 GLY A CA 1
ATOM 2314 C C . GLY A 1 297 ? 4.972 5.410 43.609 1.00 46.03 297 GLY A C 1
ATOM 2315 O O . GLY A 1 297 ? 5.174 4.583 42.719 1.00 46.03 297 GLY A O 1
ATOM 2316 N N . ASN A 1 298 ? 5.455 5.268 44.829 1.00 48.25 298 ASN A N 1
ATOM 2317 C CA . ASN A 1 298 ? 6.146 4.067 45.240 1.00 48.25 298 ASN A CA 1
ATOM 2318 C C . ASN A 1 298 ? 5.092 2.940 45.266 1.00 48.25 298 ASN A C 1
ATOM 2320 O O . ASN A 1 298 ? 4.178 2.951 46.090 1.00 48.25 298 ASN A O 1
ATOM 2324 N N . THR A 1 299 ? 5.167 2.004 44.315 1.00 57.22 299 THR A N 1
ATOM 2325 C CA . THR A 1 299 ? 4.144 0.990 43.973 1.00 57.22 299 THR A CA 1
ATOM 2326 C C . THR A 1 299 ? 4.063 -0.174 44.965 1.00 57.22 299 THR A C 1
ATOM 2328 O O . THR A 1 299 ? 3.688 -1.290 44.597 1.00 57.22 299 THR A O 1
ATOM 2331 N N . LYS A 1 300 ? 4.422 0.040 46.236 1.00 75.06 300 LYS A N 1
ATOM 2332 C CA . LYS A 1 300 ? 4.410 -1.031 47.236 1.00 75.06 300 LYS A CA 1
ATOM 2333 C C . LYS A 1 300 ? 2.962 -1.501 47.421 1.00 75.06 300 LYS A C 1
ATOM 2335 O O . LYS A 1 300 ? 2.080 -0.724 47.791 1.00 75.06 300 LYS A O 1
ATOM 2340 N N . ALA A 1 301 ? 2.713 -2.758 47.067 1.00 84.50 301 ALA A N 1
ATOM 2341 C CA . ALA A 1 301 ? 1.407 -3.389 47.154 1.00 84.50 301 ALA A CA 1
ATOM 2342 C C . ALA A 1 301 ? 1.357 -4.238 48.421 1.00 84.50 301 ALA A C 1
ATOM 2344 O O . ALA A 1 301 ? 2.142 -5.169 48.595 1.00 84.50 301 ALA A O 1
ATOM 2345 N N . TRP A 1 302 ? 0.430 -3.902 49.302 1.00 89.94 302 TRP A N 1
ATOM 2346 C CA . TRP A 1 302 ? 0.209 -4.584 50.562 1.00 89.94 302 TRP A CA 1
ATOM 2347 C C . TRP A 1 302 ? -1.073 -5.403 50.492 1.00 89.94 302 TRP A C 1
ATOM 2349 O O . TRP A 1 302 ? -2.047 -5.023 49.838 1.00 89.94 302 TRP A O 1
ATOM 2359 N N . VAL A 1 303 ? -1.085 -6.529 51.194 1.00 89.81 303 VAL A N 1
ATOM 2360 C CA . VAL A 1 303 ? -2.263 -7.386 51.317 1.00 89.81 303 VAL A CA 1
ATOM 2361 C C . VAL A 1 303 ? -2.574 -7.545 52.796 1.00 89.81 303 VAL A C 1
ATOM 2363 O O . VAL A 1 303 ? -1.686 -7.881 53.577 1.00 89.81 303 VAL A O 1
ATOM 2366 N N . ALA A 1 304 ? -3.823 -7.288 53.183 1.00 90.94 304 ALA A N 1
ATOM 2367 C CA . ALA A 1 304 ? -4.266 -7.519 54.553 1.00 90.94 304 ALA A CA 1
ATOM 2368 C C . ALA A 1 304 ? -4.291 -9.020 54.856 1.00 90.94 304 ALA A C 1
ATOM 2370 O O . ALA A 1 304 ? -4.917 -9.794 54.130 1.00 90.94 304 ALA A O 1
ATOM 2371 N N . THR A 1 305 ? -3.616 -9.424 55.931 1.00 91.56 305 THR A N 1
ATOM 2372 C CA . THR A 1 305 ? -3.605 -10.818 56.394 1.00 91.56 305 THR A CA 1
ATOM 2373 C C . THR A 1 305 ? -4.843 -11.138 57.218 1.00 91.56 305 THR A C 1
ATOM 2375 O O . THR A 1 305 ? -5.315 -12.271 57.202 1.00 91.56 305 THR A O 1
ATOM 2378 N N . GLU A 1 306 ? -5.406 -10.132 57.890 1.00 92.88 306 GLU A N 1
ATOM 2379 C CA . GLU A 1 306 ? -6.687 -10.222 58.584 1.00 92.88 306 GLU A CA 1
ATOM 2380 C C . GLU A 1 306 ? -7.523 -8.970 58.323 1.00 92.88 306 GLU A C 1
ATOM 2382 O O . GLU A 1 306 ? -7.001 -7.853 58.245 1.00 92.88 306 GLU A O 1
ATOM 2387 N N . VAL A 1 307 ? -8.836 -9.163 58.202 1.00 94.19 307 VAL A N 1
ATOM 2388 C CA . VAL A 1 307 ? -9.806 -8.090 57.980 1.00 94.19 307 VAL A CA 1
ATOM 2389 C C . VAL A 1 307 ? -10.969 -8.270 58.945 1.00 94.19 307 VAL A C 1
ATOM 2391 O O . VAL A 1 307 ? -11.545 -9.352 59.039 1.00 94.19 307 VAL A O 1
ATOM 2394 N N . SER A 1 308 ? -11.321 -7.210 59.663 1.00 92.94 308 SER A N 1
ATOM 2395 C CA . SER A 1 308 ? -12.461 -7.172 60.586 1.00 92.94 308 SER A CA 1
ATOM 2396 C C . SER A 1 308 ? -13.142 -5.803 60.528 1.00 92.94 308 SER A C 1
ATOM 2398 O O . SER A 1 308 ? -12.652 -4.888 59.870 1.00 92.94 308 SER A O 1
ATOM 2400 N N . SER A 1 309 ? -14.286 -5.645 61.186 1.00 89.00 309 SER A N 1
ATOM 2401 C CA . SER A 1 309 ? -14.956 -4.349 61.341 1.00 89.00 309 SER A CA 1
ATOM 2402 C C . SER A 1 309 ? -14.971 -3.954 62.811 1.00 89.00 309 SER A C 1
ATOM 2404 O O . SER A 1 309 ? -15.354 -4.767 63.653 1.00 89.00 309 SER A O 1
ATOM 2406 N N . SER A 1 310 ? -14.589 -2.718 63.126 1.00 77.44 310 SER A N 1
ATOM 2407 C CA . SER A 1 310 ? -14.768 -2.161 64.476 1.00 77.44 310 SER A CA 1
ATOM 2408 C C . SER A 1 310 ? -16.106 -1.437 64.626 1.00 77.44 310 SER A C 1
ATOM 2410 O O . SER A 1 310 ? -16.666 -1.400 65.716 1.00 77.44 310 SER A O 1
ATOM 2412 N N . GLU A 1 311 ? -16.622 -0.881 63.529 1.00 82.25 311 GLU A N 1
ATOM 2413 C CA . GLU A 1 311 ? -17.866 -0.111 63.439 1.00 82.25 311 GLU A CA 1
ATOM 2414 C C . GLU A 1 311 ? -18.515 -0.373 62.070 1.00 82.25 311 GLU A C 1
ATOM 2416 O O . GLU A 1 311 ? -17.879 -0.933 61.175 1.00 82.25 311 GLU A O 1
ATOM 2421 N N . VAL A 1 312 ? -19.763 0.063 61.875 1.00 82.38 312 VAL A N 1
ATOM 2422 C CA . VAL A 1 312 ? -20.516 -0.174 60.625 1.00 82.38 312 VAL A CA 1
ATOM 2423 C C . VAL A 1 312 ? -19.919 0.509 59.383 1.00 82.38 312 VAL A C 1
ATOM 2425 O O . VAL A 1 312 ? -20.306 0.169 58.273 1.00 82.38 312 VAL A O 1
ATOM 2428 N N . TYR A 1 313 ? -18.968 1.434 59.554 1.00 87.50 313 TYR A N 1
ATOM 2429 C CA . TYR A 1 313 ? -18.302 2.181 58.476 1.00 87.50 313 TYR A CA 1
ATOM 2430 C C . TYR A 1 313 ? -16.761 2.134 58.544 1.00 87.50 313 TYR A C 1
ATOM 2432 O O . TYR A 1 313 ? -16.089 2.813 57.766 1.00 87.50 313 TYR A O 1
ATOM 2440 N N . VAL A 1 314 ? -16.170 1.347 59.458 1.00 91.31 314 VAL A N 1
ATOM 2441 C CA . VAL A 1 314 ? -14.705 1.230 59.603 1.00 91.31 314 VAL A CA 1
ATOM 2442 C C . VAL A 1 314 ? -14.249 -0.198 59.335 1.00 91.31 314 VAL A C 1
ATOM 2444 O O . VAL A 1 314 ? -14.569 -1.119 60.090 1.00 91.31 314 VAL A O 1
ATOM 2447 N N . THR A 1 315 ? -13.427 -0.366 58.297 1.00 93.12 315 THR A N 1
ATOM 2448 C CA . THR A 1 315 ? -12.743 -1.636 58.019 1.00 93.12 315 THR A CA 1
ATOM 2449 C C . THR A 1 315 ? -11.366 -1.640 58.675 1.00 93.12 315 THR A C 1
ATOM 2451 O O . THR A 1 315 ? -10.513 -0.810 58.363 1.00 93.12 315 THR A O 1
ATOM 2454 N N . LYS A 1 316 ? -11.133 -2.595 59.571 1.00 95.06 316 LYS A N 1
ATOM 2455 C CA . LYS A 1 316 ? -9.848 -2.835 60.224 1.00 95.06 316 LYS A CA 1
ATOM 2456 C C . LYS A 1 316 ? -9.021 -3.828 59.408 1.00 95.06 316 LYS A C 1
ATOM 2458 O O . LYS A 1 316 ? -9.478 -4.939 59.146 1.00 95.06 316 LYS A O 1
ATOM 2463 N N . LEU A 1 317 ? -7.800 -3.432 59.057 1.00 96.06 317 LEU A N 1
ATOM 2464 C CA . LEU A 1 317 ? -6.843 -4.204 58.268 1.00 96.06 317 LEU A CA 1
ATOM 2465 C C . LEU A 1 317 ? -5.594 -4.486 59.106 1.00 96.06 317 LEU A C 1
ATOM 2467 O O . LEU A 1 317 ? -4.925 -3.545 59.529 1.00 96.06 317 LEU A O 1
ATOM 2471 N N . THR A 1 318 ? -5.262 -5.757 59.319 1.00 95.62 318 THR A N 1
ATOM 2472 C CA . THR A 1 318 ? -3.968 -6.151 59.895 1.00 95.62 318 THR A CA 1
ATOM 2473 C C . THR A 1 318 ? -2.995 -6.422 58.753 1.00 95.62 318 THR A C 1
ATOM 2475 O O . THR A 1 318 ? -3.264 -7.272 57.899 1.00 95.62 318 THR A O 1
ATOM 2478 N N . ILE A 1 319 ? -1.885 -5.685 58.713 1.00 94.25 319 ILE A N 1
ATOM 2479 C CA . ILE A 1 319 ? -0.846 -5.813 57.686 1.00 94.25 319 ILE A CA 1
ATOM 2480 C C . ILE A 1 319 ? 0.518 -5.863 58.391 1.00 94.25 319 ILE A C 1
ATOM 2482 O O . ILE A 1 319 ? 0.971 -4.833 58.897 1.00 94.25 319 ILE A O 1
ATOM 2486 N N . PRO A 1 320 ? 1.185 -7.031 58.429 1.00 90.75 320 PRO A N 1
ATOM 2487 C CA . PRO A 1 320 ? 2.480 -7.162 59.079 1.00 90.75 320 PRO A CA 1
ATOM 2488 C C . PRO A 1 320 ? 3.538 -6.253 58.455 1.00 90.75 320 PRO A C 1
ATOM 2490 O O . PRO A 1 320 ? 3.654 -6.185 57.228 1.00 90.75 320 PRO A O 1
ATOM 2493 N N . HIS A 1 321 ? 4.317 -5.574 59.299 1.00 88.88 321 HIS A N 1
ATOM 2494 C CA . HIS A 1 321 ? 5.406 -4.678 58.881 1.00 88.88 321 HIS A CA 1
ATOM 2495 C C . HIS A 1 321 ? 4.995 -3.588 57.873 1.00 88.88 321 HIS A C 1
ATOM 2497 O O . HIS A 1 321 ? 5.795 -3.187 57.022 1.00 88.88 321 HIS A O 1
ATOM 2503 N N . PHE A 1 322 ? 3.747 -3.117 57.941 1.00 89.31 322 PHE A N 1
ATOM 2504 C CA . PHE A 1 322 ? 3.262 -2.086 57.033 1.00 89.31 322 PHE A CA 1
ATOM 2505 C C . PHE A 1 322 ? 4.074 -0.791 57.154 1.00 89.31 322 PHE A C 1
ATOM 2507 O O . PHE A 1 322 ? 4.257 -0.236 58.238 1.00 89.31 322 PHE A O 1
ATOM 2514 N N . GLU A 1 323 ? 4.500 -0.282 56.004 1.00 87.12 323 GLU A N 1
ATOM 2515 C CA . GLU A 1 323 ? 5.219 0.977 55.865 1.00 87.12 323 GLU A CA 1
ATOM 2516 C C . GLU A 1 323 ? 4.505 1.823 54.812 1.00 87.12 323 GLU A C 1
ATOM 2518 O O . GLU A 1 323 ? 4.361 1.408 53.656 1.00 87.12 323 GLU A O 1
ATOM 2523 N N . PHE A 1 324 ? 4.037 3.002 55.221 1.00 87.19 324 PHE A N 1
ATOM 2524 C CA . PHE A 1 324 ? 3.357 3.917 54.316 1.00 87.19 324 PHE A CA 1
ATOM 2525 C C . PHE A 1 324 ? 4.341 4.512 53.303 1.00 87.19 324 PHE A C 1
ATOM 2527 O O . PHE A 1 324 ? 5.386 5.049 53.669 1.00 87.19 324 PHE A O 1
ATOM 2534 N N . SER A 1 325 ? 3.949 4.490 52.033 1.00 84.12 325 SER A N 1
ATOM 2535 C CA . SER A 1 325 ? 4.563 5.281 50.973 1.00 84.12 325 SER A CA 1
ATOM 2536 C C . SER A 1 325 ? 3.474 5.913 50.113 1.00 84.12 325 SER A C 1
ATOM 2538 O O . SER A 1 325 ? 2.446 5.284 49.857 1.00 84.12 325 SER A O 1
ATOM 2540 N N . GLU A 1 326 ? 3.689 7.148 49.661 1.00 85.56 326 GLU A N 1
ATOM 2541 C CA . GLU A 1 326 ? 2.705 7.868 48.847 1.00 85.56 326 GLU A CA 1
ATOM 2542 C C . GLU A 1 326 ? 2.346 7.057 47.589 1.00 85.56 326 GLU A C 1
ATOM 2544 O O . GLU A 1 326 ? 3.230 6.632 46.837 1.00 85.56 326 GLU A O 1
ATOM 2549 N N . GLY A 1 327 ? 1.049 6.802 47.387 1.00 79.81 327 GLY A N 1
ATOM 2550 C CA . GLY A 1 327 ? 0.546 6.001 46.272 1.00 79.81 327 GLY A CA 1
ATOM 2551 C C . GLY A 1 327 ? 0.628 4.479 46.458 1.00 79.81 327 GLY A C 1
ATOM 2552 O O . GLY A 1 327 ? 0.315 3.750 45.514 1.00 79.81 327 GLY A O 1
ATOM 2553 N N . CYS A 1 328 ? 1.017 3.970 47.637 1.00 85.75 328 CYS A N 1
ATOM 2554 C CA . CYS A 1 328 ? 0.980 2.528 47.905 1.00 85.75 328 CYS A CA 1
ATOM 2555 C C . CYS A 1 328 ? -0.447 1.977 47.808 1.00 85.75 328 CYS A C 1
ATOM 2557 O O . CYS A 1 328 ? -1.429 2.689 48.031 1.00 85.75 328 CYS A O 1
ATOM 2559 N N . THR A 1 329 ? -0.571 0.691 47.477 1.00 90.62 329 THR A N 1
ATOM 2560 C CA . THR A 1 329 ? -1.881 0.038 47.361 1.00 90.62 329 THR A CA 1
ATOM 2561 C C . THR A 1 329 ? -2.098 -0.964 48.476 1.00 90.62 329 THR A C 1
ATOM 2563 O O . THR A 1 329 ? -1.161 -1.626 48.917 1.00 90.62 329 THR A O 1
ATOM 2566 N N . ILE A 1 330 ? -3.344 -1.092 48.924 1.00 91.75 330 ILE A N 1
ATOM 2567 C CA . ILE A 1 330 ? -3.758 -2.118 49.877 1.00 91.75 330 ILE A CA 1
ATOM 2568 C C . ILE A 1 330 ? -4.890 -2.916 49.264 1.00 91.75 330 ILE A C 1
ATOM 2570 O O . ILE A 1 330 ? -5.907 -2.349 48.870 1.00 91.75 330 ILE A O 1
ATOM 2574 N N . THR A 1 331 ? -4.714 -4.233 49.220 1.00 90.62 331 THR A N 1
ATOM 2575 C CA . THR A 1 331 ? -5.742 -5.181 48.797 1.00 90.62 331 THR A CA 1
ATOM 2576 C C . THR A 1 331 ? -6.252 -5.975 49.994 1.00 90.62 331 THR A C 1
ATOM 2578 O O . THR A 1 331 ? -5.469 -6.518 50.774 1.00 90.62 331 THR A O 1
ATOM 2581 N N . PHE A 1 332 ? -7.570 -6.057 50.149 1.00 92.12 332 PHE A N 1
ATOM 2582 C CA . PHE A 1 332 ? -8.209 -6.757 51.259 1.00 92.12 332 PHE A CA 1
ATOM 2583 C C . PHE A 1 332 ? -9.549 -7.364 50.840 1.00 92.12 332 PHE A C 1
ATOM 2585 O O . PHE A 1 332 ? -10.186 -6.910 49.890 1.00 92.12 332 PHE A O 1
ATOM 2592 N N . LYS A 1 333 ? -9.990 -8.403 51.553 1.00 88.25 333 LYS A N 1
ATOM 2593 C CA . LYS A 1 333 ? -11.328 -8.973 51.378 1.00 88.25 333 LYS A CA 1
ATOM 2594 C C . LYS A 1 333 ? -12.301 -8.246 52.296 1.00 88.25 333 LYS A C 1
ATOM 2596 O O . LYS A 1 333 ? -12.176 -8.338 53.512 1.00 88.25 333 LYS A O 1
ATOM 2601 N N . SER A 1 334 ? -13.245 -7.516 51.720 1.00 89.31 334 SER A N 1
ATOM 2602 C CA . SER A 1 334 ? -14.166 -6.673 52.471 1.00 89.31 334 SER A CA 1
ATOM 2603 C C . SER A 1 334 ? -15.088 -7.485 53.388 1.00 89.31 334 SER A C 1
ATOM 2605 O O . SER A 1 334 ? -15.601 -8.531 52.991 1.00 89.31 334 SER A O 1
ATOM 2607 N N . VAL A 1 335 ? -15.328 -6.989 54.603 1.00 91.50 335 VAL A N 1
ATOM 2608 C CA . VAL A 1 335 ? -16.256 -7.581 55.589 1.00 91.50 335 VAL A CA 1
ATOM 2609 C C . VAL A 1 335 ? -17.500 -6.721 55.827 1.00 91.50 335 VAL A C 1
ATOM 2611 O O . VAL A 1 335 ? -18.450 -7.190 56.446 1.00 91.50 335 VAL A O 1
ATOM 2614 N N . ILE A 1 336 ? -17.510 -5.490 55.305 1.00 89.94 336 ILE A N 1
ATOM 2615 C CA . ILE A 1 336 ? -18.625 -4.540 55.374 1.00 89.94 336 ILE A CA 1
ATOM 2616 C C . ILE A 1 336 ? -18.811 -3.844 54.022 1.00 89.94 336 ILE A C 1
ATOM 2618 O O . ILE A 1 336 ? -17.857 -3.593 53.285 1.00 89.94 336 ILE A O 1
ATOM 2622 N N . THR A 1 337 ? -20.049 -3.517 53.687 1.00 88.81 337 THR A N 1
ATOM 2623 C CA . THR A 1 337 ? -20.367 -2.643 52.550 1.00 88.81 337 THR A CA 1
ATOM 2624 C C . THR A 1 337 ? -20.263 -1.177 53.000 1.00 88.81 337 THR A C 1
ATOM 2626 O O . THR A 1 337 ? -20.534 -0.919 54.177 1.00 88.81 337 THR A O 1
ATOM 2629 N N . PRO A 1 338 ? -19.848 -0.218 52.144 1.00 88.69 338 PRO A N 1
ATOM 2630 C CA . PRO A 1 338 ? -19.821 1.191 52.530 1.00 88.69 338 PRO A CA 1
ATOM 2631 C C . PRO A 1 338 ? -21.230 1.686 52.869 1.00 88.69 338 PRO A C 1
ATOM 2633 O O . PRO A 1 338 ? -22.226 1.096 52.455 1.00 88.69 338 PRO A O 1
ATOM 2636 N N . THR A 1 339 ? -21.332 2.761 53.638 1.00 85.31 339 THR A N 1
ATOM 2637 C CA . THR A 1 339 ? -22.618 3.364 54.006 1.00 85.31 339 THR A CA 1
ATOM 2638 C C . THR A 1 339 ? -22.822 4.699 53.300 1.00 85.31 339 THR A C 1
ATOM 2640 O O . THR A 1 339 ? -21.878 5.476 53.186 1.00 85.31 339 THR A O 1
ATOM 2643 N N . ASP A 1 340 ? -24.061 4.981 52.893 1.00 83.19 340 ASP A N 1
ATOM 2644 C CA . ASP A 1 340 ? -24.506 6.322 52.469 1.00 83.19 340 ASP A CA 1
ATOM 2645 C C . ASP A 1 340 ? -25.068 7.139 53.651 1.00 83.19 340 ASP A C 1
ATOM 2647 O O . ASP A 1 340 ? -25.584 8.242 53.476 1.00 83.19 340 ASP A O 1
ATOM 2651 N N . GLY A 1 341 ? -25.040 6.575 54.863 1.00 75.44 341 GLY A N 1
ATOM 2652 C CA . GLY A 1 341 ? -25.563 7.214 56.066 1.00 75.44 341 GLY A CA 1
ATOM 2653 C C . GLY A 1 341 ? -24.716 8.400 56.528 1.00 75.44 341 GLY A C 1
ATOM 2654 O O . GLY A 1 341 ? -23.509 8.443 56.313 1.00 75.44 341 GLY A O 1
ATOM 2655 N N . GLU A 1 342 ? -25.351 9.350 57.216 1.00 76.25 342 GLU A N 1
ATOM 2656 C CA . GLU A 1 342 ? -24.666 10.530 57.745 1.00 76.25 342 GLU A CA 1
ATOM 2657 C C . GLU A 1 342 ? -23.728 10.182 58.925 1.00 76.25 342 GLU A C 1
ATOM 2659 O O . GLU A 1 342 ? -24.155 9.486 59.854 1.00 76.25 342 GLU A O 1
ATOM 2664 N N . PRO A 1 343 ? -22.481 10.698 58.950 1.00 78.12 343 PRO A N 1
ATOM 2665 C CA . PRO A 1 343 ? -21.899 11.609 57.962 1.00 78.12 343 PRO A CA 1
ATOM 2666 C C . PRO A 1 343 ? -21.491 10.896 56.663 1.00 78.12 343 PRO A C 1
ATOM 2668 O O . PRO A 1 343 ? -20.823 9.871 56.719 1.00 78.12 343 PRO A O 1
ATOM 2671 N N . VAL A 1 344 ? -21.781 11.484 55.495 1.00 77.94 344 VAL A N 1
ATOM 2672 C CA . VAL A 1 344 ? -21.450 10.892 54.171 1.00 77.94 344 VAL A CA 1
ATOM 2673 C C . VAL A 1 344 ? -19.970 10.503 53.989 1.00 77.94 344 VAL A C 1
ATOM 2675 O O . VAL A 1 344 ? -19.641 9.606 53.220 1.00 77.94 344 VAL A O 1
ATOM 2678 N N . TRP A 1 345 ? -19.058 11.126 54.743 1.00 85.62 345 TRP A N 1
ATOM 2679 C CA . TRP A 1 345 ? -17.623 10.809 54.779 1.00 85.62 345 TRP A CA 1
ATOM 2680 C C . TRP A 1 345 ? -17.247 9.769 55.854 1.00 85.62 345 TRP A C 1
ATOM 2682 O O . TRP A 1 345 ? -16.095 9.713 56.292 1.00 85.62 345 TRP A O 1
ATOM 2692 N N . ALA A 1 346 ? -18.204 8.961 56.327 1.00 85.06 346 ALA A N 1
ATOM 2693 C CA . ALA A 1 346 ? -17.982 8.047 57.443 1.00 85.06 346 ALA A CA 1
ATOM 2694 C C . ALA A 1 346 ? -17.074 6.860 57.119 1.00 85.06 346 ALA A C 1
ATOM 2696 O O . ALA A 1 346 ? -16.370 6.371 58.003 1.00 85.06 346 ALA A O 1
ATOM 2697 N N . ASN A 1 347 ? -17.073 6.421 55.860 1.00 90.94 347 ASN A N 1
ATOM 2698 C CA . ASN A 1 347 ? -16.363 5.232 55.402 1.00 90.94 347 ASN A CA 1
ATOM 2699 C C . ASN A 1 347 ? -14.841 5.382 55.551 1.00 90.94 347 ASN A C 1
ATOM 2701 O O . ASN A 1 347 ? -14.240 6.316 55.019 1.00 90.94 347 ASN A O 1
ATOM 2705 N N . ARG A 1 348 ? -14.203 4.452 56.271 1.00 91.75 348 ARG A N 1
ATOM 2706 C CA . ARG A 1 348 ? -12.769 4.508 56.604 1.00 91.75 348 ARG A CA 1
ATOM 2707 C C . ARG A 1 348 ? -12.108 3.135 56.554 1.00 91.75 348 ARG A C 1
ATOM 2709 O O . ARG A 1 348 ? -12.741 2.109 56.815 1.00 91.75 348 ARG A O 1
ATOM 2716 N N . ILE A 1 349 ? -10.794 3.144 56.347 1.00 93.50 349 ILE A N 1
ATOM 2717 C CA . ILE A 1 349 ? -9.924 2.010 56.662 1.00 93.50 349 ILE A CA 1
ATOM 2718 C C . ILE A 1 349 ? -8.957 2.365 57.790 1.00 93.50 349 ILE A C 1
ATOM 2720 O O . ILE A 1 349 ? -8.382 3.452 57.816 1.00 93.50 349 ILE A O 1
ATOM 2724 N N . ALA A 1 350 ? -8.775 1.441 58.726 1.00 94.69 350 ALA A N 1
ATOM 2725 C CA . ALA A 1 350 ? -7.827 1.558 59.825 1.00 94.69 350 ALA A CA 1
ATOM 2726 C C . ALA A 1 350 ? -6.807 0.420 59.732 1.00 94.69 350 ALA A C 1
ATOM 2728 O O . ALA A 1 350 ? -7.182 -0.751 59.687 1.00 94.69 350 ALA A O 1
ATOM 2729 N N . ILE A 1 351 ? -5.523 0.766 59.689 1.00 95.56 351 ILE A N 1
ATOM 2730 C CA . ILE A 1 351 ? -4.417 -0.174 59.489 1.00 95.56 351 ILE A CA 1
ATOM 2731 C C . ILE A 1 351 ? -3.740 -0.448 60.825 1.00 95.56 351 ILE A C 1
ATOM 2733 O O . ILE A 1 351 ? -3.430 0.484 61.570 1.00 95.56 351 ILE A O 1
ATOM 2737 N N . PHE A 1 352 ? -3.491 -1.721 61.105 1.00 94.88 352 PHE A N 1
ATOM 2738 C CA . PHE A 1 352 ? -2.850 -2.219 62.313 1.00 94.88 352 PHE A CA 1
ATOM 2739 C C . PHE A 1 352 ? -1.652 -3.103 61.960 1.00 94.88 352 PHE A C 1
ATOM 2741 O O . PHE A 1 352 ? -1.676 -3.799 60.943 1.00 94.88 352 PHE A O 1
ATOM 2748 N N . ASP A 1 353 ? -0.628 -3.088 62.811 1.00 91.44 353 ASP A N 1
ATOM 2749 C CA . ASP A 1 353 ? 0.476 -4.048 62.731 1.00 91.44 353 ASP A CA 1
ATOM 2750 C C . ASP A 1 353 ? 0.089 -5.405 63.342 1.00 91.44 353 ASP A C 1
ATOM 2752 O O . ASP A 1 353 ? -0.978 -5.574 63.943 1.00 91.44 353 ASP A O 1
ATOM 2756 N N . GLU A 1 354 ? 0.987 -6.381 63.214 1.00 88.06 354 GLU A N 1
ATOM 2757 C CA . GLU A 1 354 ? 0.848 -7.727 63.770 1.00 88.06 354 GLU A CA 1
ATOM 2758 C C . GLU A 1 354 ? 0.733 -7.769 65.308 1.00 88.06 354 GLU A C 1
ATOM 2760 O O . GLU A 1 354 ? 0.314 -8.781 65.866 1.00 88.06 354 GLU A O 1
ATOM 2765 N N . THR A 1 355 ? 1.069 -6.676 66.004 1.00 89.25 355 THR A N 1
ATOM 2766 C CA . THR A 1 355 ? 0.946 -6.553 67.468 1.00 89.25 355 THR A CA 1
ATOM 2767 C C . THR A 1 355 ? -0.400 -5.966 67.900 1.00 89.25 355 THR A C 1
ATOM 2769 O O . THR A 1 355 ? -0.702 -5.904 69.093 1.00 89.25 355 THR A O 1
ATOM 2772 N N . GLY A 1 356 ? -1.231 -5.549 66.939 1.00 85.69 356 GLY A N 1
ATOM 2773 C CA . GLY A 1 356 ? -2.523 -4.920 67.184 1.00 85.69 356 GLY A CA 1
ATOM 2774 C C . GLY A 1 356 ? -2.442 -3.417 67.464 1.00 85.69 356 GLY A C 1
ATOM 2775 O O . GLY A 1 356 ? -3.435 -2.839 67.913 1.00 85.69 356 GLY A O 1
ATOM 2776 N N . LYS A 1 357 ? -1.308 -2.761 67.186 1.00 91.19 357 LYS A N 1
ATOM 2777 C CA . LYS A 1 357 ? -1.166 -1.302 67.279 1.00 91.19 357 LYS A CA 1
ATOM 2778 C C . LYS A 1 357 ? -1.664 -0.644 65.992 1.00 91.19 357 LYS A C 1
ATOM 2780 O O . LYS A 1 357 ? -1.306 -1.054 64.893 1.00 91.19 357 LYS A O 1
ATOM 2785 N N . GLN A 1 358 ? -2.471 0.410 66.126 1.00 93.31 358 GLN A N 1
ATOM 2786 C CA . GLN A 1 358 ? -2.950 1.197 64.988 1.00 93.31 358 GLN A CA 1
ATOM 2787 C C . GLN A 1 358 ? -1.811 2.039 64.398 1.00 93.31 358 GLN A C 1
ATOM 2789 O O . GLN A 1 358 ? -1.192 2.835 65.107 1.00 93.31 358 GLN A O 1
ATOM 2794 N N . ILE A 1 359 ? -1.565 1.880 63.100 1.00 91.69 359 ILE A N 1
ATOM 2795 C CA . ILE A 1 359 ? -0.514 2.580 62.351 1.00 91.69 359 ILE A CA 1
ATOM 2796 C C . ILE A 1 359 ? -1.081 3.807 61.628 1.00 91.69 359 ILE A C 1
ATOM 2798 O O . ILE A 1 359 ? -0.429 4.845 61.572 1.00 91.69 359 ILE A O 1
ATOM 2802 N N . GLY A 1 360 ? -2.305 3.717 61.099 1.00 91.38 360 GLY A N 1
ATOM 2803 C CA . GLY A 1 360 ? -2.919 4.814 60.352 1.00 91.38 360 GLY A CA 1
ATOM 2804 C C . GLY A 1 360 ? -4.410 4.615 60.110 1.00 91.38 360 GLY A C 1
ATOM 2805 O O . GLY A 1 360 ? -4.913 3.492 60.161 1.00 91.38 360 GLY A O 1
ATOM 2806 N N . VAL A 1 361 ? -5.118 5.716 59.855 1.00 93.31 361 VAL A N 1
ATOM 2807 C CA . VAL A 1 361 ? -6.546 5.723 59.511 1.00 93.31 361 VAL A CA 1
ATOM 2808 C C . VAL A 1 361 ? -6.744 6.621 58.304 1.00 93.31 361 VAL A C 1
ATOM 2810 O O . VAL A 1 361 ? -6.276 7.758 58.311 1.00 93.31 361 VAL A O 1
ATOM 2813 N N . TYR A 1 362 ? -7.448 6.108 57.300 1.00 93.62 362 TYR A N 1
ATOM 2814 C CA . TYR A 1 362 ? -7.660 6.783 56.028 1.00 93.62 362 TYR A CA 1
ATOM 2815 C C . TYR A 1 362 ? -9.149 6.840 55.698 1.00 93.62 362 TYR A C 1
ATOM 2817 O O . TYR A 1 362 ? -9.860 5.840 55.840 1.00 93.62 362 TYR A O 1
ATOM 2825 N N . VAL A 1 363 ? -9.622 8.002 55.251 1.00 93.31 363 VAL A N 1
ATOM 2826 C CA . VAL A 1 363 ? -10.995 8.167 54.759 1.00 93.31 363 VAL A CA 1
ATOM 2827 C C . VAL A 1 363 ? -11.117 7.579 53.356 1.00 93.31 363 VAL A C 1
ATOM 2829 O O . VAL A 1 363 ? -10.216 7.740 52.537 1.00 93.31 363 VAL A O 1
ATOM 2832 N N . LEU A 1 364 ? -12.210 6.878 53.065 1.00 91.88 364 LEU A N 1
ATOM 2833 C CA . LEU A 1 364 ? -12.454 6.321 51.738 1.00 91.88 364 LEU A CA 1
ATOM 2834 C C . LEU A 1 364 ? -13.011 7.394 50.800 1.00 91.88 364 LEU A C 1
ATOM 2836 O O . LEU A 1 364 ? -14.001 8.052 51.116 1.00 91.88 364 LEU A O 1
ATOM 2840 N N . SER A 1 365 ? -12.400 7.531 49.626 1.00 89.88 365 SER A N 1
ATOM 2841 C CA . SER A 1 365 ? -12.860 8.434 48.568 1.00 89.88 365 SER A CA 1
ATOM 2842 C C . SER A 1 365 ? -12.742 7.778 47.198 1.00 89.88 365 SER A C 1
ATOM 2844 O O . SER A 1 365 ? -11.887 6.922 46.986 1.00 89.88 365 SER A O 1
ATOM 2846 N N . THR A 1 366 ? -13.575 8.186 46.246 1.00 86.19 366 THR A N 1
ATOM 2847 C CA . THR A 1 366 ? -13.363 7.876 44.829 1.00 86.19 366 THR A CA 1
ATOM 2848 C C . THR A 1 366 ? -12.171 8.662 44.271 1.00 86.19 366 THR A C 1
ATOM 2850 O O . THR A 1 366 ? -11.754 9.672 44.834 1.00 86.19 366 THR A O 1
ATOM 2853 N N . LEU A 1 367 ? -11.634 8.260 43.113 1.00 80.81 367 LEU A N 1
ATOM 2854 C CA . LEU A 1 367 ? -10.583 9.039 42.430 1.00 80.81 367 LEU A CA 1
ATOM 2855 C C . LEU A 1 367 ? -11.021 10.469 42.062 1.00 80.81 367 LEU A C 1
ATOM 2857 O O . LEU A 1 367 ? -10.176 11.343 41.891 1.00 80.81 367 LEU A O 1
ATOM 2861 N N . SER A 1 368 ? -12.330 10.707 41.951 1.00 83.38 368 SER A N 1
ATOM 2862 C CA . SER A 1 368 ? -12.918 12.025 41.698 1.00 83.38 368 SER A CA 1
ATOM 2863 C C . SER A 1 368 ? -13.077 12.873 42.960 1.00 83.38 368 SER A C 1
ATOM 2865 O O . SER A 1 368 ? -13.648 13.952 42.869 1.00 83.38 368 SER A O 1
ATOM 2867 N N . LYS A 1 369 ? -12.545 12.421 44.106 1.00 87.56 369 LYS A N 1
ATOM 2868 C CA . LYS A 1 369 ? -12.573 13.134 45.391 1.00 87.56 369 LYS A CA 1
ATOM 2869 C C . LYS A 1 369 ? -13.968 13.262 46.014 1.00 87.56 369 LYS A C 1
ATOM 2871 O O . LYS A 1 369 ? -14.231 14.182 46.779 1.00 87.56 369 LYS A O 1
ATOM 2876 N N . GLU A 1 370 ? -14.829 12.288 45.734 1.00 88.56 370 GLU A N 1
ATOM 2877 C CA . GLU A 1 370 ? -16.178 12.169 46.304 1.00 88.56 370 GLU A CA 1
ATOM 2878 C C . GLU A 1 370 ? -16.248 11.029 47.341 1.00 88.56 370 GLU A C 1
ATOM 2880 O O . GLU A 1 370 ? -15.392 10.130 47.298 1.00 88.56 370 GLU A O 1
ATOM 2885 N N . PRO A 1 371 ? -17.236 11.014 48.257 1.00 88.06 371 PRO A N 1
ATOM 2886 C CA . PRO A 1 371 ? -17.484 9.874 49.139 1.00 88.06 371 PRO A CA 1
ATOM 2887 C C . PRO A 1 371 ? -17.745 8.578 48.360 1.00 88.06 371 PRO A C 1
ATOM 2889 O O . PRO A 1 371 ? -18.270 8.595 47.247 1.00 88.06 371 PRO A O 1
ATOM 2892 N N . VAL A 1 372 ? -17.388 7.436 48.950 1.00 87.81 372 VAL A N 1
ATOM 2893 C CA . VAL A 1 372 ? -17.692 6.113 48.378 1.00 87.81 372 VAL A CA 1
ATOM 2894 C C . VAL A 1 372 ? -19.121 5.709 48.749 1.00 87.81 372 VAL A C 1
ATOM 2896 O O . VAL A 1 372 ? -19.446 5.684 49.934 1.00 87.81 372 VAL A O 1
ATOM 2899 N N . SER A 1 373 ? -19.937 5.375 47.746 1.00 85.06 373 SER A N 1
ATOM 2900 C CA . SER A 1 373 ? -21.344 4.988 47.899 1.00 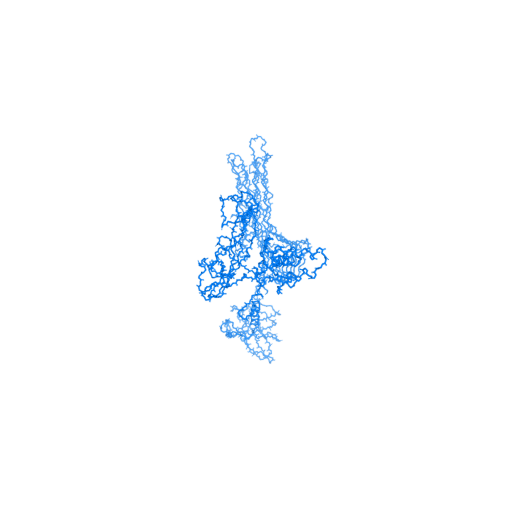85.06 373 SER A CA 1
ATOM 2901 C C . SER A 1 373 ? -21.532 3.559 48.415 1.00 85.06 373 SER A C 1
ATOM 2903 O O . SER A 1 373 ? -20.649 2.707 48.280 1.00 85.06 373 SER A O 1
ATOM 2905 N N . SER A 1 374 ? -22.707 3.262 48.970 1.00 84.56 374 SER A N 1
ATOM 2906 C CA . SER A 1 374 ? -23.027 1.935 49.514 1.00 84.56 374 SER A CA 1
ATOM 2907 C C . SER A 1 374 ? -23.091 0.807 48.479 1.00 84.56 374 SER A C 1
ATOM 2909 O O . SER A 1 374 ? -22.962 -0.360 48.830 1.00 84.56 374 SER A O 1
ATOM 2911 N N . ASP A 1 375 ? -23.212 1.109 47.190 1.00 80.94 375 ASP A N 1
ATOM 2912 C CA . ASP A 1 375 ? -23.195 0.121 46.103 1.00 80.94 375 ASP A CA 1
ATOM 2913 C C . ASP A 1 375 ? -21.787 -0.164 45.543 1.00 80.94 375 ASP A C 1
ATOM 2915 O O . ASP A 1 375 ? -21.622 -1.023 44.674 1.00 80.94 375 ASP A O 1
ATOM 2919 N N . ALA A 1 376 ? -20.753 0.498 46.070 1.00 80.19 376 ALA A N 1
ATOM 2920 C CA . ALA A 1 376 ? -19.372 0.387 45.605 1.00 80.19 376 ALA A CA 1
ATOM 2921 C C . ALA A 1 376 ? -18.788 -1.039 45.674 1.00 80.19 376 ALA A C 1
ATOM 2923 O O . ALA A 1 376 ? -17.971 -1.413 44.826 1.00 80.19 376 ALA A O 1
ATOM 2924 N N . TRP A 1 377 ? -19.177 -1.835 46.678 1.00 84.12 377 TRP A N 1
ATOM 2925 C CA . TRP A 1 377 ? -18.843 -3.260 46.778 1.00 84.12 377 TRP A CA 1
ATOM 2926 C C . TRP A 1 377 ? -19.770 -4.029 47.730 1.00 84.12 377 TRP A C 1
ATOM 2928 O O . TRP A 1 377 ? -20.301 -3.492 48.700 1.00 84.12 377 TRP A O 1
ATOM 2938 N N . ALA A 1 378 ? -19.886 -5.341 47.513 1.00 82.56 378 ALA A N 1
ATOM 2939 C CA . ALA A 1 378 ? -20.548 -6.256 48.443 1.00 82.56 378 ALA A CA 1
ATOM 2940 C C . ALA A 1 378 ? -19.574 -6.820 49.497 1.00 82.56 378 ALA A C 1
ATOM 2942 O O . ALA A 1 378 ? -18.363 -6.911 49.269 1.00 82.56 378 ALA A O 1
ATOM 2943 N N . VAL A 1 379 ? -20.110 -7.267 50.637 1.00 83.88 379 VAL A N 1
ATOM 2944 C CA . VAL A 1 379 ? -19.361 -8.064 51.623 1.00 83.88 379 VAL A CA 1
ATOM 2945 C C . VAL A 1 379 ? -18.734 -9.285 50.938 1.00 83.88 379 VAL A C 1
ATOM 2947 O O . VAL A 1 379 ? -19.380 -9.995 50.170 1.00 83.88 379 VAL A O 1
ATOM 2950 N N . GLY A 1 380 ? -17.456 -9.533 51.214 1.00 77.94 380 GLY A N 1
ATOM 2951 C CA . GLY A 1 380 ? -16.665 -10.608 50.622 1.00 77.94 380 GLY A CA 1
ATOM 2952 C C . GLY A 1 380 ? -15.942 -10.242 49.322 1.00 77.94 380 GLY A C 1
ATOM 2953 O O . GLY A 1 380 ? -15.156 -11.065 48.846 1.00 77.94 380 GLY A O 1
ATOM 2954 N N . ALA A 1 381 ? -16.157 -9.044 48.765 1.00 80.69 381 ALA A N 1
ATOM 2955 C CA . ALA A 1 381 ? -15.439 -8.565 47.585 1.00 80.69 381 ALA A CA 1
ATOM 2956 C C . ALA A 1 381 ? -13.952 -8.314 47.880 1.00 80.69 381 ALA A C 1
ATOM 2958 O O . ALA A 1 381 ? -13.590 -7.861 48.966 1.00 80.69 381 ALA A O 1
ATOM 2959 N N . MET A 1 382 ? -13.089 -8.570 46.896 1.00 85.19 382 MET A N 1
ATOM 2960 C CA . MET A 1 382 ? -11.696 -8.124 46.946 1.00 85.19 382 MET A CA 1
ATOM 2961 C C . MET A 1 382 ? -11.639 -6.649 46.552 1.00 85.19 382 MET A C 1
ATOM 2963 O O . MET A 1 382 ? -12.006 -6.292 45.434 1.00 85.19 382 MET A O 1
ATOM 2967 N N . VAL A 1 383 ? -11.194 -5.807 47.477 1.00 87.38 383 VAL A N 1
ATOM 2968 C CA . VAL A 1 383 ? -11.121 -4.355 47.327 1.00 87.38 383 VAL A CA 1
ATOM 2969 C C . VAL A 1 383 ? -9.658 -3.943 47.313 1.00 87.38 383 VAL A C 1
ATOM 2971 O O . VAL A 1 383 ? -8.887 -4.368 48.173 1.00 87.38 383 VAL A O 1
ATOM 2974 N N . THR A 1 384 ? -9.289 -3.098 46.352 1.00 89.44 384 THR A N 1
ATOM 2975 C CA . THR A 1 384 ? -7.970 -2.466 46.292 1.00 89.44 384 THR A CA 1
ATOM 2976 C C . THR A 1 384 ? -8.132 -0.956 46.377 1.00 89.44 384 THR A C 1
ATOM 2978 O O . THR A 1 384 ? -8.906 -0.363 45.625 1.00 89.44 384 THR A O 1
ATOM 2981 N N . VAL A 1 385 ? -7.387 -0.334 47.285 1.00 91.06 385 VAL A N 1
ATOM 2982 C CA . VAL A 1 385 ? -7.345 1.121 47.463 1.00 91.06 385 VAL A CA 1
ATOM 2983 C C . VAL A 1 385 ? -5.919 1.630 47.326 1.00 91.06 385 VAL A C 1
ATOM 2985 O O . VAL A 1 385 ? -4.971 0.909 47.636 1.00 91.06 385 VAL A O 1
ATOM 2988 N N . THR A 1 386 ? -5.771 2.875 46.891 1.00 91.44 386 THR A N 1
ATOM 2989 C CA . THR A 1 386 ? -4.498 3.597 46.846 1.00 91.44 386 THR A CA 1
ATOM 2990 C C . THR A 1 386 ? -4.448 4.588 47.998 1.00 91.44 386 THR A C 1
ATOM 2992 O O . THR A 1 386 ? -5.340 5.420 48.126 1.00 91.44 386 THR A O 1
ATOM 2995 N N . LEU A 1 387 ? -3.425 4.519 48.844 1.00 91.75 387 LEU A N 1
ATOM 2996 C CA . LEU A 1 387 ? -3.269 5.463 49.943 1.00 91.75 387 LEU A CA 1
ATOM 2997 C C . LEU A 1 387 ? -2.541 6.724 49.499 1.00 91.75 387 LEU A C 1
ATOM 2999 O O . LEU A 1 387 ? -1.568 6.668 48.747 1.00 91.75 387 LEU A O 1
ATOM 3003 N N . SER A 1 388 ? -2.980 7.850 50.043 1.00 89.75 388 SER A N 1
ATOM 3004 C CA . SER A 1 388 ? -2.365 9.151 49.848 1.00 89.75 388 SER A CA 1
ATOM 3005 C C . SER A 1 388 ? -2.366 9.941 51.150 1.00 89.75 388 SER A C 1
ATOM 3007 O O . SER A 1 388 ? -3.277 9.812 51.968 1.00 89.75 388 SER A O 1
ATOM 3009 N N . SER A 1 389 ? -1.346 10.775 51.339 1.00 89.25 389 SER A N 1
ATOM 3010 C CA . SER A 1 389 ? -1.325 11.784 52.403 1.00 89.25 389 SER A CA 1
ATOM 3011 C C . SER A 1 389 ? -2.305 12.939 52.151 1.00 89.25 389 SER A C 1
ATOM 3013 O O . SER A 1 389 ? -2.543 13.742 53.053 1.00 89.25 389 SER A O 1
ATOM 3015 N N . GLU A 1 390 ? -2.907 13.012 50.959 1.00 89.00 390 GLU A N 1
ATOM 3016 C CA . GLU A 1 390 ? -3.925 14.000 50.617 1.00 89.00 390 GLU A CA 1
ATOM 3017 C C . GLU A 1 390 ? -5.149 13.898 51.540 1.00 89.00 390 GLU A C 1
ATOM 3019 O O . GLU A 1 390 ? -5.653 12.809 51.823 1.00 89.00 390 GLU A O 1
ATOM 3024 N N . VAL A 1 391 ? -5.660 15.050 51.975 1.00 89.50 391 VAL A N 1
ATOM 3025 C CA . VAL A 1 391 ? -6.864 15.172 52.805 1.00 89.50 391 VAL A CA 1
ATOM 3026 C C . VAL A 1 391 ? -8.007 15.686 51.934 1.00 89.50 391 VAL A C 1
ATOM 3028 O O . VAL A 1 391 ? -8.025 16.859 51.565 1.00 89.50 391 VAL A O 1
ATOM 3031 N N . VAL A 1 392 ? -8.948 14.802 51.598 1.00 84.56 392 VAL A N 1
ATOM 3032 C CA . VAL A 1 392 ? -10.104 15.128 50.744 1.00 84.56 392 VAL A CA 1
ATOM 3033 C C . VAL A 1 392 ? -11.395 15.285 51.550 1.00 84.56 392 VAL A C 1
ATOM 3035 O O . VAL A 1 392 ? -12.176 16.204 51.310 1.00 84.56 392 VAL A O 1
ATOM 3038 N N . GLY A 1 393 ? -11.635 14.389 52.509 1.00 75.44 393 GLY A N 1
ATOM 3039 C CA . GLY A 1 393 ? -12.876 14.376 53.280 1.00 75.44 393 GLY A CA 1
ATOM 3040 C C . GLY A 1 393 ? -12.991 15.569 54.232 1.00 75.44 393 GLY A C 1
ATOM 3041 O O . GLY A 1 393 ? -12.036 15.938 54.912 1.00 75.44 393 GLY A O 1
ATOM 3042 N N . THR A 1 394 ? -14.192 16.137 54.348 1.00 70.69 394 THR A N 1
ATOM 3043 C CA . THR A 1 394 ? -14.478 17.248 55.279 1.00 70.69 394 THR A CA 1
ATOM 3044 C C . THR A 1 394 ? -14.613 16.792 56.735 1.00 70.69 394 THR A C 1
ATOM 3046 O O . THR A 1 394 ? -14.643 17.615 57.651 1.00 70.69 394 THR A O 1
ATOM 3049 N N . TRP A 1 395 ? -14.673 15.478 56.974 1.00 66.50 395 TRP A N 1
ATOM 3050 C CA . TRP A 1 395 ? -14.788 14.895 58.305 1.00 66.50 395 TRP A CA 1
ATOM 3051 C C . TRP A 1 395 ? -13.421 14.412 58.818 1.00 66.50 395 TRP A C 1
ATOM 3053 O O . TRP A 1 395 ? -12.846 13.462 58.298 1.00 66.50 395 TRP A O 1
ATOM 3063 N N . SER A 1 396 ? -12.937 15.024 59.907 1.00 67.50 396 SER A N 1
ATOM 3064 C CA . SER A 1 396 ? -11.776 14.584 60.713 1.00 67.50 396 SER A CA 1
ATOM 3065 C C . SER A 1 396 ? -10.351 14.803 60.157 1.00 67.50 396 SER A C 1
ATOM 3067 O O . SER A 1 396 ? -9.420 14.299 60.777 1.00 67.50 396 SER A O 1
ATOM 3069 N N . ASN A 1 397 ? -10.139 15.579 59.081 1.00 83.06 397 ASN A N 1
ATOM 3070 C CA . ASN A 1 397 ? -8.798 15.910 58.536 1.00 83.06 397 ASN A CA 1
ATOM 3071 C C . ASN A 1 397 ? -7.867 14.686 58.376 1.00 83.06 397 ASN A C 1
ATOM 3073 O O . ASN A 1 397 ? -6.680 14.739 58.704 1.00 83.06 397 ASN A O 1
ATOM 3077 N N . LEU A 1 398 ? -8.423 13.560 57.926 1.00 89.19 398 LEU A N 1
ATOM 3078 C CA . LEU A 1 398 ? -7.688 12.307 57.756 1.00 89.19 398 LEU A CA 1
ATOM 3079 C C . LEU A 1 398 ? -7.086 12.204 56.344 1.00 89.19 398 LEU A C 1
ATOM 3081 O O . LEU A 1 398 ? -7.684 12.720 55.397 1.00 89.19 398 LEU A O 1
ATOM 3085 N N . PRO A 1 399 ? -5.948 11.503 56.182 1.00 92.00 399 PRO A N 1
ATOM 3086 C CA . PRO A 1 399 ? -5.417 11.151 54.866 1.00 92.00 399 PRO A CA 1
ATOM 3087 C C . PRO A 1 399 ? -6.387 10.232 54.104 1.00 92.00 399 PRO A C 1
ATOM 3089 O O . PRO A 1 399 ? -7.277 9.616 54.697 1.00 92.00 399 PRO A O 1
ATOM 3092 N N . THR A 1 400 ? -6.230 10.124 52.787 1.00 92.06 400 THR A N 1
ATOM 3093 C CA . THR A 1 400 ? -7.242 9.514 51.912 1.00 92.06 400 THR A CA 1
ATOM 3094 C C . THR A 1 400 ? -6.812 8.143 51.394 1.00 92.06 400 THR A C 1
ATOM 3096 O O . THR A 1 400 ? -5.686 7.935 50.949 1.00 92.06 400 THR A O 1
ATOM 3099 N N . ALA A 1 401 ? -7.739 7.191 51.431 1.00 93.19 401 ALA A N 1
ATOM 3100 C CA . ALA A 1 401 ? -7.675 5.926 50.722 1.00 93.19 401 ALA A CA 1
ATOM 3101 C C . ALA A 1 401 ? -8.565 6.032 49.484 1.00 93.19 401 ALA A C 1
ATOM 3103 O O . ALA A 1 401 ? -9.792 5.937 49.556 1.00 93.19 401 ALA A O 1
ATOM 3104 N N . PHE A 1 402 ? -7.933 6.242 48.337 1.00 90.75 402 PHE A N 1
ATOM 3105 C CA . PHE A 1 402 ? -8.607 6.315 47.058 1.00 90.75 402 PHE A CA 1
ATOM 3106 C C . PHE A 1 402 ? -9.032 4.926 46.611 1.00 90.75 402 PHE A C 1
ATOM 3108 O O . PHE A 1 402 ? -8.238 4.104 46.148 1.00 90.75 402 PHE A O 1
ATOM 3115 N N . PHE A 1 403 ? -10.324 4.671 46.732 1.00 85.94 403 PHE A N 1
ATOM 3116 C CA . PHE A 1 403 ? -10.960 3.564 46.072 1.00 85.94 403 PHE A CA 1
ATOM 3117 C C . PHE A 1 403 ? -11.158 3.918 44.605 1.00 85.94 403 PHE A C 1
ATOM 3119 O O . PHE A 1 403 ? -11.995 4.740 44.222 1.00 85.94 403 PHE A O 1
ATOM 3126 N N . LYS A 1 404 ? -10.418 3.219 43.751 1.00 71.31 404 LYS A N 1
ATOM 3127 C CA . LYS A 1 404 ? -10.830 3.048 42.369 1.00 71.31 404 LYS A CA 1
ATOM 3128 C C . LYS A 1 404 ? -11.920 1.987 42.379 1.00 71.31 404 LYS A C 1
ATOM 3130 O O . LYS A 1 404 ? -11.670 0.841 42.008 1.00 71.31 404 LYS A O 1
ATOM 3135 N N . GLY A 1 405 ? -13.118 2.380 42.824 1.00 49.94 405 GLY A N 1
ATOM 3136 C CA . GLY A 1 405 ? -14.342 1.682 42.442 1.00 49.94 405 GLY A CA 1
ATOM 3137 C C . GLY A 1 405 ? -14.202 1.401 41.000 1.00 49.94 405 GLY A C 1
ATOM 3138 O O . GLY A 1 405 ? -13.884 2.356 40.294 1.00 49.94 405 GLY A O 1
ATOM 3139 N N . GLY A 1 406 ? -14.195 0.102 40.663 1.00 41.66 406 GLY A N 1
ATOM 3140 C CA . GLY A 1 406 ? -13.826 -0.366 39.347 1.00 41.66 406 GLY A CA 1
ATOM 3141 C C . GLY A 1 406 ? -14.509 0.587 38.407 1.00 41.66 406 GLY A C 1
ATOM 3142 O O . GLY A 1 406 ? -15.732 0.534 38.285 1.00 41.66 406 GLY A O 1
ATOM 3143 N N . ALA A 1 407 ? -13.737 1.541 37.860 1.00 30.75 407 ALA A N 1
ATOM 3144 C CA . ALA A 1 407 ? -14.260 2.429 36.846 1.00 30.75 407 ALA A CA 1
ATOM 3145 C C . ALA A 1 407 ? -14.905 1.438 35.896 1.00 30.75 407 ALA A C 1
ATOM 3147 O O . ALA A 1 407 ? -14.225 0.421 35.687 1.00 30.75 407 ALA A O 1
ATOM 3148 N N . PRO A 1 408 ? -16.165 1.611 35.441 1.00 34.00 408 PRO A N 1
ATOM 3149 C CA . PRO A 1 408 ? -16.728 0.696 34.461 1.00 34.00 408 PRO A CA 1
ATOM 3150 C C . PRO A 1 408 ? -15.627 0.549 33.436 1.00 34.00 408 PRO A C 1
ATOM 3152 O O . PRO A 1 408 ? -15.244 1.541 32.813 1.00 34.00 408 PRO A O 1
ATOM 3155 N N . SER A 1 409 ? -14.947 -0.605 33.476 1.00 37.22 409 SER A N 1
ATOM 3156 C CA . SER A 1 409 ? -13.641 -0.728 32.841 1.00 37.22 409 SER A CA 1
ATOM 3157 C C . SER A 1 409 ? -14.023 -0.467 31.423 1.00 37.22 409 SER A C 1
ATOM 3159 O O . SER A 1 409 ? -14.894 -1.228 31.001 1.00 37.22 409 SER A O 1
ATOM 3161 N N . VAL A 1 410 ? -13.561 0.631 30.801 1.00 39.81 410 VAL A N 1
ATOM 3162 C CA . VAL A 1 410 ? -14.068 1.063 29.488 1.00 39.81 410 VAL A CA 1
ATOM 3163 C C . VAL A 1 410 ? -14.252 -0.222 28.706 1.00 39.81 410 VAL A C 1
ATOM 3165 O O . VAL A 1 410 ? -13.221 -0.893 28.547 1.00 39.81 410 VAL A O 1
ATOM 3168 N N . PRO A 1 411 ? -15.509 -0.686 28.471 1.00 51.66 411 PRO A N 1
ATOM 3169 C CA . PRO A 1 411 ? -15.745 -2.105 28.248 1.00 51.66 411 PRO A CA 1
ATOM 3170 C C . PRO A 1 411 ? -14.769 -2.529 27.189 1.00 51.66 411 PRO A C 1
ATOM 3172 O O . PRO A 1 411 ? -14.701 -1.841 26.165 1.00 51.66 411 PRO A O 1
ATOM 3175 N N . SER A 1 412 ? -13.917 -3.520 27.508 1.00 69.94 412 SER A N 1
ATOM 3176 C CA . SER A 1 412 ? -12.857 -3.924 26.585 1.00 69.94 412 SER A CA 1
ATOM 3177 C C . SER A 1 412 ? -13.497 -3.959 25.214 1.00 69.94 412 SER A C 1
ATOM 3179 O O . SER A 1 412 ? -14.587 -4.516 25.077 1.00 69.94 412 SER A O 1
ATOM 3181 N N . ILE A 1 413 ? -12.912 -3.287 24.225 1.00 76.25 413 ILE A N 1
ATOM 3182 C CA . ILE A 1 413 ? -13.582 -3.162 22.928 1.00 76.25 413 ILE A CA 1
ATOM 3183 C C . ILE A 1 413 ? -13.903 -4.555 22.345 1.00 76.25 41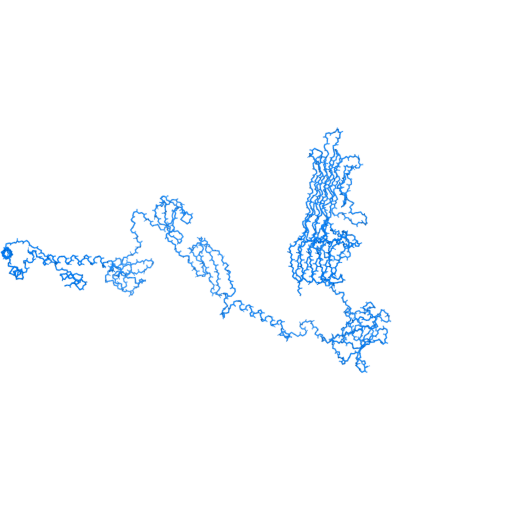3 ILE A C 1
ATOM 3185 O O . ILE A 1 413 ? -14.888 -4.718 21.633 1.00 76.25 413 ILE A O 1
ATOM 3189 N N . PHE A 1 414 ? -13.156 -5.576 22.779 1.00 84.12 414 PHE A N 1
ATOM 3190 C CA . PHE A 1 414 ? -13.314 -7.003 22.487 1.00 84.12 414 PHE A CA 1
ATOM 3191 C C . PHE A 1 414 ? -14.270 -7.768 23.426 1.00 84.12 414 PHE A C 1
ATOM 3193 O O . PHE A 1 414 ? -14.442 -8.973 23.290 1.00 84.12 414 PHE A O 1
ATOM 3200 N N . GLY A 1 415 ? -14.927 -7.084 24.356 1.00 79.25 415 GLY A N 1
ATOM 3201 C CA . GLY A 1 415 ? -15.943 -7.615 25.260 1.00 79.25 415 GLY A CA 1
ATOM 3202 C C . GLY A 1 415 ? -15.397 -8.192 26.561 1.00 79.25 415 GLY A C 1
ATOM 3203 O O . GLY A 1 415 ? -14.200 -8.411 26.753 1.00 79.25 415 GLY A O 1
ATOM 3204 N N . THR A 1 416 ? -16.314 -8.447 27.489 1.00 81.44 416 THR A N 1
ATOM 3205 C CA . THR A 1 416 ? -16.004 -9.022 28.810 1.00 81.44 416 THR A CA 1
ATOM 3206 C C . THR A 1 416 ? -15.926 -10.550 28.788 1.00 81.44 416 THR A C 1
ATOM 3208 O O . THR A 1 416 ? -15.272 -11.146 29.648 1.00 81.44 416 THR A O 1
ATOM 3211 N N . GLY A 1 417 ? -16.550 -11.188 27.793 1.00 83.69 417 GLY A N 1
ATOM 3212 C CA . GLY A 1 417 ? -16.751 -12.636 27.735 1.00 83.69 417 GLY A CA 1
ATOM 3213 C C . GLY A 1 417 ? -17.931 -13.142 28.577 1.00 83.69 417 GLY A C 1
ATOM 3214 O O . GLY A 1 417 ? -18.009 -14.342 28.827 1.00 83.69 417 GLY A O 1
ATOM 3215 N N . ALA A 1 418 ? -18.817 -12.247 29.035 1.00 84.50 418 ALA A N 1
ATOM 3216 C CA . ALA A 1 418 ? -19.942 -12.565 29.918 1.00 84.50 418 ALA A CA 1
ATOM 3217 C C . ALA A 1 418 ? -20.955 -13.572 29.338 1.00 84.50 418 ALA A C 1
ATOM 3219 O O . ALA A 1 418 ? -21.575 -14.300 30.106 1.00 84.50 418 ALA A O 1
ATOM 3220 N N . ASP A 1 419 ? -21.089 -13.660 28.011 1.00 84.19 419 ASP A N 1
ATOM 3221 C CA . ASP A 1 419 ? -21.958 -14.635 27.336 1.00 84.19 419 ASP A CA 1
ATOM 3222 C C . ASP A 1 419 ? -21.290 -16.016 27.156 1.00 84.19 419 ASP A C 1
ATOM 3224 O O . ASP A 1 419 ? -21.880 -16.918 26.565 1.00 84.19 419 ASP A O 1
ATOM 3228 N N . GLY A 1 420 ? -20.064 -16.206 27.660 1.00 89.12 420 GLY A N 1
ATOM 3229 C CA . GLY A 1 420 ? -19.361 -17.488 27.606 1.00 89.12 420 GLY A CA 1
ATOM 3230 C C . GLY A 1 420 ? -18.945 -17.913 26.194 1.00 89.12 420 GLY A C 1
ATOM 3231 O O . GLY A 1 420 ? -18.864 -17.102 25.272 1.00 89.12 420 GLY A O 1
ATOM 3232 N N . ASP A 1 421 ? -18.599 -19.190 26.046 1.00 91.94 421 ASP A N 1
ATOM 3233 C CA . ASP A 1 421 ? -18.230 -19.789 24.761 1.00 91.94 421 ASP A CA 1
ATOM 3234 C C . ASP A 1 421 ? -19.505 -20.128 23.964 1.00 91.94 421 ASP A C 1
ATOM 3236 O O . ASP A 1 421 ? -20.407 -20.785 24.486 1.00 91.94 421 ASP A O 1
ATOM 3240 N N . ALA A 1 422 ? -19.597 -19.683 22.707 1.00 93.50 422 ALA A N 1
ATOM 3241 C CA . ALA A 1 422 ? -20.788 -19.849 21.874 1.00 93.50 422 ALA A CA 1
ATOM 3242 C C . ALA A 1 422 ? -20.504 -20.663 20.607 1.00 93.50 422 ALA A C 1
ATOM 3244 O O . ALA A 1 422 ? -19.628 -20.320 19.815 1.00 93.50 422 ALA A O 1
ATOM 3245 N N . VAL A 1 423 ? -21.303 -21.710 20.380 1.00 96.88 423 VAL A N 1
ATOM 3246 C CA . VAL A 1 423 ? -21.268 -22.533 19.160 1.00 96.88 423 VAL A CA 1
ATOM 3247 C C . VAL A 1 423 ? -22.648 -22.532 18.508 1.00 96.88 423 VAL A C 1
ATOM 3249 O O . VAL A 1 423 ? -23.604 -23.110 19.025 1.00 96.88 423 VAL A O 1
ATOM 3252 N N . ILE A 1 424 ? -22.760 -21.886 17.351 1.00 96.56 424 ILE A N 1
ATOM 3253 C CA . ILE A 1 424 ? -24.000 -21.745 16.589 1.00 96.56 424 ILE A CA 1
ATOM 3254 C C . ILE A 1 424 ? -24.045 -22.842 15.524 1.00 96.56 424 ILE A C 1
ATOM 3256 O O . ILE A 1 424 ? -23.280 -22.814 14.564 1.00 96.56 424 ILE A O 1
ATOM 3260 N N . SER A 1 425 ? -24.944 -23.816 15.696 1.00 93.94 425 SER A N 1
ATOM 3261 C CA . SER A 1 425 ? -25.055 -24.998 14.814 1.00 93.94 425 SER A CA 1
ATOM 3262 C C . SER A 1 425 ? -26.299 -25.009 13.917 1.00 93.94 425 SER A C 1
ATOM 3264 O O . SER A 1 425 ? -26.487 -25.934 13.136 1.00 93.94 425 SER A O 1
ATOM 3266 N N . GLY A 1 426 ? -27.156 -23.993 14.020 1.00 92.69 426 GLY A N 1
ATOM 3267 C CA . GLY A 1 426 ? -28.388 -23.858 13.241 1.00 92.69 426 GLY A CA 1
ATOM 3268 C C . GLY A 1 426 ? -28.791 -22.393 13.093 1.00 92.69 426 GLY A C 1
ATOM 3269 O O . GLY A 1 426 ? -27.964 -21.501 13.272 1.00 92.69 426 GLY A O 1
ATOM 3270 N N . THR A 1 427 ? -30.057 -22.121 12.773 1.00 96.75 427 THR A N 1
ATOM 3271 C CA . THR A 1 427 ? -30.547 -20.734 12.750 1.00 96.75 427 THR A CA 1
ATOM 3272 C C . THR A 1 427 ? -30.793 -20.240 14.175 1.00 96.75 427 THR A C 1
ATOM 3274 O O . THR A 1 427 ? -31.724 -20.693 14.836 1.00 96.75 427 THR A O 1
ATOM 3277 N N . VAL A 1 428 ? -29.981 -19.292 14.637 1.00 97.38 428 VAL A N 1
ATOM 3278 C CA . VAL A 1 428 ? -30.153 -18.577 15.903 1.00 97.38 428 VAL A CA 1
ATOM 3279 C C . VAL A 1 428 ? -30.632 -17.162 15.613 1.00 97.38 428 VAL A C 1
ATOM 3281 O O . VAL A 1 428 ? -30.024 -16.412 14.851 1.00 97.38 428 VAL A O 1
ATOM 3284 N N . THR A 1 429 ? -31.749 -16.807 16.243 1.00 96.00 429 THR A N 1
ATOM 3285 C CA . THR A 1 429 ? -32.373 -15.492 16.116 1.00 96.00 429 THR A CA 1
ATOM 3286 C C . THR A 1 429 ? -32.257 -14.753 17.447 1.00 96.00 429 THR A C 1
ATOM 3288 O O . THR A 1 429 ? -32.788 -15.206 18.458 1.00 96.00 429 THR A O 1
ATOM 3291 N N . LEU A 1 430 ? -31.537 -13.633 17.455 1.00 95.38 430 LEU A N 1
ATOM 3292 C CA . LEU A 1 430 ? -31.302 -12.810 18.637 1.00 95.38 430 LEU A CA 1
ATOM 3293 C C . LEU A 1 430 ? -32.498 -11.879 18.896 1.00 95.38 430 LEU A C 1
ATOM 3295 O O . LEU A 1 430 ? -32.967 -11.233 17.955 1.00 95.38 430 LEU A O 1
ATOM 3299 N N . PRO A 1 431 ? -32.995 -11.781 20.141 1.00 92.75 431 PRO A N 1
ATOM 3300 C CA . PRO A 1 431 ? -34.133 -10.928 20.464 1.00 92.75 431 PRO A CA 1
ATOM 3301 C C . PRO A 1 431 ? -33.795 -9.441 20.294 1.00 92.75 431 PRO A C 1
ATOM 3303 O O . PRO A 1 431 ? -32.670 -9.013 20.549 1.00 92.75 431 PRO A O 1
ATOM 3306 N N . VAL A 1 432 ? -34.797 -8.657 19.894 1.00 85.38 432 VAL A N 1
ATOM 3307 C CA . VAL A 1 432 ? -34.723 -7.196 19.762 1.00 85.38 432 VAL A CA 1
ATOM 3308 C C . VAL A 1 432 ? -35.786 -6.599 20.677 1.00 85.38 432 VAL A C 1
ATOM 3310 O O . VAL A 1 432 ? -36.974 -6.797 20.433 1.00 85.38 432 VAL A O 1
ATOM 3313 N N . THR A 1 433 ? -35.372 -5.902 21.736 1.00 83.56 433 THR A N 1
ATOM 3314 C CA . THR A 1 433 ? -36.290 -5.382 22.767 1.00 83.56 433 THR A CA 1
ATOM 3315 C C . THR A 1 433 ? -37.249 -4.330 22.212 1.00 83.56 433 THR A C 1
ATOM 3317 O O . THR A 1 433 ? -38.440 -4.362 22.500 1.00 83.56 433 THR A O 1
ATOM 3320 N N . ALA A 1 434 ? -36.733 -3.412 21.397 1.00 78.25 434 ALA A N 1
ATOM 3321 C CA . ALA A 1 434 ? -37.491 -2.366 20.731 1.00 78.25 434 ALA A CA 1
ATOM 3322 C C . ALA A 1 434 ? -37.027 -2.266 19.267 1.00 78.25 434 ALA A C 1
ATOM 3324 O O . ALA A 1 434 ? -35.872 -1.889 19.019 1.00 78.25 434 ALA A O 1
ATOM 3325 N N . PRO A 1 435 ? -37.893 -2.603 18.291 1.00 75.69 435 PRO A N 1
ATOM 3326 C CA . PRO A 1 435 ? -37.562 -2.486 16.879 1.00 75.69 435 PRO A CA 1
ATOM 3327 C C . PRO A 1 435 ? -37.027 -1.096 16.522 1.00 75.69 435 PRO A C 1
ATOM 3329 O O . PRO A 1 435 ? -37.505 -0.085 17.035 1.00 75.69 435 PRO A O 1
ATOM 3332 N N . HIS A 1 436 ? -36.015 -1.056 15.657 1.00 70.62 436 HIS A N 1
ATOM 3333 C CA . HIS A 1 436 ? -35.283 0.142 15.214 1.00 70.62 436 HIS A CA 1
ATOM 3334 C C . HIS A 1 436 ? -34.470 0.889 16.289 1.00 70.62 436 HIS A C 1
ATOM 3336 O O . HIS A 1 436 ? -33.670 1.748 15.930 1.00 70.62 436 HIS A O 1
ATOM 3342 N N . GLN A 1 437 ? -34.639 0.584 17.581 1.00 71.19 437 GLN A N 1
ATOM 3343 C CA . GLN A 1 437 ? -34.011 1.331 18.681 1.00 71.19 437 GLN A CA 1
ATOM 3344 C C . GLN A 1 437 ? -32.957 0.521 19.431 1.00 71.19 437 GLN A C 1
ATOM 3346 O O . GLN A 1 437 ? -31.969 1.076 19.906 1.00 71.19 437 GLN A O 1
ATOM 3351 N N . SER A 1 438 ? -33.153 -0.791 19.559 1.00 74.69 438 SER A N 1
ATOM 3352 C CA . SER A 1 438 ? -32.224 -1.629 20.310 1.00 74.69 438 SER A CA 1
ATOM 3353 C C . SER A 1 438 ? -30.972 -1.944 19.504 1.00 74.69 438 SER A C 1
ATOM 3355 O O . SER A 1 438 ? -31.055 -2.512 18.415 1.00 74.69 438 SER A O 1
ATOM 3357 N N . ILE A 1 439 ? -29.811 -1.658 20.090 1.00 78.81 439 ILE A N 1
ATOM 3358 C CA . ILE A 1 439 ? -28.581 -2.377 19.770 1.00 78.81 439 ILE A CA 1
ATOM 3359 C C . ILE A 1 439 ? -28.722 -3.804 20.293 1.00 78.81 439 ILE A C 1
ATOM 3361 O O . ILE A 1 439 ? -29.088 -4.021 21.450 1.00 78.81 439 ILE A O 1
ATOM 3365 N N . VAL A 1 440 ? -28.417 -4.777 19.444 1.00 87.00 440 VAL A N 1
ATOM 3366 C CA . VAL A 1 440 ? -28.285 -6.172 19.853 1.00 87.00 440 VAL A CA 1
ATOM 3367 C C . VAL A 1 440 ? -26.810 -6.423 20.111 1.00 87.00 440 VAL A C 1
ATOM 3369 O O . VAL A 1 440 ? -26.028 -6.521 19.172 1.00 87.00 440 VAL A O 1
ATOM 3372 N N . GLU A 1 441 ? -26.420 -6.508 21.379 1.00 89.06 441 GLU A N 1
ATOM 3373 C CA . GLU A 1 441 ? -25.024 -6.700 21.774 1.00 89.06 441 GLU A CA 1
ATOM 3374 C C . GLU A 1 441 ? -24.800 -8.070 22.418 1.00 89.06 441 GLU A C 1
ATOM 3376 O O . GLU A 1 441 ? -25.602 -8.528 23.237 1.00 89.06 441 GLU A O 1
ATOM 3381 N N . LYS A 1 442 ? -23.694 -8.720 22.042 1.00 93.19 442 LYS A N 1
ATOM 3382 C CA . LYS A 1 442 ? -23.208 -9.970 22.634 1.00 93.19 442 LYS A CA 1
ATOM 3383 C C . LYS A 1 442 ? -21.728 -9.880 22.986 1.00 93.19 442 LYS A C 1
ATOM 3385 O O . LYS A 1 442 ? -20.941 -9.319 22.230 1.00 93.19 442 LYS A O 1
ATOM 3390 N N . ASN A 1 443 ? -21.369 -10.444 24.133 1.00 91.81 443 ASN A N 1
ATOM 3391 C CA . ASN A 1 443 ? -20.060 -10.430 24.776 1.00 91.81 443 ASN A CA 1
ATOM 3392 C C . ASN A 1 443 ? -19.545 -11.861 24.977 1.00 91.81 443 ASN A C 1
ATOM 3394 O O . ASN A 1 443 ? -19.466 -12.349 26.103 1.00 91.81 443 ASN A O 1
ATOM 3398 N N . TYR A 1 444 ? -19.178 -12.542 23.897 1.00 94.38 444 TYR A N 1
ATOM 3399 C CA . TYR A 1 444 ? -18.701 -13.922 23.943 1.00 94.38 444 TYR A CA 1
ATOM 3400 C C . TYR A 1 444 ? -17.246 -14.027 24.404 1.00 94.38 444 TYR A C 1
ATOM 3402 O O . TYR A 1 444 ? -16.404 -13.160 24.153 1.00 94.38 444 TYR A O 1
ATOM 3410 N N . LYS A 1 445 ? -16.926 -15.135 25.067 1.00 91.06 445 LYS A N 1
ATOM 3411 C CA . LYS A 1 445 ? -15.551 -15.546 25.353 1.00 91.06 445 LYS A CA 1
ATOM 3412 C C . LYS A 1 445 ? -14.885 -16.108 24.093 1.00 91.06 445 LYS A C 1
ATOM 3414 O O . LYS A 1 445 ? -13.765 -15.711 23.792 1.00 91.06 445 LYS A O 1
ATOM 3419 N N . SER A 1 446 ? -15.591 -16.944 23.337 1.00 93.69 446 SER A N 1
ATOM 3420 C CA . SER A 1 446 ? -15.237 -17.404 21.987 1.00 93.69 446 SER A CA 1
ATOM 3421 C C . SER A 1 446 ? -16.513 -17.627 21.169 1.00 93.69 446 SER A C 1
ATOM 3423 O O . SER A 1 446 ? -17.582 -17.833 21.749 1.00 93.69 446 SER A O 1
ATOM 3425 N N . LEU A 1 447 ? -16.426 -17.551 19.840 1.00 97.88 447 LEU A N 1
ATOM 3426 C CA . LEU A 1 447 ? -17.581 -17.720 18.951 1.00 97.88 447 LEU A CA 1
ATOM 3427 C C . LEU A 1 447 ? -17.236 -18.625 17.768 1.00 97.88 447 LEU A C 1
ATOM 3429 O O . LEU A 1 447 ? -16.303 -18.344 17.024 1.00 97.88 447 LEU A O 1
ATOM 3433 N N . ILE A 1 448 ? -18.037 -19.664 17.551 1.00 98.19 448 ILE A N 1
ATOM 3434 C CA . ILE A 1 448 ? -17.998 -20.503 16.353 1.00 98.19 448 ILE A CA 1
ATOM 3435 C C . ILE A 1 448 ? -19.387 -20.501 15.719 1.00 98.19 448 ILE A C 1
ATOM 3437 O O . ILE A 1 448 ? -20.371 -20.843 16.371 1.00 98.19 448 ILE A O 1
ATOM 3441 N N . ILE A 1 449 ? -19.480 -20.146 14.441 1.00 98.25 449 ILE A N 1
ATOM 3442 C CA . ILE A 1 449 ? -20.698 -20.301 13.640 1.00 98.25 449 ILE A CA 1
ATOM 3443 C C . ILE A 1 449 ? -20.430 -21.390 12.609 1.00 98.25 449 ILE A C 1
ATOM 3445 O O . ILE A 1 449 ? -19.674 -21.168 11.667 1.00 98.25 449 ILE A O 1
ATOM 3449 N N . ASN A 1 450 ? -21.036 -22.562 12.789 1.00 97.88 450 ASN A N 1
ATOM 3450 C CA . ASN A 1 450 ? -20.812 -23.727 11.934 1.00 97.88 450 ASN A CA 1
ATOM 3451 C C . ASN A 1 450 ? -21.349 -23.515 10.514 1.00 97.88 450 ASN A C 1
ATOM 3453 O O . ASN A 1 450 ? -22.265 -22.723 10.284 1.00 97.88 450 ASN A O 1
ATOM 3457 N N . ALA A 1 451 ? -20.802 -24.260 9.554 1.00 96.62 451 ALA A N 1
ATOM 3458 C CA . ALA A 1 451 ? -21.266 -24.227 8.173 1.00 96.62 451 ALA A CA 1
ATOM 3459 C C . ALA A 1 451 ? -22.774 -24.532 8.096 1.00 96.62 451 ALA A C 1
ATOM 3461 O O . ALA A 1 451 ? -23.274 -25.439 8.761 1.00 96.62 451 ALA A O 1
ATOM 3462 N N . GLY A 1 452 ? -23.511 -23.746 7.308 1.00 93.75 452 GLY A N 1
ATOM 3463 C CA . GLY A 1 452 ? -24.973 -23.846 7.193 1.00 93.75 452 GLY A CA 1
ATOM 3464 C C . GLY A 1 452 ? -25.774 -23.226 8.350 1.00 93.75 452 GLY A C 1
ATOM 3465 O O . GLY A 1 452 ? -26.988 -23.079 8.224 1.00 93.75 452 GLY A O 1
ATOM 3466 N N . ALA A 1 453 ? -25.130 -22.812 9.447 1.00 97.88 453 ALA A N 1
ATOM 3467 C CA . ALA A 1 453 ? -25.788 -22.087 10.530 1.00 97.88 453 ALA A CA 1
ATOM 3468 C C . ALA A 1 453 ? -26.020 -20.610 10.161 1.00 97.88 453 ALA A C 1
ATOM 3470 O O . ALA A 1 453 ? -25.264 -20.033 9.377 1.00 97.88 453 ALA A O 1
ATOM 3471 N N . ILE A 1 454 ? -27.056 -19.985 10.734 1.00 97.75 454 ILE A N 1
ATOM 3472 C CA . ILE A 1 454 ? -27.410 -18.579 10.479 1.00 97.75 454 ILE A CA 1
ATOM 3473 C C . ILE A 1 454 ? -27.579 -17.858 11.814 1.00 97.75 454 ILE A C 1
ATOM 3475 O O . ILE A 1 454 ? -28.416 -18.250 12.618 1.00 97.75 454 ILE A O 1
ATOM 3479 N N . LEU A 1 455 ? -26.835 -16.781 12.040 1.00 97.88 455 LEU A N 1
ATOM 3480 C CA . LEU A 1 455 ? -27.033 -15.858 13.153 1.00 97.88 455 LEU A CA 1
ATOM 3481 C C . LEU A 1 455 ? -27.689 -14.577 12.632 1.00 97.88 455 LEU A C 1
ATOM 3483 O O . LEU A 1 455 ? -27.123 -13.897 11.778 1.00 97.88 455 LEU A O 1
ATOM 3487 N N . LYS A 1 456 ? -28.871 -14.231 13.146 1.00 95.69 456 LYS A N 1
ATOM 3488 C CA . LYS A 1 456 ? -29.602 -13.019 12.742 1.00 95.69 456 LYS A CA 1
ATOM 3489 C C . LYS A 1 456 ? -30.343 -12.371 13.906 1.00 95.69 456 LYS A C 1
ATOM 3491 O O . LYS A 1 456 ? -30.536 -12.996 14.944 1.00 95.69 456 LYS A O 1
ATOM 3496 N N . CYS A 1 457 ? -30.806 -11.139 13.725 1.00 92.75 457 CYS A N 1
ATOM 3497 C CA . CYS A 1 457 ? -31.713 -10.485 14.673 1.00 92.75 457 CYS A CA 1
ATOM 3498 C C . CYS A 1 457 ? -33.173 -10.859 14.374 1.00 92.75 457 CYS A C 1
ATOM 3500 O O . CYS A 1 457 ? -33.525 -11.166 13.235 1.00 92.75 457 CYS A O 1
ATOM 3502 N N . ALA A 1 458 ? -34.027 -10.836 15.398 1.00 90.56 458 ALA A N 1
ATOM 3503 C CA . ALA A 1 458 ? -35.453 -11.153 15.286 1.00 90.56 458 ALA A CA 1
ATOM 3504 C C . ALA A 1 458 ? -36.253 -10.111 14.498 1.00 90.56 458 ALA A C 1
ATOM 3506 O O . ALA A 1 458 ? -37.305 -10.430 13.952 1.00 90.56 458 ALA A O 1
ATOM 3507 N N . SER A 1 459 ? -35.776 -8.869 14.480 1.00 86.44 459 SER A N 1
ATOM 3508 C CA . SER A 1 459 ? -36.450 -7.727 13.874 1.00 86.44 459 SER A CA 1
ATOM 3509 C C . SER A 1 459 ? -35.431 -6.638 13.518 1.00 86.44 459 SER A C 1
ATOM 3511 O O . SER A 1 459 ? -34.230 -6.775 13.796 1.00 86.44 459 SER A O 1
ATOM 3513 N N . TRP A 1 460 ? -35.916 -5.548 12.927 1.00 79.94 460 TRP A N 1
ATOM 3514 C CA . TRP A 1 460 ? -35.131 -4.345 12.665 1.00 79.94 460 TRP A CA 1
ATOM 3515 C C . TRP A 1 460 ? -34.506 -3.842 13.955 1.00 79.94 460 TRP A C 1
ATOM 3517 O O . TRP A 1 460 ? -35.171 -3.735 14.984 1.00 79.94 460 TRP A O 1
ATOM 3527 N N . ASN A 1 461 ? -33.227 -3.518 13.906 1.00 80.19 461 ASN A N 1
ATOM 3528 C CA . ASN A 1 461 ? -32.457 -3.159 15.082 1.00 80.19 461 ASN A CA 1
ATOM 3529 C C . ASN A 1 461 ? -31.563 -1.968 14.759 1.00 80.19 461 ASN A C 1
ATOM 3531 O O . ASN A 1 461 ? -31.417 -1.571 13.606 1.00 80.19 461 ASN A O 1
ATOM 3535 N N . ALA A 1 462 ? -30.994 -1.380 15.799 1.00 73.75 462 ALA A N 1
ATOM 3536 C CA . ALA A 1 462 ? -30.104 -0.243 15.658 1.00 73.75 462 ALA A CA 1
ATOM 3537 C C . ALA A 1 462 ? -28.671 -0.683 15.257 1.00 73.75 462 ALA A C 1
ATOM 3539 O O . ALA A 1 462 ? -27.839 0.122 14.841 1.00 73.75 462 ALA A O 1
ATOM 3540 N N . GLY A 1 463 ? -28.380 -1.980 15.335 1.00 80.06 463 GLY A N 1
ATOM 3541 C CA . GLY A 1 463 ? -27.112 -2.588 14.961 1.00 80.06 463 GLY A CA 1
ATOM 3542 C C . GLY A 1 463 ? -26.872 -3.876 15.741 1.00 80.06 463 GLY A C 1
ATOM 3543 O O . GLY A 1 463 ? -27.313 -4.020 16.886 1.00 80.06 463 GLY A O 1
ATOM 3544 N N . LEU A 1 464 ? -26.143 -4.801 15.123 1.00 89.62 464 LEU A N 1
ATOM 3545 C CA . LEU A 1 464 ? -25.659 -6.019 15.756 1.00 89.62 464 LEU A CA 1
ATOM 3546 C C . LEU A 1 464 ? -24.193 -5.832 16.153 1.00 89.62 464 LEU A C 1
ATOM 3548 O O . LEU A 1 464 ? -23.325 -5.689 15.292 1.00 89.62 464 LEU A O 1
ATOM 3552 N N . ILE A 1 465 ? -23.913 -5.869 17.453 1.00 90.62 465 ILE A N 1
ATOM 3553 C CA . ILE A 1 465 ? -22.564 -5.796 18.011 1.00 90.62 465 ILE A CA 1
ATOM 3554 C C . ILE A 1 465 ? -22.180 -7.164 18.569 1.00 90.62 465 ILE A C 1
ATOM 3556 O O . ILE A 1 465 ? -22.789 -7.668 19.510 1.00 90.62 465 ILE A O 1
ATOM 3560 N N . LEU A 1 466 ? -21.130 -7.753 18.009 1.00 95.25 466 LEU A N 1
ATOM 3561 C CA . LEU A 1 466 ? -20.529 -8.988 18.491 1.00 95.25 466 LEU A CA 1
ATOM 3562 C C . LEU A 1 466 ? -19.134 -8.678 19.017 1.00 95.25 466 LEU A C 1
ATOM 3564 O O . LEU A 1 466 ? -18.226 -8.352 18.254 1.00 95.25 466 LEU A O 1
ATOM 3568 N N . ARG A 1 467 ? -18.961 -8.795 20.329 1.00 93.69 467 ARG A N 1
ATOM 3569 C CA . ARG A 1 467 ? -17.665 -8.713 20.990 1.00 93.69 467 ARG A CA 1
ATOM 3570 C C . ARG A 1 467 ? -17.218 -10.109 21.384 1.00 93.69 467 ARG A C 1
ATOM 3572 O O . ARG A 1 467 ? -17.951 -10.821 22.067 1.00 93.69 467 ARG A O 1
ATOM 3579 N N . VAL A 1 468 ? -16.031 -10.499 20.943 1.00 95.69 468 VAL A N 1
ATOM 3580 C CA . VAL A 1 468 ? -15.444 -11.813 21.193 1.00 95.69 468 VAL A CA 1
ATOM 3581 C C . VAL A 1 468 ? -14.078 -11.619 21.834 1.00 95.69 468 VAL A C 1
ATOM 3583 O O . VAL A 1 468 ? -13.151 -11.119 21.200 1.00 95.69 468 VAL A O 1
ATOM 3586 N N . LYS A 1 469 ? -13.944 -12.011 23.103 1.00 91.06 469 LYS A N 1
ATOM 3587 C CA . LYS A 1 469 ? -12.713 -11.793 23.877 1.00 91.06 469 LYS A CA 1
ATOM 3588 C C . LYS A 1 469 ? -11.542 -12.629 23.346 1.00 91.06 469 LYS A C 1
ATOM 3590 O O . LYS A 1 469 ? -10.411 -12.143 23.316 1.00 91.06 469 LYS A O 1
ATOM 3595 N N . GLY A 1 470 ? -11.822 -13.874 22.968 1.00 91.06 470 GLY A N 1
ATOM 3596 C CA . GLY A 1 470 ? -10.895 -14.840 22.383 1.00 91.06 470 GLY A CA 1
ATOM 3597 C C . GLY A 1 470 ? -11.110 -15.012 20.880 1.00 91.06 470 GLY A C 1
ATOM 3598 O O . GLY A 1 470 ? -11.326 -14.033 20.165 1.00 91.06 470 GLY A O 1
ATOM 3599 N N . ASP A 1 471 ? -11.029 -16.255 20.409 1.00 95.88 471 ASP A N 1
ATOM 3600 C CA . ASP A 1 471 ? -11.092 -16.585 18.984 1.00 95.88 471 ASP A CA 1
ATOM 3601 C C . ASP A 1 471 ? -12.529 -16.583 18.438 1.00 95.88 471 ASP A C 1
ATOM 3603 O O . ASP A 1 471 ? -13.492 -16.936 19.131 1.00 95.88 471 ASP A O 1
ATOM 3607 N N . CYS A 1 472 ? -12.661 -16.194 17.170 1.00 97.88 472 CYS A N 1
ATOM 3608 C CA . CYS A 1 472 ? -13.914 -16.147 16.427 1.00 97.88 472 CYS A CA 1
ATOM 3609 C C . CYS A 1 472 ? -13.762 -16.874 15.084 1.00 97.88 472 CYS A C 1
ATOM 3611 O O . CYS A 1 472 ? -12.876 -16.552 14.294 1.00 97.88 472 CYS A O 1
ATOM 3613 N N . THR A 1 473 ? -14.636 -17.841 14.813 1.00 98.38 473 THR A N 1
ATOM 3614 C CA . THR A 1 473 ? -14.668 -18.601 13.558 1.00 98.38 473 THR A CA 1
ATOM 3615 C C . THR A 1 473 ? -16.064 -18.565 12.944 1.00 98.38 473 THR A C 1
ATOM 3617 O O . THR A 1 473 ? -17.046 -18.931 13.589 1.00 98.38 473 THR A O 1
ATOM 3620 N N . ILE A 1 474 ? -16.168 -18.136 11.686 1.00 98.44 474 ILE A N 1
ATOM 3621 C CA . ILE A 1 474 ? -17.437 -17.981 10.968 1.00 98.44 474 ILE A CA 1
ATOM 3622 C C . ILE A 1 474 ? -17.402 -18.818 9.688 1.00 98.44 474 ILE A C 1
ATOM 3624 O O . ILE A 1 474 ? -16.989 -18.322 8.643 1.00 98.44 474 ILE A O 1
ATOM 3628 N N . HIS A 1 475 ? -17.905 -20.051 9.781 1.00 97.75 475 HIS A N 1
ATOM 3629 C CA . HIS A 1 475 ? -18.191 -20.943 8.649 1.00 97.75 475 HIS A CA 1
ATOM 3630 C C . HIS A 1 475 ? -19.622 -20.778 8.112 1.00 97.75 475 HIS A C 1
ATOM 3632 O O . HIS A 1 475 ? -19.907 -21.051 6.946 1.00 97.75 475 HIS A O 1
ATOM 3638 N N . GLY A 1 476 ? -20.553 -20.359 8.973 1.00 97.75 476 GLY A N 1
ATOM 3639 C CA . GLY A 1 476 ? -21.955 -20.117 8.626 1.00 97.75 476 GLY A CA 1
ATOM 3640 C C . GLY A 1 476 ? -22.222 -18.700 8.123 1.00 97.75 476 GLY A C 1
ATOM 3641 O O . GLY A 1 476 ? -21.385 -18.082 7.477 1.00 97.75 476 GLY A O 1
ATOM 3642 N N . THR A 1 477 ? -23.416 -18.177 8.391 1.00 98.50 477 THR A N 1
ATOM 3643 C CA . THR A 1 477 ? -23.845 -16.843 7.946 1.00 98.50 477 THR A CA 1
ATOM 3644 C C . THR A 1 477 ? -24.214 -15.953 9.129 1.00 98.50 477 THR A C 1
ATOM 3646 O O . THR A 1 477 ? -25.002 -16.357 9.976 1.00 98.50 477 THR A O 1
ATOM 3649 N N . ILE A 1 478 ? -23.706 -14.722 9.163 1.00 98.38 478 ILE A N 1
ATOM 3650 C CA . ILE A 1 478 ? -24.308 -13.623 9.928 1.00 98.38 478 ILE A CA 1
ATOM 3651 C C . ILE A 1 478 ? -25.168 -12.822 8.952 1.00 98.38 478 ILE A C 1
ATOM 3653 O O . ILE A 1 478 ? -24.639 -12.299 7.973 1.00 98.38 478 ILE A O 1
ATOM 3657 N N . ASP A 1 479 ? -26.477 -12.738 9.190 1.00 96.88 479 ASP A N 1
ATOM 3658 C CA . ASP A 1 479 ? -27.410 -12.049 8.292 1.00 96.88 479 ASP A CA 1
ATOM 3659 C C . ASP A 1 479 ? -28.091 -10.864 8.988 1.00 96.88 479 ASP A C 1
ATOM 3661 O O . ASP A 1 479 ? -28.805 -11.006 9.985 1.00 96.88 479 ASP A O 1
ATOM 3665 N N . GLN A 1 480 ? -27.840 -9.680 8.442 1.00 92.69 480 GLN A N 1
ATOM 3666 C CA . GLN A 1 480 ? -28.468 -8.402 8.762 1.00 92.69 480 GLN A CA 1
ATOM 3667 C C . GLN A 1 480 ? -29.053 -7.745 7.501 1.00 92.69 480 GLN A C 1
ATOM 3669 O O . GLN A 1 480 ? -29.257 -6.532 7.460 1.00 92.69 480 GLN A O 1
ATOM 3674 N N . SER A 1 481 ? -29.335 -8.510 6.446 1.00 91.38 481 SER A N 1
ATOM 3675 C CA . SER A 1 481 ? -29.974 -7.975 5.240 1.00 91.38 481 SER A CA 1
ATOM 3676 C C . SER A 1 4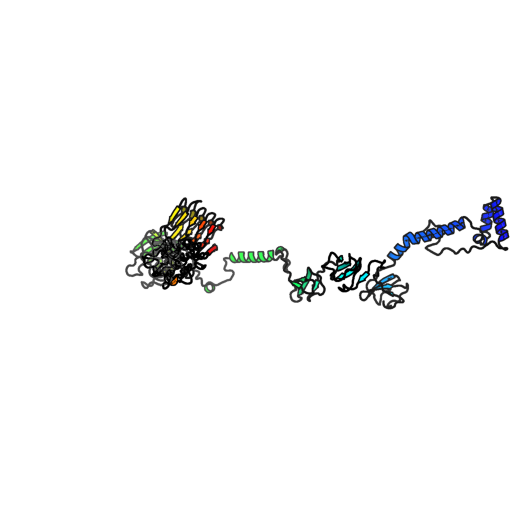81 ? -31.395 -7.490 5.549 1.00 91.38 481 SER A C 1
ATOM 3678 O O . SER A 1 481 ? -32.159 -8.181 6.219 1.00 91.38 481 SER A O 1
ATOM 3680 N N . GLY A 1 482 ? -31.759 -6.291 5.085 1.00 83.19 482 GLY A N 1
ATOM 3681 C CA . GLY A 1 482 ? -33.073 -5.694 5.362 1.00 83.19 482 GLY A CA 1
ATOM 3682 C C . GLY A 1 482 ? -33.319 -5.269 6.816 1.00 83.19 482 GLY A C 1
ATOM 3683 O O . GLY A 1 482 ? -34.466 -5.028 7.184 1.00 83.19 482 GLY A O 1
ATOM 3684 N N . MET A 1 483 ? -32.273 -5.194 7.648 1.00 83.94 483 MET A N 1
ATOM 3685 C CA . MET A 1 483 ? -32.376 -4.897 9.086 1.00 83.94 483 MET A CA 1
ATOM 3686 C C . MET A 1 483 ? -31.935 -3.472 9.458 1.00 83.94 483 MET A C 1
ATOM 3688 O O . MET A 1 483 ? -31.643 -3.220 10.625 1.00 83.94 483 MET A O 1
ATOM 3692 N N . ALA A 1 484 ? -31.858 -2.553 8.487 1.00 73.12 484 ALA A N 1
ATOM 3693 C CA . ALA A 1 484 ? -31.412 -1.174 8.698 1.00 73.12 484 ALA A CA 1
ATOM 3694 C C . ALA A 1 484 ? -32.129 -0.448 9.863 1.00 73.12 484 ALA A C 1
ATOM 3696 O O . ALA A 1 484 ? -33.359 -0.536 9.988 1.00 73.12 484 ALA A O 1
ATOM 3697 N N . PRO A 1 485 ? -31.395 0.344 10.670 1.00 60.47 485 PRO A N 1
ATOM 3698 C CA . PRO A 1 485 ? -31.992 1.280 11.618 1.00 60.47 485 PRO A CA 1
ATOM 3699 C C . PRO A 1 485 ? -32.703 2.435 10.899 1.00 60.47 485 PRO A C 1
ATOM 3701 O O . PRO A 1 485 ? -32.262 2.894 9.848 1.00 60.47 485 PRO A O 1
ATOM 3704 N N . LYS A 1 486 ? -33.744 3.011 11.518 1.00 54.62 486 LYS A N 1
ATOM 3705 C CA . LYS A 1 486 ? -33.997 4.456 11.364 1.00 54.62 486 LYS A CA 1
ATOM 3706 C C . LYS A 1 486 ? -33.333 5.125 12.535 1.00 54.62 486 LYS A C 1
ATOM 3708 O O . LYS A 1 486 ? -33.519 4.665 13.659 1.00 54.62 486 LYS A O 1
ATOM 3713 N N . THR A 1 487 ? -32.596 6.198 12.297 1.00 48.69 487 THR A N 1
ATOM 3714 C CA . THR A 1 487 ? -32.143 7.049 13.390 1.00 48.69 487 THR A CA 1
ATOM 3715 C C . THR A 1 487 ? -33.370 7.647 14.049 1.00 48.69 487 THR A C 1
ATOM 3717 O O . THR A 1 487 ? -33.960 8.612 13.572 1.00 48.69 487 THR A O 1
ATOM 3720 N N . ASN A 1 488 ? -33.806 7.002 15.125 1.00 48.12 488 ASN A N 1
ATOM 3721 C CA . ASN A 1 488 ? -34.722 7.602 16.062 1.00 48.12 488 ASN A CA 1
ATOM 3722 C C . ASN A 1 488 ? -33.936 8.715 16.771 1.00 48.12 488 ASN A C 1
ATOM 3724 O O . ASN A 1 488 ? -32.936 8.392 17.413 1.00 48.12 488 ASN A O 1
ATOM 3728 N N . PRO A 1 489 ? -34.346 9.992 16.701 1.00 49.78 489 PRO A N 1
ATOM 3729 C CA . PRO A 1 489 ? -33.735 11.045 17.512 1.00 49.78 489 PRO A CA 1
ATOM 3730 C C . PRO A 1 489 ? -33.832 10.769 19.026 1.00 49.78 489 PRO A C 1
ATOM 3732 O O . PRO A 1 489 ? -33.113 11.388 19.799 1.00 49.78 489 PRO A O 1
ATOM 3735 N N . HIS A 1 490 ? -34.661 9.806 19.448 1.00 45.78 490 HIS A N 1
ATOM 3736 C CA . HIS A 1 490 ? -34.756 9.305 20.822 1.00 45.78 490 HIS A CA 1
ATOM 3737 C C . HIS A 1 490 ? -33.924 8.037 21.099 1.00 45.78 490 HIS A C 1
ATOM 3739 O O . HIS A 1 490 ? -34.147 7.378 22.115 1.00 45.78 490 HIS A O 1
ATOM 3745 N N . THR A 1 491 ? -33.007 7.622 20.212 1.00 49.03 491 THR A N 1
ATOM 3746 C CA . THR A 1 491 ? -32.074 6.542 20.567 1.00 49.03 491 THR A CA 1
ATOM 3747 C C . THR A 1 491 ? -31.112 7.033 21.647 1.00 49.03 491 THR A C 1
ATOM 3749 O O . THR A 1 491 ? -30.377 7.995 21.451 1.00 49.03 491 THR A O 1
ATOM 3752 N N . ASN A 1 492 ? -31.101 6.356 22.795 1.00 47.22 492 ASN A N 1
ATOM 3753 C CA . ASN A 1 492 ? -30.157 6.643 23.879 1.00 47.22 492 ASN A CA 1
ATOM 3754 C C . ASN A 1 492 ? -28.754 6.075 23.601 1.00 47.22 492 ASN A C 1
ATOM 3756 O O . ASN A 1 492 ? -27.867 6.202 24.444 1.00 47.22 492 ASN A O 1
ATOM 3760 N N . TYR A 1 493 ? -28.542 5.418 22.452 1.00 51.41 493 TYR A N 1
ATOM 3761 C CA . TYR A 1 493 ? -27.230 4.906 22.079 1.00 51.41 493 TYR A CA 1
ATOM 3762 C C . TYR A 1 493 ? -26.401 6.020 21.419 1.00 51.41 493 TYR A C 1
ATOM 3764 O O . TYR A 1 493 ? -26.813 6.538 20.377 1.00 51.41 493 TYR A O 1
ATOM 3772 N N . PRO A 1 494 ? -25.242 6.400 21.989 1.00 51.94 494 PRO A N 1
ATOM 3773 C CA . PRO A 1 494 ? -24.419 7.484 21.472 1.00 51.94 494 PRO A CA 1
ATOM 3774 C C . PRO A 1 494 ? -23.665 7.013 20.226 1.00 51.94 494 PRO A C 1
ATOM 3776 O O . PRO A 1 494 ? -22.483 6.670 20.279 1.00 51.94 494 PRO A O 1
ATOM 3779 N N . TYR A 1 495 ? -24.348 6.974 19.084 1.00 51.84 495 TYR A N 1
ATOM 3780 C CA . TYR A 1 495 ? -23.659 6.804 17.814 1.00 51.84 495 TYR A CA 1
ATOM 3781 C C . TYR A 1 495 ? -22.692 7.975 17.615 1.00 51.84 495 TYR A C 1
ATOM 3783 O O . TYR A 1 495 ? -23.074 9.130 17.827 1.00 51.84 495 TYR A O 1
ATOM 3791 N N . PRO A 1 496 ? -21.461 7.724 17.142 1.00 45.03 496 PRO A N 1
ATOM 3792 C CA . PRO A 1 496 ? -20.689 8.763 16.482 1.00 45.03 496 PRO A CA 1
ATOM 3793 C C . PRO A 1 496 ? -21.584 9.422 15.428 1.00 45.03 496 PRO A C 1
ATOM 3795 O O . PRO A 1 496 ? -22.268 8.711 14.693 1.00 45.03 496 PRO A O 1
ATOM 3798 N N . ALA A 1 497 ? -21.563 10.752 15.305 1.00 49.81 497 ALA A N 1
ATOM 3799 C CA . ALA A 1 497 ? -22.376 11.482 14.317 1.00 49.81 497 ALA A CA 1
ATOM 3800 C C . ALA A 1 497 ? -22.179 10.974 12.869 1.00 49.81 497 ALA A C 1
ATOM 3802 O O . ALA A 1 497 ? -23.011 11.187 11.995 1.00 49.81 497 ALA A O 1
ATOM 3803 N N . GLN A 1 498 ? -21.072 10.268 12.636 1.00 45.66 498 GLN A N 1
ATOM 3804 C CA . GLN A 1 498 ? -20.715 9.609 11.389 1.00 45.66 498 GLN A CA 1
ATOM 3805 C C . GLN A 1 498 ? -21.511 8.314 11.131 1.00 45.66 498 GLN A C 1
ATOM 3807 O O . GLN A 1 498 ? -21.709 7.999 9.972 1.00 45.66 498 GLN A O 1
ATOM 3812 N N . LEU A 1 499 ? -22.002 7.595 12.156 1.00 47.88 499 LEU A N 1
ATOM 3813 C CA . LEU A 1 499 ? -22.777 6.338 12.052 1.00 47.88 499 LEU A CA 1
ATOM 3814 C C . LEU A 1 499 ? -24.305 6.544 12.000 1.00 47.88 499 LEU A C 1
ATOM 3816 O O . LEU A 1 499 ? -25.078 5.594 12.132 1.00 47.88 499 LEU A O 1
ATOM 3820 N N . VAL A 1 500 ? -24.752 7.788 11.835 1.00 52.12 500 VAL A N 1
ATOM 3821 C CA . VAL A 1 500 ? -26.168 8.151 11.714 1.00 52.12 500 VAL A CA 1
ATOM 3822 C C . VAL A 1 500 ? -26.672 7.652 10.354 1.00 52.12 500 VAL A C 1
ATOM 3824 O O . VAL A 1 500 ? -26.245 8.138 9.304 1.00 52.12 500 VAL A O 1
ATOM 3827 N N . CYS A 1 501 ? -27.577 6.668 10.361 1.00 51.84 501 CYS A N 1
ATOM 3828 C CA . CYS A 1 501 ? -28.294 6.248 9.154 1.00 51.84 501 CYS A CA 1
ATOM 3829 C C . CYS A 1 501 ? -29.062 7.458 8.631 1.00 51.84 501 CYS A C 1
ATOM 3831 O O . CYS A 1 501 ? -29.786 8.083 9.397 1.00 51.84 501 CYS A O 1
ATOM 3833 N N . GLY A 1 502 ? -28.905 7.823 7.366 1.00 50.84 502 GLY A N 1
ATOM 3834 C CA . GLY A 1 502 ? -29.642 8.975 6.860 1.00 50.84 502 GLY A CA 1
ATOM 3835 C C . GLY A 1 502 ? -30.859 8.612 6.033 1.00 50.84 502 GLY A C 1
ATOM 3836 O O . GLY A 1 502 ? -31.156 7.437 5.817 1.00 50.84 502 GLY A O 1
ATOM 3837 N N . ASP A 1 503 ? -31.540 9.658 5.577 1.00 53.88 503 ASP A N 1
ATOM 3838 C CA . ASP A 1 503 ? -32.829 9.559 4.900 1.00 53.88 503 ASP A CA 1
ATOM 3839 C C . ASP A 1 503 ? -32.779 8.626 3.681 1.00 53.88 503 ASP A C 1
ATOM 3841 O O . ASP A 1 503 ? -31.742 8.487 3.010 1.00 53.88 503 ASP A O 1
ATOM 3845 N N . GLY A 1 504 ? -33.902 7.953 3.419 1.00 57.91 504 GLY A N 1
ATOM 3846 C CA . GLY A 1 504 ? -34.059 7.118 2.230 1.00 57.91 504 GLY A CA 1
ATOM 3847 C C . GLY A 1 504 ? -33.988 7.931 0.935 1.00 57.91 504 GLY A C 1
ATOM 3848 O O . GLY A 1 504 ? -33.732 9.131 0.944 1.00 57.91 504 GLY A O 1
ATOM 3849 N N . GLY A 1 505 ? -34.183 7.290 -0.215 1.00 56.78 505 GLY A N 1
ATOM 3850 C CA . GLY A 1 505 ? -34.333 8.048 -1.464 1.00 56.78 505 GLY A CA 1
ATOM 3851 C C . GLY A 1 505 ? -35.720 8.702 -1.564 1.00 56.78 505 GLY A C 1
ATOM 3852 O O . GLY A 1 505 ? -36.638 8.335 -0.830 1.00 56.78 505 GLY A O 1
ATOM 3853 N N . ASN A 1 506 ? -35.911 9.641 -2.487 1.00 60.34 506 ASN A N 1
ATOM 3854 C CA . ASN A 1 506 ? -37.219 10.274 -2.688 1.00 60.34 506 ASN A CA 1
ATOM 3855 C C . ASN A 1 506 ? -38.153 9.389 -3.518 1.00 60.34 506 ASN A C 1
ATOM 3857 O O . ASN A 1 506 ? -37.710 8.693 -4.436 1.00 60.34 506 ASN A O 1
ATOM 3861 N N . GLY A 1 507 ? -39.446 9.439 -3.205 1.00 58.97 507 GLY A N 1
ATOM 3862 C CA . GLY A 1 507 ? -40.483 8.857 -4.042 1.00 58.97 507 GLY A CA 1
ATOM 3863 C C . GLY A 1 507 ? -40.584 9.530 -5.406 1.00 58.97 507 GLY A C 1
ATOM 3864 O O . GLY A 1 507 ? -40.142 10.663 -5.594 1.00 58.97 507 GLY A O 1
ATOM 3865 N N . GLY A 1 508 ? -41.129 8.798 -6.373 1.00 59.03 508 GLY A N 1
ATOM 3866 C CA . GLY A 1 508 ? -41.308 9.296 -7.736 1.00 59.03 508 GLY A CA 1
ATOM 3867 C C . GLY A 1 508 ? -42.503 10.244 -7.853 1.00 59.03 508 GLY A C 1
ATOM 3868 O O . GLY A 1 508 ? -43.442 10.169 -7.061 1.00 59.03 508 GLY A O 1
ATOM 3869 N N . SER A 1 509 ? -42.498 11.126 -8.850 1.00 62.34 509 SER A N 1
ATOM 3870 C CA . SER A 1 509 ? -43.644 12.000 -9.136 1.00 62.34 509 SER A CA 1
ATOM 3871 C C . SER A 1 509 ? -44.792 11.223 -9.787 1.00 62.34 509 SER A C 1
ATOM 3873 O O . SER A 1 509 ? -44.561 10.294 -10.566 1.00 62.34 509 SER A O 1
ATOM 3875 N N . GLY A 1 510 ? -46.033 11.613 -9.498 1.00 59.19 510 GLY A N 1
ATOM 3876 C CA . GLY A 1 510 ? -47.200 11.118 -10.224 1.00 59.19 510 GLY A CA 1
ATOM 3877 C C . GLY A 1 510 ? -47.144 11.488 -11.709 1.00 59.19 510 GLY A C 1
ATOM 3878 O O . GLY A 1 510 ? -46.557 12.503 -12.083 1.00 59.19 510 GLY A O 1
ATOM 3879 N N . GLY A 1 511 ? -47.727 10.649 -12.565 1.00 59.06 511 GLY A N 1
ATOM 3880 C CA . GLY A 1 511 ? -47.878 10.972 -13.989 1.00 59.06 511 GLY A CA 1
ATOM 3881 C C . GLY A 1 511 ? -48.884 12.112 -14.211 1.00 59.06 511 GLY A C 1
ATOM 3882 O O . GLY A 1 511 ? -49.723 12.366 -13.348 1.00 59.06 511 GLY A O 1
ATOM 3883 N N . SER A 1 512 ? -48.823 12.755 -15.380 1.00 57.00 512 SER A N 1
ATOM 3884 C CA . SER A 1 512 ? -49.796 13.748 -15.874 1.00 57.00 512 SER A CA 1
ATOM 3885 C C . SER A 1 512 ? -50.365 13.284 -17.222 1.00 57.00 512 SER A C 1
ATOM 3887 O O . SER A 1 512 ? -49.768 12.432 -17.878 1.00 57.00 512 SER A O 1
ATOM 3889 N N . GLU A 1 513 ? -51.496 13.840 -17.664 1.00 55.03 513 GLU A N 1
ATOM 3890 C CA . GLU A 1 513 ? -52.211 13.452 -18.895 1.00 55.03 513 GLU A CA 1
ATOM 3891 C C . GLU A 1 513 ? -51.310 13.400 -20.146 1.00 55.03 513 GLU A C 1
ATOM 3893 O O . GLU A 1 513 ? -51.442 12.501 -20.973 1.00 55.03 513 GLU A O 1
ATOM 3898 N N . TYR A 1 514 ? -50.356 14.330 -20.264 1.00 52.41 514 TYR A N 1
ATOM 3899 C CA . TYR A 1 514 ? -49.441 14.426 -21.412 1.00 52.41 514 TYR A CA 1
ATOM 3900 C C . TYR A 1 514 ? -48.136 13.635 -21.233 1.00 52.41 514 TYR A C 1
ATOM 3902 O O . TYR A 1 514 ? -47.357 13.499 -22.175 1.00 52.41 514 TYR A O 1
ATOM 3910 N N . THR A 1 515 ? -47.883 13.118 -20.030 1.00 50.78 515 THR A N 1
ATOM 3911 C CA . THR A 1 515 ? -46.698 12.330 -19.676 1.00 50.78 515 THR A CA 1
ATOM 3912 C C . THR A 1 515 ? -47.186 11.045 -19.007 1.00 50.78 515 THR A C 1
ATOM 3914 O O . THR A 1 515 ? -47.213 10.933 -17.781 1.00 50.78 515 THR A O 1
ATOM 3917 N N . SER A 1 516 ? -47.652 10.110 -19.833 1.00 53.16 516 SER A N 1
ATOM 3918 C CA . SER A 1 516 ? -48.491 8.942 -19.521 1.00 53.16 516 SER A CA 1
ATOM 3919 C C . SER A 1 516 ? -47.881 7.850 -18.616 1.00 53.16 516 SER A C 1
ATOM 3921 O O . SER A 1 516 ? -48.262 6.684 -18.700 1.00 53.16 516 SER A O 1
ATOM 3923 N N . SER A 1 517 ? -46.968 8.181 -17.702 1.00 58.38 517 SER A N 1
ATOM 3924 C CA . SER A 1 517 ? -46.343 7.210 -16.796 1.00 58.38 517 SER A CA 1
ATOM 3925 C C . SER A 1 517 ? -45.949 7.844 -15.464 1.00 58.38 517 SER A C 1
ATOM 3927 O O . SER A 1 517 ? -45.335 8.913 -15.451 1.00 58.38 517 SER A O 1
ATOM 3929 N N . GLY A 1 518 ? -46.240 7.164 -14.351 1.00 59.19 518 GLY A N 1
ATOM 3930 C CA . GLY A 1 518 ? -45.693 7.534 -13.044 1.00 59.19 518 GLY A CA 1
ATOM 3931 C C . GLY A 1 518 ? -44.164 7.448 -13.058 1.00 59.19 518 GLY A C 1
ATOM 3932 O O . GLY A 1 518 ? -43.597 6.465 -13.547 1.00 59.19 518 GLY A O 1
ATOM 3933 N N . GLN A 1 519 ? -43.491 8.482 -12.549 1.00 63.22 519 GLN A N 1
ATOM 3934 C CA . GLN A 1 519 ? -42.036 8.478 -12.428 1.00 63.22 519 GLN A CA 1
ATOM 3935 C C . GLN A 1 519 ? -41.610 7.504 -11.327 1.00 63.22 519 GLN A C 1
ATOM 3937 O O . GLN A 1 519 ? -42.298 7.325 -10.314 1.00 63.22 519 GLN A O 1
ATOM 3942 N N . ALA A 1 520 ? -40.468 6.856 -11.536 1.00 60.44 520 ALA A N 1
ATOM 3943 C CA . ALA A 1 520 ? -39.932 5.893 -10.588 1.00 60.44 520 ALA A CA 1
ATOM 3944 C C . ALA A 1 520 ? -39.382 6.563 -9.321 1.00 60.44 520 ALA A C 1
ATOM 3946 O O . ALA A 1 520 ? -38.922 7.707 -9.350 1.00 60.44 520 ALA A O 1
ATOM 3947 N N . GLY A 1 521 ? -39.400 5.828 -8.206 1.00 60.50 521 GLY A N 1
ATOM 3948 C CA . GLY A 1 521 ? -38.707 6.238 -6.986 1.00 60.50 521 GLY A CA 1
ATOM 3949 C C . GLY A 1 521 ? -37.187 6.193 -7.162 1.00 60.50 521 GLY A C 1
ATOM 3950 O O . GLY A 1 521 ? -36.641 5.289 -7.802 1.00 60.50 521 GLY A O 1
ATOM 3951 N N . VAL A 1 522 ? -36.488 7.154 -6.561 1.00 59.25 522 VAL A N 1
ATOM 3952 C CA . VAL A 1 522 ? -35.024 7.223 -6.586 1.00 59.25 522 VAL A CA 1
ATOM 3953 C C . VAL A 1 522 ? -34.472 6.309 -5.495 1.00 59.25 522 VAL A C 1
ATOM 3955 O O . VAL A 1 522 ? -34.798 6.459 -4.322 1.00 59.25 522 VAL A O 1
ATOM 3958 N N . GLY A 1 523 ? -33.630 5.348 -5.867 1.00 51.53 523 GLY A N 1
ATOM 3959 C CA . GLY A 1 523 ? -32.859 4.513 -4.952 1.00 51.53 523 GLY A CA 1
ATOM 3960 C C . GLY A 1 523 ? -31.945 5.337 -4.044 1.00 51.53 523 GLY A C 1
ATOM 3961 O O . GLY A 1 523 ? -31.533 6.453 -4.363 1.00 51.53 523 GLY A O 1
ATOM 3962 N N . MET A 1 524 ? -31.626 4.789 -2.877 1.00 62.78 524 MET A N 1
ATOM 3963 C CA . MET A 1 524 ? -30.820 5.502 -1.889 1.00 62.78 524 MET A CA 1
ATOM 3964 C C . MET A 1 524 ? -29.383 5.727 -2.394 1.00 62.78 524 MET A C 1
ATOM 3966 O O . MET A 1 524 ? -28.740 4.792 -2.875 1.00 62.78 524 MET A O 1
ATOM 3970 N N . LEU A 1 525 ? -28.849 6.943 -2.230 1.00 58.00 525 LEU A N 1
ATOM 3971 C CA . LEU A 1 525 ? -27.439 7.235 -2.513 1.00 58.00 525 LEU A CA 1
ATOM 3972 C C . LEU A 1 525 ? -26.501 6.404 -1.622 1.00 58.00 525 LEU A C 1
ATOM 3974 O O . LEU A 1 525 ? -26.807 6.120 -0.463 1.00 58.00 525 LEU A O 1
ATOM 3978 N N . LYS A 1 526 ? -25.321 6.065 -2.156 1.00 55.28 526 LYS A N 1
ATOM 3979 C CA . LYS A 1 526 ? -24.229 5.427 -1.403 1.00 55.28 526 LYS A CA 1
ATOM 3980 C C . LYS A 1 526 ? -23.864 6.275 -0.183 1.00 55.28 526 LYS A C 1
ATOM 3982 O O . LYS A 1 526 ? -23.642 7.477 -0.323 1.00 55.28 526 LYS A O 1
ATOM 3987 N N . ARG A 1 527 ? -23.724 5.645 0.991 1.00 58.59 527 ARG A N 1
ATOM 3988 C CA . ARG A 1 527 ? -23.273 6.323 2.215 1.00 58.59 527 ARG A CA 1
ATOM 3989 C C . ARG A 1 527 ? -22.083 5.620 2.867 1.00 58.59 527 ARG A C 1
ATOM 3991 O O . ARG A 1 527 ? -21.970 4.400 2.761 1.00 58.59 527 ARG A O 1
ATOM 3998 N N . PRO A 1 528 ? -21.199 6.371 3.551 1.00 49.62 528 PRO A N 1
ATOM 3999 C CA . PRO A 1 528 ? -20.021 5.780 4.182 1.00 49.62 528 PRO A CA 1
ATOM 4000 C C . PRO A 1 528 ? -20.332 4.904 5.413 1.00 49.62 528 PRO A C 1
ATOM 4002 O O . PRO A 1 528 ? -19.521 4.040 5.741 1.00 49.62 528 PRO A O 1
ATOM 4005 N N . TYR A 1 529 ? -21.490 5.076 6.071 1.00 51.91 529 TYR A N 1
ATOM 4006 C CA . TYR A 1 529 ? -21.783 4.443 7.367 1.00 51.91 529 TYR A CA 1
ATOM 4007 C C . TYR A 1 529 ? -23.245 3.969 7.532 1.00 51.91 529 TYR A C 1
ATOM 4009 O O . TYR A 1 529 ? -24.002 4.501 8.341 1.00 51.91 529 TYR A O 1
ATOM 4017 N N . GLY A 1 530 ? -23.630 2.927 6.792 1.00 50.56 530 GLY A N 1
ATOM 4018 C CA . GLY A 1 530 ? -24.882 2.191 7.021 1.00 50.56 530 GLY A CA 1
ATOM 4019 C C . GLY A 1 530 ? -26.012 2.487 6.032 1.00 50.56 530 GLY A C 1
ATOM 4020 O O . GLY A 1 530 ? -26.085 3.557 5.421 1.00 50.56 530 GLY A O 1
ATOM 4021 N N . GLY A 1 531 ? -26.879 1.484 5.871 1.00 50.19 531 GLY A N 1
ATOM 4022 C CA . GLY A 1 531 ? -28.022 1.492 4.968 1.00 50.19 531 GLY A CA 1
ATOM 4023 C C . GLY A 1 531 ? -29.173 2.282 5.569 1.00 50.19 531 GLY A C 1
ATOM 4024 O O . GLY A 1 531 ? -29.574 2.054 6.703 1.00 50.19 531 GLY A O 1
ATOM 4025 N N . GLY A 1 532 ? -29.692 3.234 4.811 1.00 49.25 532 GLY A N 1
ATOM 4026 C CA . GLY A 1 532 ? -30.964 3.892 5.083 1.00 49.25 532 GLY A CA 1
ATOM 4027 C C . GLY A 1 532 ? -32.109 3.147 4.401 1.00 49.25 532 GLY A C 1
ATOM 4028 O O . GLY A 1 532 ? -31.917 2.134 3.720 1.00 49.25 532 GLY A O 1
ATOM 4029 N N . TYR A 1 533 ? -33.324 3.652 4.591 1.00 50.62 533 TYR A N 1
ATOM 4030 C CA . TYR A 1 533 ? -34.519 3.120 3.936 1.00 50.62 533 TYR A CA 1
ATOM 4031 C C . TYR A 1 533 ? -34.415 3.266 2.414 1.00 50.62 533 TYR A C 1
ATOM 4033 O O . TYR A 1 533 ? -33.647 4.079 1.896 1.00 50.62 533 TYR A O 1
ATOM 4041 N N . SER A 1 534 ? -35.173 2.467 1.668 1.00 44.69 534 SER A N 1
ATOM 4042 C CA . SER A 1 534 ? -35.311 2.675 0.228 1.00 44.69 534 SER A CA 1
ATOM 4043 C C . SER A 1 534 ? -35.830 4.064 -0.120 1.00 44.69 534 SER A C 1
ATOM 4045 O O . SER A 1 534 ? -36.408 4.771 0.706 1.00 44.69 534 SER A O 1
ATOM 4047 N N . GLY A 1 535 ? -35.683 4.380 -1.406 1.00 45.00 535 GLY A N 1
ATOM 4048 C CA . GLY A 1 535 ? -36.520 5.345 -2.104 1.00 45.00 535 GLY A CA 1
ATOM 4049 C C . GLY A 1 535 ? -37.971 5.297 -1.653 1.00 45.00 535 GLY A C 1
ATOM 4050 O O . GLY A 1 535 ? -38.513 4.200 -1.478 1.00 45.00 535 GLY A O 1
ATOM 4051 N N . GLY A 1 536 ? -38.588 6.460 -1.460 1.00 51.09 536 GLY A N 1
ATOM 4052 C CA . GLY A 1 536 ? -40.030 6.580 -1.320 1.00 51.09 536 GLY A CA 1
ATOM 4053 C C . GLY A 1 536 ? -40.752 5.842 -2.448 1.00 51.09 536 GLY A C 1
ATOM 4054 O O . GLY A 1 536 ? -40.175 5.562 -3.505 1.00 51.09 536 GLY A O 1
ATOM 4055 N N . GLY A 1 537 ? -42.014 5.481 -2.206 1.00 52.16 537 GLY A N 1
ATOM 4056 C CA . GLY A 1 537 ? -42.831 4.797 -3.208 1.00 52.16 537 GLY A CA 1
ATOM 4057 C C . GLY A 1 537 ? -42.866 5.566 -4.530 1.00 52.16 537 GLY A C 1
ATOM 4058 O O . GLY A 1 537 ? -42.633 6.770 -4.564 1.00 52.16 537 GLY A O 1
ATOM 4059 N N . SER A 1 538 ? -43.113 4.892 -5.642 1.00 50.97 538 SER A N 1
ATOM 4060 C CA . SER A 1 538 ? -43.233 5.579 -6.936 1.00 50.97 538 SER A CA 1
ATOM 4061 C C . SER A 1 538 ? -44.542 6.359 -7.021 1.00 50.97 538 SER A C 1
ATOM 4063 O O . SER A 1 538 ? -45.507 6.037 -6.320 1.00 50.97 538 SER A O 1
ATOM 4065 N N . GLY A 1 539 ? -44.593 7.367 -7.890 1.00 52.97 539 GLY A N 1
ATOM 4066 C CA . GLY A 1 539 ? -45.838 8.078 -8.151 1.00 52.97 539 GLY A CA 1
ATOM 4067 C C . GLY A 1 539 ? -46.842 7.193 -8.895 1.00 52.97 539 GLY A C 1
ATOM 4068 O O . GLY A 1 539 ? -46.458 6.355 -9.718 1.00 52.97 539 GLY A O 1
ATOM 4069 N N . GLY A 1 540 ? -48.130 7.357 -8.597 1.00 53.44 540 GLY A N 1
ATOM 4070 C CA . GLY A 1 540 ? -49.216 6.701 -9.330 1.00 53.44 540 GLY A CA 1
ATOM 4071 C C . GLY A 1 540 ? -49.393 7.282 -10.739 1.00 53.44 540 GLY A C 1
ATOM 4072 O O . GLY A 1 540 ? -49.003 8.420 -11.009 1.00 53.44 540 GLY A O 1
ATOM 4073 N N . GLY A 1 541 ? -49.990 6.513 -11.652 1.00 51.72 541 GLY A N 1
ATOM 4074 C CA . GLY A 1 541 ? -50.426 7.034 -12.954 1.00 51.72 541 GLY A CA 1
ATOM 4075 C C . GLY A 1 541 ? -51.626 7.986 -12.825 1.00 51.72 541 GLY A C 1
ATOM 4076 O O . GLY A 1 541 ? -52.472 7.795 -11.951 1.00 51.72 541 GLY A O 1
ATOM 4077 N N . ALA A 1 542 ? -51.700 9.008 -13.684 1.00 51.78 542 ALA A N 1
ATOM 4078 C CA . ALA A 1 542 ? -52.875 9.872 -13.839 1.00 51.78 542 ALA A CA 1
ATOM 4079 C C . ALA A 1 542 ? -53.895 9.262 -14.810 1.00 51.78 542 ALA A C 1
ATOM 4081 O O . ALA A 1 542 ? -53.518 8.618 -15.788 1.00 51.78 542 ALA A O 1
ATOM 4082 N N . GLY A 1 543 ? -55.182 9.526 -14.579 1.00 48.44 543 GLY A N 1
ATOM 4083 C CA . GLY A 1 543 ? -56.254 9.181 -15.507 1.00 48.44 543 GLY A CA 1
ATOM 4084 C C . GLY A 1 543 ? -57.257 10.323 -15.651 1.00 48.44 543 GLY A C 1
ATOM 4085 O O . GLY A 1 543 ? -57.836 10.755 -14.657 1.00 48.44 543 GLY A O 1
ATOM 4086 N N . SER A 1 544 ? -57.505 10.729 -16.903 1.00 45.88 544 SER A N 1
ATOM 4087 C CA . SER A 1 544 ? -58.435 11.782 -17.359 1.00 45.88 544 SER A CA 1
ATOM 4088 C C . SER A 1 544 ? -57.898 13.221 -17.348 1.00 45.88 544 SER A C 1
ATOM 4090 O O . SER A 1 544 ? -57.041 13.579 -16.545 1.00 45.88 544 SER A O 1
ATOM 4092 N N . ALA A 1 545 ? -58.494 14.047 -18.219 1.00 45.91 545 ALA A N 1
ATOM 4093 C CA . ALA A 1 545 ? -58.106 15.400 -18.639 1.00 45.91 545 ALA A CA 1
ATOM 4094 C C . ALA A 1 545 ? -57.975 16.493 -17.561 1.00 45.91 545 ALA A C 1
ATOM 4096 O O . ALA A 1 545 ? -57.843 17.675 -17.874 1.00 45.91 545 ALA A O 1
ATOM 4097 N N . TYR A 1 546 ? -58.059 16.119 -16.282 1.00 48.62 546 TYR A N 1
ATOM 4098 C CA . TYR A 1 546 ? -58.119 17.051 -15.158 1.00 48.62 546 TYR A CA 1
ATOM 4099 C C . TYR A 1 546 ? -57.452 16.539 -13.862 1.00 48.62 546 TYR A C 1
ATOM 4101 O O . TYR A 1 546 ? -57.677 17.150 -12.818 1.00 48.62 546 TYR A O 1
ATOM 4109 N N . GLY A 1 547 ? -56.676 15.441 -13.863 1.00 52.22 547 GLY A N 1
ATOM 4110 C CA . GLY A 1 547 ? -56.125 14.881 -12.615 1.00 52.22 547 GLY A CA 1
ATOM 4111 C C . GLY A 1 547 ? -54.685 14.373 -12.693 1.00 52.22 547 GLY A C 1
ATOM 4112 O O . GLY A 1 547 ? -54.351 13.612 -13.594 1.00 52.22 547 GLY A O 1
ATOM 4113 N N . ASP A 1 548 ? -53.869 14.736 -11.699 1.00 55.84 548 ASP A N 1
ATOM 4114 C CA . ASP A 1 548 ? -52.494 14.252 -11.514 1.00 55.84 548 ASP A CA 1
ATOM 4115 C C . ASP A 1 548 ? -52.449 12.975 -10.652 1.00 55.84 548 ASP A C 1
ATOM 4117 O O . ASP A 1 548 ? -53.254 12.787 -9.728 1.00 55.84 548 ASP A O 1
ATOM 4121 N N . GLY A 1 549 ? -51.493 12.087 -10.940 1.00 58.06 549 GLY A N 1
ATOM 4122 C CA . GLY A 1 549 ? -51.213 10.912 -10.115 1.00 58.06 549 GLY A CA 1
ATOM 4123 C C . GLY A 1 549 ? -50.671 11.297 -8.732 1.00 58.06 549 GLY A C 1
ATOM 4124 O O . GLY A 1 549 ? -50.036 12.337 -8.565 1.00 58.06 549 GLY A O 1
ATOM 4125 N N . GLY A 1 550 ? -50.907 10.465 -7.712 1.00 57.25 550 GLY A N 1
ATOM 4126 C CA . GLY A 1 550 ? -50.352 10.708 -6.376 1.00 57.25 550 GLY A CA 1
ATOM 4127 C C . GLY A 1 550 ? -48.825 10.606 -6.378 1.00 57.25 550 GLY A C 1
ATOM 4128 O O . GLY A 1 550 ? -48.282 9.638 -6.906 1.00 57.25 550 GLY A O 1
ATOM 4129 N N . ASN A 1 551 ? -48.134 11.580 -5.783 1.00 58.53 551 ASN A N 1
ATOM 4130 C CA . ASN A 1 551 ? -46.683 11.517 -5.600 1.00 58.53 551 ASN A CA 1
ATOM 4131 C C . ASN A 1 551 ? -46.294 10.428 -4.594 1.00 58.53 551 ASN A C 1
ATOM 4133 O O . ASN A 1 551 ? -47.016 10.138 -3.636 1.00 58.53 551 ASN A O 1
ATOM 4137 N N . GLY A 1 552 ? -45.109 9.873 -4.808 1.00 57.66 552 GLY A N 1
ATOM 4138 C CA . GLY A 1 552 ? -44.401 9.036 -3.862 1.00 57.66 552 GLY A CA 1
ATOM 4139 C C . GLY A 1 552 ? -44.060 9.731 -2.545 1.00 57.66 552 GLY A C 1
ATOM 4140 O O . GLY A 1 552 ? -43.978 10.956 -2.480 1.00 57.66 552 GLY A O 1
ATOM 4141 N N . GLY A 1 553 ? -43.826 8.941 -1.494 1.00 56.41 553 GLY A N 1
ATOM 4142 C CA . GLY A 1 553 ? -43.430 9.463 -0.181 1.00 56.41 553 GLY A CA 1
ATOM 4143 C C . GLY A 1 553 ? -42.086 10.209 -0.197 1.00 56.41 553 GLY A C 1
ATOM 4144 O O . GLY A 1 553 ? -41.166 9.841 -0.927 1.00 56.41 553 GLY A O 1
ATOM 4145 N N . ASP A 1 554 ? -41.964 11.242 0.637 1.00 56.81 554 ASP A N 1
ATOM 4146 C CA . ASP A 1 554 ? -40.742 12.037 0.810 1.00 56.81 554 ASP A CA 1
ATOM 4147 C C . ASP A 1 554 ? -39.831 11.438 1.898 1.00 56.81 554 ASP A C 1
ATOM 4149 O O . ASP A 1 554 ? -40.274 11.112 3.008 1.00 56.81 554 ASP A O 1
ATOM 4153 N N . SER A 1 555 ? -38.540 11.321 1.586 1.00 52.56 555 SER A N 1
ATOM 4154 C CA . SER A 1 555 ? -37.519 10.841 2.516 1.00 52.56 555 SER A CA 1
ATOM 4155 C C . SER A 1 555 ? -37.296 11.788 3.701 1.00 52.56 555 SER A C 1
ATOM 4157 O O . SER A 1 555 ? -36.998 11.314 4.796 1.00 52.56 555 SER A O 1
ATOM 4159 N N . THR A 1 556 ? -37.516 13.094 3.515 1.00 51.41 556 THR A N 1
ATOM 4160 C CA . THR A 1 556 ? -37.238 14.143 4.512 1.00 51.41 556 THR A CA 1
ATOM 4161 C C . THR A 1 556 ? -38.360 14.331 5.541 1.00 51.41 556 THR A C 1
ATOM 4163 O O . THR A 1 556 ? -38.120 14.829 6.639 1.00 51.41 556 THR A O 1
ATOM 4166 N N . GLY A 1 557 ? -39.588 13.901 5.219 1.00 45.69 557 GLY A N 1
ATOM 4167 C CA . GLY A 1 557 ? -40.772 14.047 6.079 1.00 45.69 557 GLY A CA 1
ATOM 4168 C C . GLY A 1 557 ? -41.138 12.803 6.895 1.00 45.69 557 GLY A C 1
ATOM 4169 O O . GLY A 1 557 ? -42.056 12.844 7.710 1.00 45.69 557 GLY A O 1
ATOM 4170 N N . THR A 1 558 ? -40.462 11.670 6.697 1.00 47.91 558 THR A N 1
ATOM 4171 C CA . THR A 1 558 ? -40.850 10.414 7.354 1.00 47.91 558 THR A CA 1
ATOM 4172 C C . THR A 1 558 ? -40.452 10.445 8.839 1.00 47.91 558 THR A C 1
ATOM 4174 O O . THR A 1 558 ? -39.287 10.245 9.173 1.00 47.91 558 THR A O 1
ATOM 4177 N N . THR A 1 559 ? -41.403 10.588 9.768 1.00 44.28 559 THR A N 1
ATOM 4178 C CA . THR A 1 559 ? -41.192 10.484 11.233 1.00 44.28 559 THR A CA 1
ATOM 4179 C C . THR A 1 559 ? -41.504 9.070 11.756 1.00 44.28 559 THR A C 1
ATOM 4181 O O . THR A 1 559 ? -42.057 8.246 11.032 1.00 44.28 559 THR A O 1
ATOM 4184 N N . ILE A 1 560 ? -41.021 8.701 12.951 1.00 43.62 560 ILE A N 1
ATOM 4185 C CA . ILE A 1 560 ? -41.427 7.462 13.646 1.00 43.62 560 ILE A CA 1
ATOM 4186 C C . ILE A 1 560 ? -42.312 7.906 14.800 1.00 43.62 560 ILE A C 1
ATOM 4188 O O . ILE A 1 560 ? -41.788 8.266 15.848 1.00 43.62 560 ILE A O 1
ATOM 4192 N N . ASP A 1 561 ? -43.625 7.893 14.610 1.00 42.31 561 ASP A N 1
ATOM 4193 C CA . ASP A 1 561 ? -44.541 7.856 15.745 1.00 42.31 561 ASP A CA 1
ATOM 4194 C C . ASP A 1 561 ? -45.154 6.459 15.840 1.00 42.31 561 ASP A C 1
ATOM 4196 O O . ASP A 1 561 ? -45.362 5.779 14.833 1.00 42.31 561 ASP A O 1
ATOM 4200 N N . ILE A 1 562 ? -45.354 6.020 17.080 1.00 38.75 562 ILE A N 1
ATOM 4201 C CA . ILE A 1 562 ? -45.279 4.644 17.615 1.00 38.75 562 ILE A CA 1
ATOM 4202 C C . ILE A 1 562 ? -46.294 3.620 17.028 1.00 38.75 562 ILE A C 1
ATOM 4204 O O . ILE A 1 562 ? -46.427 2.515 17.542 1.00 38.75 562 ILE A O 1
ATOM 4208 N N . ALA A 1 563 ? -46.971 3.889 15.910 1.00 36.78 563 ALA A N 1
ATOM 4209 C CA . ALA A 1 563 ? -47.911 2.935 15.307 1.00 36.78 563 ALA A CA 1
ATOM 4210 C C . ALA A 1 563 ? -47.923 2.856 13.767 1.00 36.78 563 ALA A C 1
ATOM 4212 O O . ALA A 1 563 ? -48.395 1.851 13.236 1.00 36.78 563 ALA A O 1
ATOM 4213 N N . THR A 1 564 ? -47.408 3.842 13.022 1.00 39.00 564 THR A N 1
ATOM 4214 C CA . THR A 1 564 ? -47.546 3.879 11.548 1.00 39.00 564 THR A CA 1
ATOM 4215 C C . THR A 1 564 ? -46.327 4.532 10.894 1.00 39.00 564 THR A C 1
ATOM 4217 O O . THR A 1 564 ? -46.123 5.735 11.015 1.00 39.00 564 THR A O 1
ATOM 4220 N N . ILE A 1 565 ? -45.493 3.739 10.211 1.00 41.12 565 ILE A N 1
ATOM 4221 C CA . ILE A 1 565 ? -44.124 4.143 9.817 1.00 41.12 565 ILE A CA 1
ATOM 4222 C C . ILE A 1 565 ? -44.068 4.932 8.485 1.00 41.12 565 ILE A C 1
ATOM 4224 O O . ILE A 1 565 ? -43.024 5.484 8.149 1.00 41.12 565 ILE A O 1
ATOM 4228 N N . PHE A 1 566 ? -45.174 5.067 7.741 1.00 41.38 566 PHE A N 1
ATOM 4229 C CA . PHE A 1 566 ? -45.231 5.852 6.496 1.00 41.38 566 PHE A CA 1
ATOM 4230 C C . PHE A 1 566 ? -46.598 6.524 6.378 1.00 41.38 566 PHE A C 1
ATOM 4232 O O . PHE A 1 566 ? -47.598 5.836 6.217 1.00 41.38 566 PHE A O 1
ATOM 4239 N N . VAL A 1 567 ? -46.656 7.851 6.490 1.00 36.78 567 VAL A N 1
ATOM 4240 C CA . VAL A 1 567 ? -47.909 8.613 6.343 1.00 36.78 567 VAL A CA 1
ATOM 4241 C C . VAL A 1 567 ? -47.672 9.814 5.432 1.00 36.78 567 VAL A C 1
ATOM 4243 O O . VAL A 1 567 ? -47.931 10.938 5.833 1.00 36.78 567 VAL A O 1
ATOM 4246 N N . HIS A 1 568 ? -47.115 9.626 4.230 1.00 40.00 568 HIS A N 1
ATOM 4247 C CA . HIS A 1 568 ? -46.900 10.772 3.327 1.00 40.00 568 HIS A CA 1
ATOM 4248 C C . HIS A 1 568 ? -47.149 10.507 1.836 1.00 40.00 568 HIS A C 1
ATOM 4250 O O . HIS A 1 568 ? -46.938 11.420 1.039 1.00 40.00 568 HIS A O 1
ATOM 4256 N N . GLY A 1 569 ? -47.673 9.345 1.427 1.00 39.38 569 GLY A N 1
ATOM 4257 C CA . GLY A 1 569 ? -48.358 9.273 0.140 1.00 39.38 569 GLY A CA 1
ATOM 4258 C C . GLY A 1 569 ? -49.666 10.056 0.246 1.00 39.38 569 GLY A C 1
ATOM 4259 O O . GLY A 1 569 ? -50.614 9.587 0.869 1.00 39.38 569 GLY A O 1
ATOM 4260 N N . ARG A 1 570 ? -49.762 11.269 -0.321 1.00 39.03 570 ARG A N 1
ATOM 4261 C CA . ARG A 1 570 ? -51.092 11.878 -0.490 1.00 39.03 570 ARG A CA 1
ATOM 4262 C C . ARG A 1 570 ? -51.847 11.003 -1.495 1.00 39.03 570 ARG A C 1
ATOM 4264 O O . ARG A 1 570 ? -51.365 10.884 -2.624 1.00 39.03 570 ARG A O 1
ATOM 4271 N N . PRO A 1 571 ? -53.001 10.404 -1.145 1.00 39.59 571 PRO A N 1
ATOM 4272 C CA . PRO A 1 571 ? -53.817 9.733 -2.142 1.00 39.59 571 PRO A CA 1
ATOM 4273 C C . PRO A 1 571 ? -54.202 10.770 -3.200 1.00 39.59 571 PRO A C 1
ATOM 4275 O O . PRO A 1 571 ? -54.884 11.752 -2.902 1.00 39.59 571 PRO A O 1
ATOM 4278 N N . GLY A 1 572 ? -53.719 10.586 -4.430 1.00 42.69 572 GLY A N 1
ATOM 4279 C CA . GLY A 1 572 ? -54.233 11.332 -5.567 1.00 42.69 572 GLY A CA 1
ATOM 4280 C C . GLY A 1 572 ? -55.698 10.958 -5.770 1.00 42.69 572 GLY A C 1
ATOM 4281 O O . GLY A 1 572 ? -56.103 9.826 -5.492 1.00 42.69 572 GLY A O 1
ATOM 4282 N N . GLN A 1 573 ? -56.497 11.888 -6.290 1.00 39.72 573 GLN A N 1
ATOM 4283 C CA . GLN A 1 573 ? -57.932 11.688 -6.535 1.00 39.72 573 GLN A CA 1
ATOM 4284 C C . GLN A 1 573 ? -58.215 10.466 -7.447 1.00 39.72 573 GLN A C 1
ATOM 4286 O O . GLN A 1 573 ? -59.324 9.929 -7.434 1.00 39.72 573 GLN A O 1
ATOM 4291 N N . TYR A 1 574 ? -57.194 9.990 -8.181 1.00 43.50 574 TYR A N 1
ATOM 4292 C CA . TYR A 1 574 ? -57.273 8.903 -9.160 1.00 43.50 574 TYR A CA 1
ATOM 4293 C C . TYR A 1 574 ? -56.119 7.876 -9.087 1.00 43.50 574 TYR A C 1
ATOM 4295 O O . TYR A 1 574 ? -55.987 7.070 -9.993 1.00 43.50 574 TYR A O 1
ATOM 4303 N N . GLY A 1 575 ? -55.317 7.829 -8.012 1.00 42.44 575 GLY A N 1
ATOM 4304 C CA . GLY A 1 575 ? -54.262 6.810 -7.842 1.00 42.44 575 GLY A CA 1
ATOM 4305 C C . GLY A 1 575 ? -53.384 7.053 -6.610 1.00 42.44 575 GLY A C 1
ATOM 4306 O O . GLY A 1 575 ? -52.896 8.165 -6.407 1.00 42.44 575 GLY A O 1
ATOM 4307 N N . GLY A 1 576 ? -53.204 6.032 -5.766 1.00 43.97 576 GLY A N 1
ATOM 4308 C CA . GLY A 1 576 ? -52.368 6.112 -4.562 1.00 43.97 576 GLY A CA 1
ATOM 4309 C C . GLY A 1 576 ? -50.894 5.821 -4.858 1.00 43.97 576 GLY A C 1
ATOM 4310 O O . GLY A 1 576 ? -50.584 4.852 -5.553 1.00 43.97 576 GLY A O 1
ATOM 4311 N N . GLY A 1 577 ? -49.988 6.643 -4.319 1.00 48.16 577 GLY A N 1
ATOM 4312 C CA . GLY A 1 577 ? -48.581 6.261 -4.168 1.00 48.16 577 GLY A CA 1
ATOM 4313 C C . GLY A 1 577 ? -48.462 5.103 -3.170 1.00 48.16 577 GLY A C 1
ATOM 4314 O O . GLY A 1 577 ? -49.293 4.972 -2.272 1.00 48.16 577 GLY A O 1
ATOM 4315 N N . GLY A 1 578 ? -47.475 4.223 -3.343 1.00 46.41 578 GLY A N 1
ATOM 4316 C CA . GLY A 1 578 ? -47.283 3.091 -2.432 1.00 46.41 578 GLY A CA 1
ATOM 4317 C C . GLY A 1 578 ? -46.881 3.556 -1.027 1.00 46.41 578 GLY A C 1
ATOM 4318 O O . GLY A 1 578 ? -45.807 4.136 -0.861 1.00 46.41 578 GLY A O 1
ATOM 4319 N N . ASP A 1 579 ? -47.711 3.276 -0.018 1.00 44.28 579 ASP A N 1
ATOM 4320 C CA . ASP A 1 579 ? -47.390 3.525 1.391 1.00 44.28 579 ASP A CA 1
ATOM 4321 C C . ASP A 1 579 ? -46.648 2.328 2.009 1.00 44.28 579 ASP A C 1
ATOM 4323 O O . ASP A 1 579 ? -47.220 1.260 2.222 1.00 44.28 579 ASP A O 1
ATOM 4327 N N . GLY A 1 580 ? -45.379 2.541 2.366 1.00 42.22 580 GLY A N 1
ATOM 4328 C CA . GLY A 1 580 ? -44.669 1.774 3.395 1.00 42.22 580 GLY A CA 1
ATOM 4329 C C . GLY A 1 580 ? -44.380 0.281 3.153 1.00 42.22 580 GLY A C 1
ATOM 4330 O O . GLY A 1 580 ? -44.722 -0.308 2.136 1.00 42.22 580 GLY A O 1
ATOM 4331 N N . PRO A 1 581 ? -43.679 -0.365 4.097 1.00 37.84 581 PRO A N 1
ATOM 4332 C CA . PRO A 1 581 ? -42.562 -1.271 3.839 1.00 37.84 581 PRO A CA 1
ATOM 4333 C C . PRO A 1 581 ? -42.964 -2.757 3.917 1.00 37.84 581 PRO A C 1
ATOM 4335 O O . PRO A 1 581 ? -42.123 -3.642 4.061 1.00 37.84 581 PRO A O 1
ATOM 4338 N N . THR A 1 582 ? -44.267 -3.032 3.895 1.00 34.44 582 THR A N 1
ATOM 4339 C CA . THR A 1 582 ? -44.834 -4.388 3.943 1.00 34.44 582 THR A CA 1
ATOM 4340 C C . THR A 1 582 ? -45.889 -4.624 2.863 1.00 34.44 582 THR A C 1
ATOM 4342 O O . THR A 1 582 ? -46.425 -5.727 2.766 1.00 34.44 582 THR A O 1
ATOM 4345 N N . GLY A 1 583 ? -46.174 -3.631 2.017 1.00 34.12 583 GLY A N 1
ATOM 4346 C CA . GLY A 1 583 ? -47.093 -3.787 0.899 1.00 34.12 583 GLY A CA 1
ATOM 4347 C C . GLY A 1 583 ? -46.380 -4.340 -0.330 1.00 34.12 583 GLY A C 1
ATOM 4348 O O . GLY A 1 583 ? -45.524 -3.674 -0.906 1.00 34.12 583 GLY A O 1
ATOM 4349 N N . ALA A 1 584 ? -46.784 -5.519 -0.811 1.00 33.84 584 ALA A N 1
ATOM 4350 C CA . ALA A 1 584 ? -46.729 -5.745 -2.254 1.00 33.84 584 ALA A CA 1
ATOM 4351 C C . ALA A 1 584 ? -47.445 -4.553 -2.908 1.00 33.84 584 ALA A C 1
ATOM 4353 O O . ALA A 1 584 ? -48.533 -4.212 -2.439 1.00 33.84 584 ALA A O 1
ATOM 4354 N N . GLY A 1 585 ? -46.815 -3.901 -3.898 1.00 38.34 585 GLY A N 1
ATOM 4355 C CA . GLY A 1 585 ? -47.347 -2.710 -4.570 1.00 38.34 585 GLY A CA 1
ATOM 4356 C C . GLY A 1 585 ? -48.854 -2.846 -4.741 1.00 38.34 585 GLY A C 1
ATOM 4357 O O . GLY A 1 585 ? -49.326 -3.777 -5.396 1.00 38.34 585 GLY A O 1
ATOM 4358 N N . GLY A 1 586 ? -49.604 -2.023 -4.010 1.00 37.56 586 GLY A N 1
ATOM 4359 C CA . GLY A 1 586 ? -51.038 -2.206 -3.915 1.00 37.56 586 GLY A CA 1
ATOM 4360 C C . GLY A 1 586 ? -51.638 -2.057 -5.305 1.00 37.56 586 GLY A C 1
ATOM 4361 O O . GLY A 1 586 ? -51.455 -1.024 -5.948 1.00 37.56 586 GLY A O 1
ATOM 4362 N N . ASN A 1 587 ? -52.413 -3.048 -5.746 1.00 40.81 587 ASN A N 1
ATOM 4363 C CA . ASN A 1 587 ? -53.483 -2.814 -6.713 1.00 40.81 587 ASN A CA 1
ATOM 4364 C C . ASN A 1 587 ? -54.524 -1.915 -6.023 1.00 40.81 587 ASN A C 1
ATOM 4366 O O . ASN A 1 587 ? -55.586 -2.376 -5.609 1.00 40.81 587 ASN A O 1
ATOM 4370 N N . GLY A 1 588 ? -54.176 -0.653 -5.780 1.00 38.81 588 GLY A N 1
ATOM 4371 C CA . GLY A 1 588 ? -55.062 0.312 -5.160 1.00 38.81 588 GLY A CA 1
ATOM 4372 C C . GLY A 1 588 ? -56.104 0.715 -6.184 1.00 38.81 588 GLY A C 1
ATOM 4373 O O . GLY A 1 588 ? -55.794 1.457 -7.113 1.00 38.81 588 GLY A O 1
ATOM 4374 N N . ALA A 1 589 ? -57.340 0.243 -6.020 1.00 38.19 589 ALA A N 1
ATOM 4375 C CA . ALA A 1 589 ? -58.472 0.896 -6.658 1.00 38.19 589 ALA A CA 1
ATOM 4376 C C . ALA A 1 589 ? -58.428 2.369 -6.232 1.00 38.19 589 ALA A C 1
ATOM 4378 O O . ALA A 1 589 ? -58.445 2.662 -5.034 1.00 38.19 589 ALA A O 1
ATOM 4379 N N . GLY A 1 590 ? -58.302 3.288 -7.195 1.00 41.94 590 GLY A N 1
ATOM 4380 C CA . GLY A 1 590 ? -58.334 4.716 -6.895 1.00 41.94 590 GLY A CA 1
ATOM 4381 C C . GLY A 1 590 ? -59.607 5.056 -6.115 1.00 41.94 590 GLY A C 1
ATOM 4382 O O . GLY A 1 590 ? -60.610 4.347 -6.224 1.00 41.94 590 GLY A O 1
ATOM 4383 N N . ALA A 1 591 ? -59.590 6.153 -5.354 1.00 37.19 591 ALA A N 1
ATOM 4384 C CA . ALA A 1 591 ? -60.682 6.570 -4.464 1.00 37.19 591 ALA A CA 1
ATOM 4385 C C . ALA A 1 591 ? -62.074 6.682 -5.139 1.00 37.19 591 ALA A C 1
ATOM 4387 O O . ALA A 1 591 ? -63.081 6.770 -4.445 1.00 37.19 591 ALA A O 1
ATOM 4388 N N . ASN A 1 592 ? -62.137 6.622 -6.475 1.00 43.25 592 ASN A N 1
ATOM 4389 C CA . ASN A 1 592 ? -63.349 6.670 -7.293 1.00 43.25 592 ASN A CA 1
ATOM 4390 C C . ASN A 1 592 ? -63.649 5.376 -8.089 1.00 43.25 592 ASN A C 1
ATOM 4392 O O . ASN A 1 592 ? -64.352 5.427 -9.093 1.00 43.25 592 ASN A O 1
ATOM 4396 N N . GLY A 1 593 ? -63.115 4.212 -7.694 1.00 43.50 593 GLY A N 1
ATOM 4397 C CA . GLY A 1 593 ? -63.426 2.926 -8.347 1.00 43.50 593 GLY A CA 1
ATOM 4398 C C . GLY A 1 593 ? -62.785 2.725 -9.727 1.00 43.50 593 GLY A C 1
ATOM 4399 O O . GLY A 1 593 ? -63.165 1.815 -10.463 1.00 43.50 593 GLY A O 1
ATOM 4400 N N . ALA A 1 594 ? -61.806 3.556 -10.082 1.00 48.78 594 ALA A N 1
ATOM 4401 C CA . ALA A 1 594 ? -61.095 3.477 -11.350 1.00 48.78 594 ALA A CA 1
ATOM 4402 C C . ALA A 1 594 ? -59.820 2.610 -11.238 1.00 48.78 594 ALA A C 1
ATOM 4404 O O . ALA A 1 594 ? -59.122 2.614 -10.218 1.00 48.78 594 ALA A O 1
ATOM 4405 N N . ASN A 1 595 ? -59.571 1.807 -12.279 1.00 56.28 595 ASN A N 1
ATOM 4406 C CA . ASN A 1 595 ? -58.619 0.693 -12.293 1.00 56.28 595 ASN A CA 1
ATOM 4407 C C . ASN A 1 595 ? -57.206 1.120 -12.757 1.00 56.28 595 ASN A C 1
ATOM 4409 O O . ASN A 1 595 ? -56.841 0.872 -13.906 1.00 56.28 595 ASN A O 1
ATOM 4413 N N . TYR A 1 596 ? -56.405 1.718 -11.873 1.00 61.22 596 TYR A N 1
ATOM 4414 C CA . TYR A 1 596 ? -55.058 2.214 -12.203 1.00 61.22 596 TYR A CA 1
ATOM 4415 C C . TYR A 1 596 ? -53.929 1.441 -11.508 1.00 61.22 596 TYR A C 1
ATOM 4417 O O . TYR A 1 596 ? -54.133 0.826 -10.459 1.00 61.22 596 TYR A O 1
ATOM 4425 N N . GLY A 1 597 ? -52.728 1.499 -12.094 1.00 60.16 597 GLY A N 1
ATOM 4426 C CA . GLY A 1 597 ? -51.518 0.911 -11.527 1.00 60.16 597 GLY A CA 1
ATOM 4427 C C . GLY A 1 597 ? -50.934 1.769 -10.402 1.00 60.16 597 GLY A C 1
ATOM 4428 O O . GLY A 1 597 ? -50.494 2.894 -10.640 1.00 60.16 597 GLY A O 1
ATOM 4429 N N . GLY A 1 598 ? -50.918 1.243 -9.174 1.00 62.72 598 GLY A N 1
ATOM 4430 C CA . GLY A 1 598 ? -50.265 1.888 -8.030 1.00 62.72 598 GLY A CA 1
ATOM 4431 C C . GLY A 1 598 ? -48.738 1.878 -8.150 1.00 62.72 598 GLY A C 1
ATOM 4432 O O . GLY A 1 598 ? -48.163 0.995 -8.784 1.00 62.72 598 GLY A O 1
ATOM 4433 N N . GLY A 1 599 ? -48.060 2.853 -7.546 1.00 65.00 599 GLY A N 1
ATOM 4434 C CA . GLY A 1 599 ? -46.596 2.858 -7.486 1.00 65.00 599 GLY A CA 1
ATOM 4435 C C . GLY A 1 599 ? -46.041 1.713 -6.631 1.00 65.00 599 GLY A C 1
ATOM 4436 O O . GLY A 1 599 ? -46.682 1.260 -5.679 1.00 65.00 599 GLY A O 1
ATOM 4437 N N . GLY A 1 600 ? -44.834 1.246 -6.955 1.00 64.12 600 GLY A N 1
ATOM 4438 C CA . GLY A 1 600 ? -44.131 0.254 -6.145 1.00 64.12 600 GLY A CA 1
ATOM 4439 C C . GLY A 1 600 ? -43.805 0.778 -4.745 1.00 64.12 600 GLY A C 1
ATOM 4440 O O . GLY A 1 600 ? -43.504 1.961 -4.574 1.00 64.12 600 GLY A O 1
ATOM 4441 N N . ALA A 1 601 ? -43.836 -0.107 -3.745 1.00 66.81 601 ALA A N 1
ATOM 4442 C CA . ALA A 1 601 ? -43.454 0.215 -2.372 1.00 66.81 601 ALA A CA 1
ATOM 4443 C C . ALA A 1 601 ? -41.936 0.118 -2.162 1.00 66.81 601 ALA A C 1
ATOM 4445 O O . ALA A 1 601 ? -41.265 -0.765 -2.702 1.00 66.81 601 ALA A O 1
ATOM 4446 N N . GLY A 1 602 ? -41.400 1.009 -1.336 1.00 65.69 602 GLY A N 1
ATOM 4447 C CA . GLY A 1 602 ? -40.033 0.909 -0.842 1.00 65.69 602 GLY A CA 1
ATOM 4448 C C . GLY A 1 602 ? -39.801 -0.314 0.066 1.00 65.69 602 GLY A C 1
ATOM 4449 O O . GLY A 1 602 ? -40.746 -0.875 0.612 1.00 65.69 602 GLY A O 1
ATOM 4450 N N . ASN A 1 603 ? -38.540 -0.713 0.257 1.00 71.62 603 ASN A N 1
ATOM 4451 C CA . ASN A 1 603 ? -38.122 -1.781 1.169 1.00 71.62 603 ASN A CA 1
ATOM 4452 C C . ASN A 1 603 ? -36.932 -1.372 2.067 1.00 71.62 603 ASN A C 1
ATOM 4454 O O . ASN A 1 603 ? -36.364 -0.287 1.962 1.00 71.62 603 ASN A O 1
ATOM 4458 N N . TYR A 1 604 ? -36.558 -2.236 3.009 1.00 73.75 604 TYR A N 1
ATOM 4459 C CA . TYR A 1 604 ? -35.561 -1.915 4.036 1.00 73.75 604 TYR A CA 1
ATOM 4460 C C . TYR A 1 604 ? -34.112 -2.037 3.558 1.00 73.75 604 TYR A C 1
ATOM 4462 O O . TYR A 1 604 ? -33.758 -2.955 2.814 1.00 73.75 604 TYR A O 1
ATOM 4470 N N . GLY A 1 605 ? -33.257 -1.130 4.034 1.00 75.50 605 GLY A N 1
ATOM 4471 C CA . GLY A 1 605 ? -31.816 -1.183 3.801 1.00 75.50 605 GLY A CA 1
ATOM 4472 C C . GLY A 1 605 ? -31.119 -2.303 4.573 1.00 75.50 605 GLY A C 1
ATOM 4473 O O . GLY A 1 605 ? -31.692 -2.928 5.468 1.00 75.50 605 GLY A O 1
ATOM 4474 N N . GLY A 1 606 ? -29.853 -2.540 4.241 1.00 81.88 606 GLY A N 1
ATOM 4475 C CA . GLY A 1 606 ? -28.998 -3.460 4.985 1.00 81.88 606 GLY A CA 1
ATOM 4476 C C . GLY A 1 606 ? -28.665 -2.937 6.383 1.00 81.88 606 GLY A C 1
ATOM 4477 O O . GLY A 1 606 ? -28.404 -1.750 6.569 1.00 81.88 606 GLY A O 1
ATOM 4478 N N . GLY A 1 607 ? -28.659 -3.834 7.366 1.00 82.25 607 GLY A N 1
ATOM 4479 C CA . GLY A 1 607 ? -28.296 -3.540 8.749 1.00 82.25 607 GLY A CA 1
ATOM 4480 C C . GLY A 1 607 ? -26.798 -3.320 8.954 1.00 82.25 607 GLY A C 1
ATOM 4481 O O . GLY A 1 607 ? -25.992 -3.356 8.020 1.00 82.25 607 GLY A O 1
ATOM 4482 N N . VAL A 1 608 ? -26.425 -3.080 10.208 1.00 83.31 608 VAL A N 1
ATOM 4483 C CA . VAL A 1 608 ? -25.035 -2.844 10.613 1.00 83.31 608 VAL A CA 1
ATOM 4484 C C . VAL A 1 608 ? -24.546 -4.011 11.458 1.00 83.31 608 VAL A C 1
ATOM 4486 O O . VAL A 1 608 ? -25.213 -4.409 12.412 1.00 83.31 608 VAL A O 1
ATOM 4489 N N . VAL A 1 609 ? -23.365 -4.529 11.125 1.00 90.75 609 VAL A N 1
ATOM 4490 C CA . VAL A 1 609 ? -22.637 -5.513 11.932 1.00 90.75 609 VAL A CA 1
ATOM 4491 C C . VAL A 1 609 ? -21.327 -4.895 12.399 1.00 90.75 609 VAL A C 1
ATOM 4493 O O . VAL A 1 609 ? -20.508 -4.494 11.575 1.00 90.75 609 VAL A O 1
ATOM 4496 N N . CYS A 1 610 ? -21.108 -4.870 13.711 1.00 90.00 610 CYS A N 1
ATOM 4497 C CA . CYS A 1 610 ? -19.826 -4.539 14.323 1.00 90.00 610 CYS A CA 1
ATOM 4498 C C . CYS A 1 610 ? -19.258 -5.787 15.003 1.00 90.00 610 CYS A C 1
ATOM 4500 O O . CYS A 1 610 ? -19.827 -6.283 15.975 1.00 90.00 610 CYS A O 1
ATOM 4502 N N . LEU A 1 611 ? -18.138 -6.290 14.497 1.00 95.00 611 LEU A N 1
ATOM 4503 C CA . LEU A 1 611 ? -17.453 -7.480 14.981 1.00 95.00 611 LEU A CA 1
ATOM 4504 C C . LEU A 1 611 ? -16.104 -7.089 15.593 1.00 95.00 611 LEU A C 1
ATOM 4506 O O . LEU A 1 611 ? -15.185 -6.683 14.886 1.00 95.00 611 LEU A O 1
ATOM 4510 N N . TYR A 1 612 ? -15.982 -7.236 16.909 1.00 93.69 612 TYR A N 1
ATOM 4511 C CA . TYR A 1 612 ? -14.772 -6.931 17.669 1.00 93.69 612 TYR A CA 1
ATOM 4512 C C . TYR A 1 612 ? -14.163 -8.229 18.205 1.00 93.69 612 TYR A C 1
ATOM 4514 O O . TYR A 1 612 ? -14.779 -8.884 19.042 1.00 93.69 612 TYR A O 1
ATOM 4522 N N . VAL A 1 613 ? -12.963 -8.604 17.754 1.00 95.25 613 VAL A N 1
ATOM 4523 C CA . VAL A 1 613 ? -12.329 -9.894 18.083 1.00 95.25 613 VAL A CA 1
ATOM 4524 C C . VAL A 1 613 ? -10.957 -9.703 18.722 1.00 95.25 613 VAL A C 1
ATOM 4526 O O . VAL A 1 613 ? -10.023 -9.179 18.116 1.00 95.25 613 VAL A O 1
ATOM 4529 N N . GLY A 1 614 ? -10.837 -10.145 19.971 1.00 90.38 614 GLY A N 1
ATOM 4530 C CA . GLY A 1 614 ? -9.620 -10.037 20.762 1.00 90.38 614 GLY A CA 1
ATOM 4531 C C . GLY A 1 614 ? -8.570 -11.102 20.442 1.00 90.38 614 GLY A C 1
ATOM 4532 O O . GLY A 1 614 ? -7.393 -10.830 20.682 1.00 90.38 614 GLY A O 1
ATOM 4533 N N . GLY A 1 615 ? -8.982 -12.267 19.931 1.00 89.56 615 GLY A N 1
ATOM 4534 C CA . GLY A 1 615 ? -8.126 -13.364 19.465 1.00 89.56 615 GLY A CA 1
ATOM 4535 C C . GLY A 1 615 ? -8.024 -13.438 17.938 1.00 89.56 615 GLY A C 1
ATOM 4536 O O . GLY A 1 615 ? -8.053 -12.412 17.254 1.00 89.56 615 GLY A O 1
ATOM 4537 N N . ASN A 1 616 ? -7.880 -14.650 17.404 1.00 95.12 616 ASN A N 1
ATOM 4538 C CA . ASN A 1 616 ? -7.834 -14.923 15.969 1.00 95.12 616 ASN A CA 1
ATOM 4539 C C . ASN A 1 616 ? -9.239 -14.892 15.355 1.00 95.12 616 ASN A C 1
ATOM 4541 O O . ASN A 1 616 ? -10.198 -15.392 15.943 1.00 95.12 616 ASN A O 1
ATOM 4545 N N . LEU A 1 617 ? -9.348 -14.330 14.153 1.00 97.69 617 LEU A N 1
ATOM 4546 C CA . LEU A 1 617 ? -10.578 -14.254 13.375 1.00 97.69 617 LEU A CA 1
ATOM 4547 C C . LEU A 1 617 ? -10.424 -15.025 12.059 1.00 97.69 617 LEU A C 1
ATOM 4549 O O . LEU A 1 617 ? -9.633 -14.642 11.195 1.00 97.69 617 LEU A O 1
ATOM 4553 N N . LEU A 1 618 ? -11.227 -16.075 11.898 1.00 98.00 618 LEU A N 1
ATOM 4554 C CA . LEU A 1 618 ? -11.379 -16.829 10.655 1.00 98.00 618 LEU A CA 1
ATOM 4555 C C . LEU A 1 618 ? -12.791 -16.640 10.092 1.00 98.00 618 LEU A C 1
ATOM 4557 O O . LEU A 1 618 ? -13.780 -16.880 10.784 1.00 98.00 618 LEU A O 1
ATOM 4561 N N . ILE A 1 619 ? -12.882 -16.245 8.824 1.00 98.44 619 ILE A N 1
ATOM 4562 C CA . ILE A 1 619 ? -14.136 -16.141 8.074 1.00 98.44 619 ILE A CA 1
ATOM 4563 C C . ILE A 1 619 ? -13.982 -16.907 6.759 1.00 98.44 619 ILE A C 1
ATOM 4565 O O . ILE A 1 619 ? -13.204 -16.525 5.894 1.00 98.44 619 ILE A O 1
ATOM 4569 N N . ASP A 1 620 ? -14.735 -17.976 6.580 1.00 97.44 620 ASP A N 1
ATOM 4570 C CA . ASP A 1 620 ? -14.889 -18.719 5.316 1.00 97.44 620 ASP A CA 1
ATOM 4571 C C . ASP A 1 620 ? -16.378 -18.921 4.953 1.00 97.44 620 ASP A C 1
ATOM 4573 O O . ASP A 1 620 ? -16.713 -19.390 3.866 1.00 97.44 620 ASP A O 1
ATOM 4577 N N . GLY A 1 621 ? -17.277 -18.483 5.838 1.00 97.69 621 GLY A N 1
ATOM 4578 C CA . GLY A 1 621 ? -18.713 -18.346 5.638 1.00 97.69 621 GLY A CA 1
ATOM 4579 C C . GLY A 1 621 ? -19.129 -16.994 5.046 1.00 97.69 621 GLY A C 1
ATOM 4580 O O . GLY A 1 621 ? -18.516 -16.487 4.107 1.00 97.69 621 GLY A O 1
ATOM 4581 N N . LYS A 1 622 ? -20.220 -16.402 5.552 1.00 98.44 622 LYS A N 1
ATOM 4582 C CA . LYS A 1 622 ? -20.818 -15.170 5.006 1.00 98.44 622 LYS A CA 1
ATOM 4583 C C . LYS A 1 622 ? -21.191 -14.155 6.091 1.00 98.44 622 LYS A C 1
ATOM 4585 O O . LYS A 1 622 ? -21.726 -14.522 7.132 1.00 98.44 622 LYS A O 1
ATOM 4590 N N . ILE A 1 623 ? -20.998 -12.869 5.814 1.00 98.19 623 ILE A N 1
ATOM 4591 C CA . ILE A 1 623 ? -21.597 -11.756 6.564 1.00 98.19 623 ILE A CA 1
ATOM 4592 C C . ILE A 1 623 ? -22.369 -10.895 5.566 1.00 98.19 623 ILE A C 1
ATOM 4594 O O . ILE A 1 623 ? -21.781 -10.336 4.639 1.00 98.19 623 ILE A O 1
ATOM 4598 N N . LEU A 1 624 ? -23.690 -10.829 5.732 1.00 96.94 624 LEU A N 1
ATOM 4599 C CA . LEU A 1 624 ? -24.616 -10.216 4.785 1.00 96.94 624 LEU A CA 1
ATOM 4600 C C . LEU A 1 624 ? -25.316 -9.016 5.423 1.00 96.94 624 LEU A C 1
ATOM 4602 O O . LEU A 1 624 ? -26.039 -9.156 6.403 1.00 96.94 624 LEU A O 1
ATOM 4606 N N . CYS A 1 625 ? -25.142 -7.846 4.825 1.00 91.88 625 CYS A N 1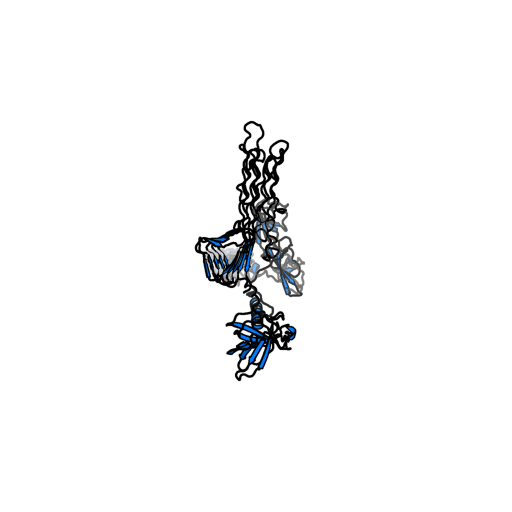
ATOM 4607 C CA . CYS A 1 625 ? -25.796 -6.595 5.192 1.00 91.88 625 CYS A CA 1
ATOM 4608 C C . CYS A 1 625 ? -26.406 -5.965 3.930 1.00 91.88 625 CYS A C 1
ATOM 4610 O O . CYS A 1 625 ? -26.122 -4.816 3.596 1.00 91.88 625 CYS A O 1
ATOM 4612 N N . ASN A 1 626 ? -27.194 -6.728 3.167 1.00 91.00 626 ASN A N 1
ATOM 4613 C CA . ASN A 1 626 ? -27.738 -6.270 1.886 1.00 91.00 626 ASN A CA 1
ATOM 4614 C C . ASN A 1 626 ? -29.031 -5.456 2.054 1.00 91.00 626 ASN A C 1
ATOM 4616 O O . ASN A 1 626 ? -29.856 -5.752 2.920 1.00 91.00 626 ASN A O 1
ATOM 4620 N N . GLY A 1 627 ? -29.233 -4.467 1.184 1.00 85.00 627 GLY A N 1
ATOM 4621 C CA . GLY A 1 627 ? -30.523 -3.809 1.002 1.00 85.00 627 GLY A CA 1
ATOM 4622 C C . GLY A 1 627 ? -31.524 -4.718 0.287 1.00 85.00 627 GLY A C 1
ATOM 4623 O O . GLY A 1 627 ? -31.154 -5.550 -0.543 1.00 85.00 627 GLY A O 1
ATOM 4624 N N . LEU A 1 628 ? -32.806 -4.562 0.604 1.00 84.06 628 LEU A N 1
ATOM 4625 C CA . LEU A 1 628 ? -33.887 -5.303 -0.039 1.00 84.06 628 LEU A CA 1
ATOM 4626 C C . LEU A 1 628 ? -34.301 -4.673 -1.377 1.00 84.06 628 LEU A C 1
ATOM 4628 O O . LEU A 1 628 ? -34.207 -3.460 -1.586 1.00 84.06 628 LEU A O 1
ATOM 4632 N N . LYS A 1 629 ? -34.782 -5.525 -2.289 1.00 85.06 629 LYS A N 1
ATOM 4633 C CA . LYS A 1 629 ? -35.304 -5.138 -3.607 1.00 85.06 629 LYS A CA 1
ATOM 4634 C C . LYS A 1 629 ? -36.473 -4.154 -3.470 1.00 85.06 629 LYS A C 1
ATOM 4636 O O . LYS A 1 629 ? -37.338 -4.390 -2.642 1.00 85.06 629 LYS A O 1
ATOM 4641 N N . GLY A 1 630 ? -36.551 -3.120 -4.308 1.00 76.75 630 GLY A N 1
ATOM 4642 C CA . GLY A 1 630 ? -37.727 -2.244 -4.399 1.00 76.75 630 GLY A CA 1
ATOM 4643 C C . GLY A 1 630 ? -38.968 -2.975 -4.935 1.00 76.75 630 GLY A C 1
ATOM 4644 O O . GLY A 1 630 ? -38.862 -3.881 -5.763 1.00 76.75 630 GLY A O 1
ATOM 4645 N N . GLY A 1 631 ? -40.156 -2.607 -4.459 1.00 74.00 631 GLY A N 1
ATOM 4646 C CA . GLY A 1 631 ? -41.423 -3.151 -4.942 1.00 74.00 631 GLY A CA 1
ATOM 4647 C C . GLY A 1 631 ? -41.697 -2.779 -6.401 1.00 74.00 631 GLY A C 1
ATOM 4648 O O . GLY A 1 631 ? -41.380 -1.678 -6.847 1.00 74.00 631 GLY A O 1
ATOM 4649 N N . ASN A 1 632 ? -42.298 -3.699 -7.153 1.00 80.06 632 ASN A N 1
ATOM 4650 C CA . ASN A 1 632 ? -42.709 -3.438 -8.532 1.00 80.06 632 ASN A CA 1
ATOM 4651 C C . ASN A 1 632 ? -43.945 -2.522 -8.569 1.00 80.06 632 ASN A C 1
ATOM 4653 O O . ASN A 1 632 ? -44.771 -2.566 -7.654 1.00 80.06 632 ASN A O 1
ATOM 4657 N N . GLY A 1 633 ? -44.083 -1.737 -9.635 1.00 71.69 633 GLY A N 1
ATOM 4658 C CA . GLY A 1 633 ? -45.291 -0.965 -9.915 1.00 71.69 633 GLY A CA 1
ATOM 4659 C C . GLY A 1 633 ? -46.458 -1.852 -10.356 1.00 71.69 633 GLY A C 1
ATOM 4660 O O . GLY A 1 633 ? -46.267 -2.920 -10.939 1.00 71.69 633 GLY A O 1
ATOM 4661 N N . GLY A 1 634 ? -47.679 -1.413 -10.061 1.00 70.06 634 GLY A N 1
ATOM 4662 C CA . GLY A 1 634 ? -48.917 -2.073 -10.463 1.00 70.06 634 GLY A CA 1
ATOM 4663 C C . GLY A 1 634 ? -49.230 -1.868 -11.948 1.00 70.06 634 GLY A C 1
ATOM 4664 O O . GLY A 1 634 ? -48.915 -0.827 -12.527 1.00 70.06 634 GLY A O 1
ATOM 4665 N N . ALA A 1 635 ? -49.873 -2.859 -12.564 1.00 71.69 635 ALA A N 1
ATOM 4666 C CA . ALA A 1 635 ? -50.329 -2.782 -13.952 1.00 71.69 635 ALA A CA 1
ATOM 4667 C C . ALA A 1 635 ? -51.561 -1.868 -14.102 1.00 71.69 635 ALA A C 1
ATOM 4669 O O . ALA A 1 635 ? -52.420 -1.829 -13.217 1.00 71.69 635 ALA A O 1
ATOM 4670 N N . GLY A 1 636 ? -51.667 -1.167 -15.233 1.00 66.38 636 GLY A N 1
ATOM 4671 C CA . GLY A 1 636 ? -52.899 -0.474 -15.632 1.00 66.38 636 GLY A CA 1
ATOM 4672 C C . GLY A 1 636 ? -53.908 -1.464 -16.231 1.00 66.38 636 GLY A C 1
ATOM 4673 O O . GLY A 1 636 ? -53.501 -2.447 -16.852 1.00 66.38 636 GLY A O 1
ATOM 4674 N N . LYS A 1 637 ? -55.222 -1.254 -16.049 1.00 63.44 637 LYS A N 1
ATOM 4675 C CA . LYS A 1 637 ? -56.257 -2.073 -16.723 1.00 63.44 637 LYS A CA 1
ATOM 4676 C C . LYS A 1 637 ? -56.839 -1.345 -17.931 1.00 63.44 637 LYS A C 1
ATOM 4678 O O . LYS A 1 637 ? -56.856 -0.126 -17.943 1.00 63.44 637 LYS A O 1
ATOM 4683 N N . ASP A 1 638 ? -57.399 -2.081 -18.887 1.00 58.56 638 ASP A N 1
ATOM 4684 C CA . ASP A 1 638 ? -58.186 -1.493 -19.978 1.00 58.56 638 ASP A CA 1
ATOM 4685 C C . ASP A 1 638 ? -59.516 -0.917 -19.489 1.00 58.56 638 ASP A C 1
ATOM 4687 O O . ASP A 1 638 ? -60.245 -1.564 -18.728 1.00 58.56 638 ASP A O 1
ATOM 4691 N N . ASN A 1 639 ? -59.894 0.254 -20.012 1.00 57.28 639 ASN A N 1
ATOM 4692 C CA . ASN A 1 639 ? -61.291 0.663 -19.988 1.00 57.28 639 ASN A CA 1
ATOM 4693 C C . ASN A 1 639 ? -62.029 -0.104 -21.086 1.00 57.28 639 ASN A C 1
ATOM 4695 O O . ASN A 1 639 ? -61.758 0.087 -22.271 1.00 57.28 639 ASN A O 1
ATOM 4699 N N . SER A 1 640 ? -62.975 -0.963 -20.717 1.00 51.22 640 SER A N 1
ATOM 4700 C CA . SER A 1 640 ? -63.808 -1.695 -21.675 1.00 51.22 640 SER A CA 1
ATOM 4701 C C . SER A 1 640 ? -64.773 -0.732 -22.394 1.00 51.22 640 SER A C 1
ATOM 4703 O O . SER A 1 640 ? -65.959 -0.701 -22.083 1.00 51.22 640 SER A O 1
ATOM 4705 N N . GLY A 1 641 ? -64.272 0.099 -23.318 1.00 54.12 641 GLY A N 1
ATOM 4706 C CA . GLY A 1 641 ? -65.099 0.969 -24.164 1.00 54.12 641 GLY A CA 1
ATOM 4707 C C . GLY A 1 641 ? -64.542 2.340 -24.575 1.00 54.12 641 GLY A C 1
ATOM 4708 O O . GLY A 1 641 ? -65.307 3.110 -25.149 1.00 54.12 641 GLY A O 1
ATOM 4709 N N . GLY A 1 642 ? -63.271 2.686 -24.322 1.00 53.78 642 GLY A N 1
ATOM 4710 C CA . GLY A 1 642 ? -62.736 4.014 -24.675 1.00 53.78 642 GLY A CA 1
ATOM 4711 C C . GLY A 1 642 ? -61.284 4.013 -25.161 1.00 53.78 642 GLY A C 1
ATOM 4712 O O . GLY A 1 642 ? -60.483 3.205 -24.716 1.00 53.78 642 GLY A O 1
ATOM 4713 N N . THR A 1 643 ? -60.955 4.954 -26.051 1.00 54.62 643 THR A N 1
ATOM 4714 C CA . THR A 1 643 ? -59.666 5.158 -26.754 1.00 54.62 643 THR A CA 1
ATOM 4715 C C . THR A 1 643 ? -58.493 5.613 -25.865 1.00 54.62 643 THR A C 1
ATOM 4717 O O . THR A 1 643 ? -57.510 6.140 -26.381 1.00 54.62 643 THR A O 1
ATOM 4720 N N . VAL A 1 644 ? -58.605 5.487 -24.541 1.00 56.09 644 VAL A N 1
ATOM 4721 C CA . VAL A 1 644 ? -57.616 5.986 -23.574 1.00 56.09 644 VAL A CA 1
ATOM 4722 C C . VAL A 1 644 ? -56.964 4.813 -22.847 1.00 56.09 644 VAL A C 1
ATOM 4724 O O . VAL A 1 644 ? -57.579 4.182 -21.991 1.00 56.09 644 VAL A O 1
ATOM 4727 N N . ASP A 1 645 ? -55.718 4.523 -23.223 1.00 60.06 645 ASP A N 1
ATOM 4728 C CA . ASP A 1 645 ? -54.863 3.536 -22.560 1.00 60.06 645 ASP A CA 1
ATOM 4729 C C . ASP A 1 645 ? -54.419 4.094 -21.189 1.00 60.06 645 ASP A C 1
ATOM 4731 O O . ASP A 1 645 ? -53.898 5.210 -21.102 1.00 60.06 645 ASP A O 1
ATOM 4735 N N . PHE A 1 646 ? -54.631 3.343 -20.102 1.00 64.25 646 PHE A N 1
ATOM 4736 C CA . PHE A 1 646 ? -54.238 3.758 -18.750 1.00 64.25 646 PHE A CA 1
ATOM 4737 C C . PHE A 1 646 ? -52.844 3.229 -18.390 1.00 64.25 646 PHE A C 1
ATOM 4739 O O . PHE A 1 646 ? -52.634 2.019 -18.351 1.00 64.25 646 PHE A O 1
ATOM 4746 N N . GLY A 1 647 ? -51.905 4.129 -18.084 1.00 65.56 647 GLY A N 1
ATOM 4747 C CA . GLY A 1 647 ? -50.507 3.780 -17.808 1.00 65.56 647 GLY A CA 1
ATOM 4748 C C . GLY A 1 647 ? -50.272 2.996 -16.513 1.00 65.56 647 GLY A C 1
ATOM 4749 O O . GLY A 1 647 ? -50.985 3.155 -15.518 1.00 65.56 647 GLY A O 1
ATOM 4750 N N . GLY A 1 648 ? -49.238 2.148 -16.526 1.00 69.50 648 GLY A N 1
ATOM 4751 C CA . GLY A 1 648 ? -48.765 1.423 -15.346 1.00 69.50 648 GLY A CA 1
ATOM 4752 C C . GLY A 1 648 ? -48.032 2.314 -14.332 1.00 69.50 648 GLY A C 1
ATOM 4753 O O . GLY A 1 648 ? -47.492 3.371 -14.668 1.00 69.50 648 GLY A O 1
ATOM 4754 N N . GLY A 1 649 ? -48.011 1.887 -13.067 1.00 70.56 649 GLY A N 1
ATOM 4755 C CA . GLY A 1 649 ? -47.307 2.588 -11.989 1.00 70.56 649 GLY A CA 1
ATOM 4756 C C . GLY A 1 649 ? -45.789 2.394 -12.062 1.00 70.56 649 GLY A C 1
ATOM 4757 O O . GLY A 1 649 ? -45.312 1.360 -12.528 1.00 70.56 649 GLY A O 1
ATOM 4758 N N . GLY A 1 650 ? -45.006 3.366 -11.587 1.00 71.75 650 GLY A N 1
ATOM 4759 C CA . GLY A 1 650 ? -43.543 3.238 -11.534 1.00 71.75 650 GLY A CA 1
ATOM 4760 C C . GLY A 1 650 ? -43.075 2.170 -10.533 1.00 71.75 650 GLY A C 1
ATOM 4761 O O . GLY A 1 650 ? -43.731 1.922 -9.520 1.00 71.75 650 GLY A O 1
ATOM 4762 N N . GLY A 1 651 ? -41.920 1.554 -10.782 1.00 72.56 651 GLY A N 1
ATOM 4763 C CA . GLY A 1 651 ? -41.237 0.654 -9.849 1.00 72.56 651 GLY A CA 1
ATOM 4764 C C . GLY A 1 651 ? -40.450 1.426 -8.790 1.00 72.56 651 GLY A C 1
ATOM 4765 O O . GLY A 1 651 ? -39.960 2.525 -9.060 1.00 72.56 651 GLY A O 1
ATOM 4766 N N . ALA A 1 652 ? -40.366 0.900 -7.568 1.00 71.81 652 ALA A N 1
ATOM 4767 C CA . ALA A 1 652 ? -39.691 1.577 -6.461 1.00 71.81 652 ALA A CA 1
ATOM 4768 C C . ALA A 1 652 ? -38.168 1.446 -6.543 1.00 71.81 652 ALA A C 1
ATOM 4770 O O . ALA A 1 652 ? -37.634 0.437 -7.016 1.00 71.81 652 ALA A O 1
ATOM 4771 N N . GLY A 1 653 ? -37.461 2.430 -5.990 1.00 71.62 653 GLY A N 1
ATOM 4772 C CA . GLY A 1 653 ? -36.016 2.351 -5.806 1.00 71.62 653 GLY A CA 1
ATOM 4773 C C . GLY A 1 653 ? -35.613 1.207 -4.866 1.00 71.62 653 GLY A C 1
ATOM 4774 O O . GLY A 1 653 ? -36.290 0.914 -3.879 1.00 71.62 653 GLY A O 1
ATOM 4775 N N . GLY A 1 654 ? -34.486 0.561 -5.158 1.00 74.62 654 GLY A N 1
ATOM 4776 C CA . GLY A 1 654 ? -33.880 -0.432 -4.277 1.00 74.62 654 GLY A CA 1
ATOM 4777 C C . GLY A 1 654 ? -33.330 0.192 -2.992 1.00 74.62 654 GLY A C 1
ATOM 4778 O O . GLY A 1 654 ? -32.913 1.356 -2.970 1.00 74.62 654 GLY A O 1
ATOM 4779 N N . ALA A 1 655 ? -33.333 -0.573 -1.900 1.00 75.75 655 ALA A N 1
ATOM 4780 C CA . ALA A 1 655 ? -32.845 -0.087 -0.613 1.00 75.75 655 ALA A CA 1
ATOM 4781 C C . ALA A 1 655 ? -31.313 -0.025 -0.543 1.00 75.75 655 ALA A C 1
ATOM 4783 O O . ALA A 1 655 ? -30.629 -0.790 -1.216 1.00 75.75 655 ALA A O 1
ATOM 4784 N N . GLY A 1 656 ? -30.748 0.863 0.277 1.00 75.94 656 GLY A N 1
ATOM 4785 C CA . GLY A 1 656 ? -29.293 0.969 0.422 1.00 75.94 656 GLY A CA 1
ATOM 4786 C C . GLY A 1 656 ? -28.661 -0.259 1.087 1.00 75.94 656 GLY A C 1
ATOM 4787 O O . GLY A 1 656 ? -29.274 -0.910 1.934 1.00 75.94 656 GLY A O 1
ATOM 4788 N N . GLY A 1 657 ? -27.420 -0.574 0.719 1.00 80.31 657 GLY A N 1
ATOM 4789 C CA . GLY A 1 657 ? -26.600 -1.565 1.413 1.00 80.31 657 GLY A CA 1
ATOM 4790 C C . GLY A 1 657 ? -26.189 -1.095 2.810 1.00 80.31 657 GLY A C 1
ATOM 4791 O O . GLY A 1 657 ? -26.075 0.101 3.064 1.00 80.31 657 GLY A O 1
ATOM 4792 N N . GLY A 1 658 ? -25.985 -2.047 3.717 1.00 81.38 658 GLY A N 1
ATOM 4793 C CA . GLY A 1 658 ? -25.648 -1.821 5.120 1.00 81.38 658 GLY A CA 1
ATOM 4794 C C . GLY A 1 658 ? -24.162 -1.595 5.379 1.00 81.38 658 GLY A C 1
ATOM 4795 O O . GLY A 1 658 ? -23.419 -1.160 4.502 1.00 81.38 658 GLY A O 1
ATOM 4796 N N . ALA A 1 659 ? -23.709 -1.900 6.594 1.00 82.62 659 ALA A N 1
ATOM 4797 C CA . ALA A 1 659 ? -22.296 -1.765 6.938 1.00 82.62 659 ALA A CA 1
ATOM 4798 C C . ALA A 1 659 ? -21.751 -2.962 7.718 1.00 82.62 659 ALA A C 1
ATOM 4800 O O . ALA A 1 659 ? -22.457 -3.582 8.516 1.00 82.62 659 ALA A O 1
ATOM 4801 N N . ILE A 1 660 ? -20.477 -3.268 7.480 1.00 90.25 660 ILE A N 1
ATOM 4802 C CA . ILE A 1 660 ? -19.719 -4.293 8.198 1.00 90.25 660 ILE A CA 1
ATOM 4803 C C . ILE A 1 660 ? -18.443 -3.645 8.739 1.00 90.25 660 ILE A C 1
ATOM 4805 O O . ILE A 1 660 ? -17.577 -3.230 7.968 1.00 90.25 660 ILE A O 1
ATOM 4809 N N . TYR A 1 661 ? -18.318 -3.594 10.062 1.00 88.31 661 TYR A N 1
ATOM 4810 C CA . TYR A 1 661 ? -17.124 -3.148 10.773 1.00 88.31 661 TYR A CA 1
ATOM 4811 C C . TYR A 1 661 ? -16.477 -4.335 11.461 1.00 88.31 661 TYR A C 1
ATOM 4813 O O . TYR A 1 661 ? -17.119 -5.023 12.250 1.00 88.31 661 TYR A O 1
ATOM 4821 N N . ILE A 1 662 ? -15.201 -4.564 11.181 1.00 93.94 662 ILE A N 1
ATOM 4822 C CA . ILE A 1 662 ? -14.408 -5.614 11.809 1.00 93.94 662 ILE A CA 1
ATOM 4823 C C . ILE A 1 662 ? -13.197 -4.959 12.462 1.00 93.94 662 ILE A C 1
ATOM 4825 O O . ILE A 1 662 ? -12.411 -4.294 11.792 1.00 93.94 662 ILE A O 1
ATOM 4829 N N . LEU A 1 663 ? -13.034 -5.171 13.762 1.00 90.25 663 LEU A N 1
ATOM 4830 C CA . LEU A 1 663 ? -11.813 -4.858 14.492 1.00 90.25 663 LEU A CA 1
ATOM 4831 C C . LEU A 1 663 ? -11.249 -6.160 15.049 1.00 90.25 663 LEU A C 1
ATOM 4833 O O . LEU A 1 663 ? -11.922 -6.831 15.831 1.00 90.25 663 LEU A O 1
ATOM 4837 N N . HIS A 1 664 ? -10.020 -6.508 14.686 1.00 92.00 664 HIS A N 1
ATOM 4838 C CA . HIS A 1 664 ? -9.355 -7.707 15.199 1.00 92.00 664 HIS A CA 1
ATOM 4839 C C . HIS A 1 664 ? -7.980 -7.376 15.779 1.00 92.00 664 HIS A C 1
ATOM 4841 O O . HIS A 1 664 ? -7.326 -6.433 15.342 1.00 92.00 664 HIS A O 1
ATOM 4847 N N . ARG A 1 665 ? -7.525 -8.164 16.755 1.00 89.06 665 ARG A N 1
ATOM 4848 C CA . ARG A 1 665 ? -6.175 -8.040 17.334 1.00 89.06 665 ARG A CA 1
ATOM 4849 C C . ARG A 1 665 ? -5.258 -9.208 16.960 1.00 89.06 665 ARG A C 1
ATOM 4851 O O . ARG A 1 665 ? -4.076 -8.994 16.690 1.00 89.06 665 ARG A O 1
ATOM 4858 N N . GLY A 1 666 ? -5.793 -10.431 16.925 1.00 88.62 666 GLY A N 1
ATOM 4859 C CA . GLY A 1 666 ? -5.074 -11.625 16.471 1.00 88.62 666 GLY A CA 1
ATOM 4860 C C . GLY A 1 666 ? -5.000 -11.739 14.947 1.00 88.62 666 GLY A C 1
ATOM 4861 O O . GLY A 1 666 ? -5.256 -10.774 14.220 1.00 88.62 666 GLY A O 1
ATOM 4862 N N . ALA A 1 667 ? -4.638 -12.926 14.456 1.00 92.69 667 ALA A N 1
ATOM 4863 C CA . ALA A 1 667 ? -4.572 -13.193 13.022 1.00 92.69 667 ALA A CA 1
ATOM 4864 C C . ALA A 1 667 ? -5.963 -13.072 12.381 1.00 92.69 667 ALA A C 1
ATOM 4866 O O . ALA A 1 667 ? -6.943 -13.558 12.942 1.00 92.69 667 ALA A O 1
ATOM 4867 N N . TYR A 1 668 ? -6.041 -12.452 11.203 1.00 96.56 668 TYR A N 1
ATOM 4868 C CA . TYR A 1 668 ? -7.271 -12.330 10.421 1.00 96.56 668 TYR A CA 1
ATOM 4869 C C . TYR A 1 668 ? -7.126 -13.072 9.099 1.00 96.56 668 TYR A C 1
ATOM 4871 O O . TYR A 1 668 ? -6.241 -12.767 8.302 1.00 96.56 668 TYR A O 1
ATOM 4879 N N . THR A 1 669 ? -7.995 -14.054 8.875 1.00 97.31 669 THR A N 1
ATOM 4880 C CA . THR A 1 669 ? -8.103 -14.788 7.612 1.00 97.31 669 THR A CA 1
ATOM 4881 C C . THR A 1 669 ? -9.539 -14.710 7.128 1.00 97.31 669 THR A C 1
ATOM 4883 O O . THR A 1 669 ? -10.452 -15.147 7.826 1.00 97.31 669 THR A O 1
ATOM 4886 N N . ASN A 1 670 ? -9.742 -14.180 5.926 1.00 97.19 670 ASN A N 1
ATOM 4887 C CA . ASN A 1 670 ? -11.047 -14.159 5.283 1.00 97.19 670 ASN A CA 1
ATOM 4888 C C . ASN A 1 670 ? -10.964 -14.773 3.881 1.00 97.19 670 ASN A C 1
ATOM 4890 O O . ASN A 1 670 ? -10.316 -14.223 2.996 1.00 97.19 670 ASN A O 1
ATOM 4894 N N . SER A 1 671 ? -11.628 -15.909 3.705 1.00 97.12 671 SER A N 1
ATOM 4895 C CA . SER A 1 671 ? -11.889 -16.576 2.423 1.00 97.12 671 SER A CA 1
ATOM 4896 C C . SER A 1 671 ? -13.390 -16.655 2.104 1.00 97.12 671 SER A C 1
ATOM 4898 O O . SER A 1 671 ? -13.780 -17.214 1.081 1.00 97.12 671 SER A O 1
ATOM 4900 N N . GLY A 1 672 ? -14.226 -16.092 2.981 1.00 95.50 672 GLY A N 1
ATOM 4901 C CA . GLY A 1 672 ? -15.676 -16.052 2.869 1.00 95.50 672 GLY A CA 1
ATOM 4902 C C . GLY A 1 672 ? -16.197 -14.798 2.163 1.00 95.50 672 GLY A C 1
ATOM 4903 O O . GLY A 1 672 ? -15.455 -14.025 1.557 1.00 95.50 672 GLY A O 1
ATOM 4904 N N . LEU A 1 673 ? -17.512 -14.578 2.247 1.00 97.19 673 LEU A N 1
ATOM 4905 C CA . LEU A 1 673 ? -18.205 -13.463 1.595 1.00 97.19 673 LEU A CA 1
ATOM 4906 C C . LEU A 1 673 ? -18.615 -12.382 2.604 1.00 97.19 673 LEU A C 1
ATOM 4908 O O . LEU A 1 673 ? -19.451 -12.626 3.470 1.00 97.19 673 LEU A O 1
ATOM 4912 N N . LEU A 1 674 ? -18.110 -11.160 2.428 1.00 97.38 674 LEU A N 1
ATOM 4913 C CA . LEU A 1 674 ? -18.628 -9.958 3.091 1.00 97.38 674 LEU A CA 1
ATOM 4914 C C . LEU A 1 674 ? -19.442 -9.157 2.070 1.00 97.38 674 LEU A C 1
ATOM 4916 O O . LEU A 1 674 ? -18.889 -8.719 1.063 1.00 97.38 674 LEU A O 1
ATOM 4920 N N . GLN A 1 675 ? -20.746 -8.985 2.296 1.00 95.56 675 GLN A N 1
ATOM 4921 C CA . GLN A 1 675 ? -21.650 -8.406 1.299 1.00 95.56 675 GLN A CA 1
ATOM 4922 C C . GLN A 1 675 ? -22.484 -7.259 1.872 1.00 95.56 675 GLN A C 1
ATOM 4924 O O . GLN A 1 675 ? -23.180 -7.421 2.870 1.00 95.56 675 GLN A O 1
ATOM 4929 N N . VAL A 1 676 ? -22.435 -6.106 1.203 1.00 90.88 676 VAL A N 1
ATOM 4930 C CA . VAL A 1 676 ? -23.157 -4.868 1.557 1.00 90.88 676 VAL A CA 1
ATOM 4931 C C . VAL A 1 676 ? -23.850 -4.281 0.324 1.00 90.88 676 VAL A C 1
ATOM 4933 O O . VAL A 1 676 ? -23.804 -3.078 0.072 1.00 90.88 676 VAL A O 1
ATOM 4936 N N . ASN A 1 677 ? -24.438 -5.128 -0.518 1.00 90.94 677 ASN A N 1
ATOM 4937 C CA . ASN A 1 677 ? -25.036 -4.672 -1.770 1.00 90.94 677 ASN A CA 1
ATOM 4938 C C . ASN A 1 677 ? -26.293 -3.845 -1.499 1.00 90.94 677 ASN A C 1
ATOM 4940 O O . ASN A 1 677 ? -27.062 -4.149 -0.587 1.00 90.94 677 ASN A O 1
ATOM 4944 N N . GLY A 1 678 ? -26.531 -2.834 -2.331 1.00 84.88 678 GLY A N 1
ATOM 4945 C CA . GLY A 1 678 ? -27.855 -2.236 -2.420 1.00 84.88 678 GLY A CA 1
ATOM 4946 C C . GLY A 1 678 ? -28.857 -3.218 -3.023 1.00 84.88 678 GLY A C 1
ATOM 4947 O O . GLY A 1 678 ? -28.501 -4.120 -3.786 1.00 84.88 678 GLY A O 1
ATOM 4948 N N . GLY A 1 679 ? -30.121 -3.041 -2.667 1.00 83.69 679 GLY A N 1
ATOM 4949 C CA . GLY A 1 679 ? -31.231 -3.755 -3.263 1.00 83.69 679 GLY A CA 1
ATOM 4950 C C . GLY A 1 679 ? -31.393 -3.388 -4.731 1.00 83.69 679 GLY A C 1
ATOM 4951 O O . GLY A 1 679 ? -31.147 -2.255 -5.145 1.00 83.69 679 GLY A O 1
ATOM 4952 N N . VAL A 1 680 ? -31.835 -4.351 -5.531 1.00 88.06 680 VAL A N 1
ATOM 4953 C CA . VAL A 1 680 ? -32.193 -4.094 -6.929 1.00 88.06 680 VAL A CA 1
ATOM 4954 C C . VAL A 1 680 ? -33.465 -3.249 -7.013 1.00 88.06 680 VAL A C 1
ATOM 4956 O O . VAL A 1 680 ? -34.291 -3.248 -6.098 1.00 88.06 680 VAL A O 1
ATOM 4959 N N . ALA A 1 681 ? -33.627 -2.536 -8.119 1.00 82.62 681 ALA A N 1
ATOM 4960 C CA . ALA A 1 681 ? -34.837 -1.780 -8.396 1.00 82.62 681 ALA A CA 1
ATOM 4961 C C . ALA A 1 681 ? -36.081 -2.674 -8.525 1.00 82.62 681 ALA A C 1
ATOM 4963 O O . ALA A 1 681 ? -35.999 -3.838 -8.936 1.00 82.62 681 ALA A O 1
ATOM 4964 N N . GLY A 1 682 ? -37.239 -2.103 -8.204 1.00 80.38 682 GLY A N 1
ATOM 4965 C CA . GLY A 1 682 ? -38.530 -2.622 -8.633 1.00 80.38 682 GLY A CA 1
ATOM 4966 C C . GLY A 1 682 ? -38.782 -2.292 -10.099 1.00 80.38 682 GLY A C 1
ATOM 4967 O O . GLY A 1 682 ? -38.389 -1.227 -10.573 1.00 80.38 682 GLY A O 1
ATOM 4968 N N . THR A 1 683 ? -39.442 -3.196 -10.815 1.00 85.38 683 THR A N 1
ATOM 4969 C CA . THR A 1 683 ? -39.810 -2.964 -12.217 1.00 85.38 683 THR A CA 1
ATOM 4970 C C . THR A 1 683 ? -41.071 -2.110 -12.310 1.00 85.38 683 THR A C 1
ATOM 4972 O O . THR A 1 683 ? -41.962 -2.243 -11.465 1.00 85.38 683 THR A O 1
ATOM 4975 N N . GLY A 1 684 ? -41.179 -1.265 -13.328 1.00 77.75 684 GLY A N 1
ATOM 4976 C CA . GLY A 1 684 ? -42.402 -0.537 -13.647 1.00 77.75 684 GLY A CA 1
ATOM 4977 C C . GLY A 1 684 ? -43.531 -1.467 -14.096 1.00 77.75 684 GLY A C 1
ATOM 4978 O O . GLY A 1 684 ? -43.303 -2.506 -14.722 1.00 77.75 684 GLY A O 1
ATOM 4979 N N . GLY A 1 685 ? -44.764 -1.112 -13.748 1.00 75.25 685 GLY A N 1
ATOM 4980 C CA . GLY A 1 685 ? -45.958 -1.764 -14.272 1.00 75.25 685 GLY A CA 1
ATOM 4981 C C . GLY A 1 685 ? -46.238 -1.324 -15.708 1.00 75.25 685 GLY A C 1
ATOM 4982 O O . GLY A 1 685 ? -45.808 -0.258 -16.135 1.00 75.25 685 GLY A O 1
ATOM 4983 N N . HIS A 1 686 ? -46.984 -2.125 -16.456 1.00 70.62 686 HIS A N 1
ATOM 4984 C CA . HIS A 1 686 ? -47.361 -1.848 -17.845 1.00 70.62 686 HIS A CA 1
ATOM 4985 C C . HIS A 1 686 ? -48.881 -1.903 -18.005 1.00 70.62 686 HIS A C 1
ATOM 4987 O O . HIS A 1 686 ? -49.574 -2.532 -17.200 1.00 70.62 686 HIS A O 1
ATOM 4993 N N . ASP A 1 687 ? -49.396 -1.218 -19.025 1.00 69.75 687 ASP A N 1
ATOM 4994 C CA . ASP A 1 687 ? -50.757 -1.451 -19.507 1.00 69.75 687 ASP A CA 1
ATOM 4995 C C . ASP A 1 687 ? -50.840 -2.794 -20.261 1.00 69.75 687 ASP A C 1
ATOM 4997 O O . ASP A 1 687 ? -49.830 -3.439 -20.559 1.00 69.75 687 ASP A O 1
ATOM 5001 N N . VAL A 1 688 ? -52.057 -3.241 -20.566 1.00 65.31 688 VAL A N 1
ATOM 5002 C CA . VAL A 1 688 ? -52.301 -4.517 -21.265 1.00 65.31 688 VAL A CA 1
ATOM 5003 C C . VAL A 1 688 ? -51.732 -4.570 -22.692 1.00 65.31 688 VAL A C 1
ATOM 5005 O O . VAL A 1 688 ? -51.551 -5.660 -23.232 1.00 65.31 688 VAL A O 1
ATOM 5008 N N . ASN A 1 689 ? -51.440 -3.411 -23.295 1.00 65.56 689 ASN A N 1
ATOM 5009 C CA . ASN A 1 689 ? -50.940 -3.265 -24.660 1.00 65.56 689 ASN A CA 1
ATOM 5010 C C . ASN A 1 689 ? -49.420 -2.993 -24.695 1.00 65.56 689 ASN A C 1
ATOM 5012 O O . ASN A 1 689 ? -48.844 -2.877 -25.778 1.00 65.56 689 ASN A O 1
ATOM 5016 N N . GLY A 1 690 ? -48.771 -2.886 -23.529 1.00 65.44 690 GLY A N 1
ATOM 5017 C CA . GLY A 1 690 ? -47.361 -2.544 -23.343 1.00 65.44 690 GLY A CA 1
ATOM 5018 C C . GLY A 1 690 ? -46.971 -1.112 -23.733 1.00 65.44 690 GLY A C 1
ATOM 5019 O O . GLY A 1 690 ? -45.778 -0.819 -23.806 1.00 65.44 690 GLY A O 1
ATOM 5020 N N . LYS A 1 691 ? -47.927 -0.218 -24.019 1.00 66.19 691 LYS A N 1
ATOM 5021 C CA . LYS A 1 691 ? -47.647 1.099 -24.621 1.00 66.19 691 LYS A CA 1
ATOM 5022 C C . LYS A 1 691 ? -47.289 2.163 -23.591 1.00 66.19 691 LYS A C 1
ATOM 5024 O O . LYS A 1 691 ? -46.387 2.957 -23.842 1.00 66.19 691 LYS A O 1
ATOM 5029 N N . ASN A 1 692 ? -47.945 2.157 -22.434 1.00 66.25 692 ASN A N 1
ATOM 5030 C CA . ASN A 1 692 ? -47.694 3.103 -21.349 1.00 66.25 692 ASN A CA 1
ATOM 5031 C C . ASN A 1 692 ? -47.139 2.365 -20.125 1.00 66.25 692 ASN A C 1
ATOM 5033 O O . ASN A 1 692 ? -47.874 1.930 -19.232 1.00 66.25 692 ASN A O 1
ATOM 5037 N N . SER A 1 693 ? -45.816 2.191 -20.113 1.00 71.25 693 SER A N 1
ATOM 5038 C CA . SER A 1 693 ? -45.099 1.534 -19.018 1.00 71.25 693 SER A CA 1
ATOM 5039 C C . SER A 1 693 ? -44.602 2.556 -17.998 1.00 71.25 693 SER A C 1
ATOM 5041 O O . SER A 1 693 ? -44.004 3.570 -18.358 1.00 71.25 693 SER A O 1
ATOM 5043 N N . GLY A 1 694 ? -44.825 2.269 -16.719 1.00 71.69 694 GLY A N 1
ATOM 5044 C CA . GLY A 1 694 ? -44.150 2.946 -15.623 1.00 71.69 694 GLY A CA 1
ATOM 5045 C C . GLY A 1 694 ? -42.639 2.742 -15.716 1.00 71.69 694 GLY A C 1
ATOM 5046 O O . GLY A 1 694 ? -42.161 1.744 -16.255 1.00 71.69 694 GLY A O 1
ATOM 5047 N N . GLN A 1 695 ? -41.876 3.694 -15.191 1.00 81.88 695 GLN A N 1
ATOM 5048 C CA . GLN A 1 695 ? -40.418 3.587 -15.171 1.00 81.88 695 GLN A CA 1
ATOM 5049 C C . GLN A 1 695 ? -39.953 2.565 -14.127 1.00 81.88 695 GLN A C 1
ATOM 5051 O O . GLN A 1 695 ? -40.549 2.456 -13.053 1.00 81.88 695 GLN A O 1
ATOM 5056 N N . ASP A 1 696 ? -38.869 1.847 -14.422 1.00 83.00 696 ASP A N 1
ATOM 5057 C CA . ASP A 1 696 ? -38.163 1.039 -13.427 1.00 83.00 696 ASP A CA 1
ATOM 5058 C C . ASP A 1 696 ? -37.526 1.941 -12.363 1.00 83.00 696 ASP A C 1
ATOM 5060 O O . ASP A 1 696 ? -37.035 3.033 -12.659 1.00 83.00 696 ASP A O 1
ATOM 5064 N N . GLY A 1 697 ? -37.498 1.461 -11.120 1.00 75.75 697 GLY A N 1
ATOM 5065 C CA . GLY A 1 697 ? -36.733 2.088 -10.047 1.00 75.75 697 GLY A CA 1
ATOM 5066 C C . GLY A 1 697 ? -35.239 2.141 -10.353 1.00 75.75 697 GLY A C 1
ATOM 5067 O O . GLY A 1 697 ? -34.729 1.473 -11.255 1.00 75.75 697 GLY A O 1
ATOM 5068 N N . THR A 1 698 ? -34.488 2.871 -9.533 1.00 82.75 698 THR A N 1
ATOM 5069 C CA . THR A 1 698 ? -33.024 2.754 -9.531 1.00 82.75 698 THR A CA 1
ATOM 5070 C C . THR A 1 698 ? -32.553 1.837 -8.405 1.00 82.75 698 THR A C 1
ATOM 5072 O O . THR A 1 698 ? -33.186 1.738 -7.352 1.00 82.75 698 THR A O 1
ATOM 5075 N N . ALA A 1 699 ? -31.462 1.102 -8.628 1.00 81.88 699 ALA A N 1
ATOM 5076 C CA . ALA A 1 699 ? -30.884 0.246 -7.595 1.00 81.88 699 ALA A CA 1
ATOM 5077 C C . ALA A 1 699 ? -30.366 1.084 -6.414 1.00 81.88 699 ALA A C 1
ATOM 5079 O O . ALA A 1 699 ? -29.945 2.229 -6.584 1.00 81.88 699 ALA A O 1
ATOM 5080 N N . GLY A 1 700 ? -30.380 0.502 -5.216 1.00 77.44 700 GLY A N 1
ATOM 5081 C CA . GLY A 1 700 ? -29.812 1.141 -4.036 1.00 77.44 700 GLY A CA 1
ATOM 5082 C C . GLY A 1 700 ? -28.286 1.204 -4.096 1.00 77.44 700 GLY A C 1
ATOM 5083 O O . GLY A 1 700 ? -27.627 0.355 -4.701 1.00 77.44 700 GLY A O 1
ATOM 5084 N N . GLY A 1 701 ? -27.706 2.203 -3.435 1.00 77.06 701 GLY A N 1
ATOM 5085 C CA . GLY A 1 701 ? -26.261 2.325 -3.291 1.00 77.06 701 GLY A CA 1
ATOM 5086 C C . GLY A 1 701 ? -25.648 1.161 -2.506 1.00 77.06 701 GLY A C 1
ATOM 5087 O O . GLY A 1 701 ? -26.242 0.644 -1.561 1.00 77.06 701 GLY A O 1
ATOM 5088 N N . ILE A 1 702 ? -24.430 0.767 -2.884 1.00 82.62 702 ILE A N 1
ATOM 5089 C CA . ILE A 1 702 ? -23.612 -0.198 -2.135 1.00 82.62 702 ILE A CA 1
ATOM 5090 C C . ILE A 1 702 ? -23.163 0.445 -0.816 1.00 82.62 702 ILE A C 1
ATOM 5092 O O . ILE A 1 702 ? -22.779 1.616 -0.802 1.00 82.62 702 ILE A O 1
ATOM 5096 N N . GLY A 1 703 ? -23.204 -0.324 0.269 1.00 78.19 703 GLY A N 1
ATOM 5097 C CA . GLY A 1 703 ? -22.776 0.083 1.603 1.00 78.19 703 GLY A CA 1
ATOM 5098 C C . GLY A 1 703 ? -21.257 0.058 1.809 1.00 78.19 703 GLY A C 1
ATOM 5099 O O . GLY A 1 703 ? -20.482 0.205 0.857 1.00 78.19 703 GLY A O 1
ATOM 5100 N N . SER A 1 704 ? -20.812 -0.126 3.056 1.00 80.25 704 SER A N 1
ATOM 5101 C CA . SER A 1 704 ? -19.390 -0.057 3.424 1.00 80.25 704 SER A CA 1
ATOM 5102 C C . SER A 1 704 ? -18.897 -1.267 4.218 1.00 80.25 704 SER A C 1
ATOM 5104 O O . SER A 1 704 ? -19.587 -1.824 5.068 1.00 80.25 704 SER A O 1
ATOM 5106 N N . ILE A 1 705 ? -17.658 -1.670 3.936 1.00 87.56 705 ILE A N 1
ATOM 5107 C CA . ILE A 1 705 ? -16.928 -2.686 4.697 1.00 87.56 705 ILE A CA 1
ATOM 5108 C C . ILE A 1 705 ? -15.656 -2.022 5.204 1.00 87.56 705 ILE A C 1
ATOM 5110 O O . ILE A 1 705 ? -14.924 -1.409 4.430 1.00 87.56 705 ILE A O 1
ATOM 5114 N N . THR A 1 706 ? -15.401 -2.115 6.502 1.00 84.88 706 THR A N 1
ATOM 5115 C CA . THR A 1 706 ? -14.199 -1.580 7.142 1.00 84.88 706 THR A CA 1
ATOM 5116 C C . THR A 1 706 ? -13.594 -2.658 8.022 1.00 84.88 706 THR A C 1
ATOM 5118 O O . THR A 1 706 ? -14.272 -3.207 8.887 1.00 84.88 706 THR A O 1
ATOM 5121 N N . VAL A 1 707 ? -12.315 -2.955 7.801 1.00 89.88 707 VAL A N 1
ATOM 5122 C CA . VAL A 1 707 ? -11.548 -3.913 8.601 1.00 89.88 707 VAL A CA 1
ATOM 5123 C C . VAL A 1 707 ? -10.327 -3.192 9.149 1.00 89.88 707 VAL A C 1
ATOM 5125 O O . VAL A 1 707 ? -9.581 -2.582 8.387 1.00 89.88 707 VAL A O 1
ATOM 5128 N N . ILE A 1 708 ? -10.152 -3.232 10.464 1.00 86.44 708 ILE A N 1
ATOM 5129 C CA . ILE A 1 708 ? -9.068 -2.565 11.181 1.00 86.44 708 ILE A CA 1
ATOM 5130 C C . ILE A 1 708 ? -8.369 -3.603 12.057 1.00 86.44 708 ILE A C 1
ATOM 5132 O O . ILE A 1 708 ? -9.021 -4.404 12.732 1.00 86.44 708 ILE A O 1
ATOM 5136 N N . GLN A 1 709 ? -7.040 -3.563 12.070 1.00 87.31 709 GLN A N 1
ATOM 5137 C CA . GLN A 1 709 ? -6.251 -4.273 13.063 1.00 87.31 709 GLN A CA 1
ATOM 5138 C C . GLN A 1 709 ? -6.007 -3.339 14.253 1.00 87.31 709 GLN A C 1
ATOM 5140 O O . GLN A 1 709 ? -5.473 -2.247 14.076 1.00 87.31 709 GLN A O 1
ATOM 5145 N N . GLY A 1 710 ? -6.438 -3.742 15.447 1.00 71.50 710 GLY A N 1
ATOM 5146 C CA . GLY A 1 710 ? -6.148 -3.015 16.682 1.00 71.50 710 GLY A CA 1
ATOM 5147 C C . GLY A 1 710 ? -4.711 -3.249 17.149 1.00 71.50 710 GLY A C 1
ATOM 5148 O O . GLY A 1 710 ? -4.142 -4.313 16.889 1.00 71.50 710 GLY A O 1
ATOM 5149 N N . ASP A 1 711 ? -4.150 -2.270 17.861 1.00 62.06 711 ASP A N 1
ATOM 5150 C CA . ASP A 1 711 ? -2.837 -2.396 18.498 1.00 62.06 711 ASP A CA 1
ATOM 5151 C C . ASP A 1 711 ? -2.813 -3.598 19.463 1.00 62.06 711 ASP A C 1
ATOM 5153 O O . ASP A 1 711 ? -3.818 -3.922 20.109 1.00 62.06 711 ASP A O 1
ATOM 5157 N N . LYS A 1 712 ? -1.674 -4.303 19.495 1.00 47.25 712 LYS A N 1
ATOM 5158 C CA . LYS A 1 712 ? -1.491 -5.543 20.265 1.00 47.25 712 LYS A CA 1
ATOM 5159 C C . LYS A 1 712 ? -1.470 -5.317 21.769 1.00 47.25 712 LYS A C 1
ATOM 5161 O O . LYS A 1 712 ? -0.735 -4.408 22.209 1.00 47.25 712 LYS A O 1
#

Sequence (712 aa):
MSDRFPQYSLSQFPNSLDSYLIFQDVNISNKPLVDQYYSYINENDFASATQLIEDNPSLKYVIVTANTMQSIYDALMAIETTYSTDVIKTIATCVTSQGEWSSTGSYPIFSIVTSRGKAFMCIKPNCPVGTPVTDVNYWITMTMRGESGSSMSFHESYDSTFPYGIQDCVPFANRLYVSITNDNLGNQPDISPDFWSAVISVPTQTIISKNQPTGQDSNGLWYKTNDTNNSYEVNKSNGDNTYSPLFPTSKASYIKTSDGQTIDTALKSNSDLITEHKADTNNPHHTTPEQIGAVQGNTKAWVATEVSSSEVYVTKLTIPHFEFSEGCTITFKSVITPTDGEPVWANRIAIFDETGKQIGVYVLSTLSKEPVSSDAWAVGAMVTVTLSSEVVGTWSNLPTAFFKGGAPSVPSIFGTGADGDAVISGTVTLPVTAPHQSIVEKNYKSLIINAGAILKCASWNAGLILRVKGDCTIHGTIDQSGMAPKTNPHTNYPYPAQLVCGDGGNGGSGGSEYTSSGQAGVGMLKRPYGGGYSGGGSGGGAGSAYGDGGNGGDSTGTTIDIATIFVHGRPGQYGGGGDGPTGAGGNGAGANGANYGGGGAGNYGGGVVCLYVGGNLLIDGKILCNGLKGGNGGAGKDNSGGTVDFGGGGGAGGAGGGAIYILHRGAYTNSGLLQVNGGVAGTGGHDVNGKNSGQDGTAGGIGSITVIQGDK

Secondary structure (DSSP, 8-state):
--SS-TTSTT--TTTSPPPPP------TTTHHHHHHHHHHHHTT-HHHHHHHHHH-GGGGGTS--HHHHHHHHHHHHHHHHHHHHTHHHHHHHH-EEEEE--TT----TTEEEEETTEEEEE--TTPPTT--TT-TTTEEEE-------SS--B-SS--TTS-BPTT-EEEETTEEEEE-STTB-S--TTT-TTTEEEEEE---PEEEESSPPSSPPTT-EEEEE-TTT--EEEEEE-SSS-EEEE-----GGG-B-TTS-BHHHHHHHHHHHHHHHHH--S-TT---TTTTT-------EEE-SEEEEEETTEEEEE-TT----TT-EEEEE-SS----SSSTT--EEEEE-TTS-EEEEEEEEETTS-BPPTTS--TT-EEEEEEES----SSTT--EEEE---------TT---TT-EEEE-SEEEE--SSTTT-EEEEEESEEEE-TT-EEEESS--SEEEEEESS-EEESSEEE-TT-PPP--TT--S---GGG-----PPPPPPPBTTB-SPPPPPPPPP-SS------PPPPPPP-STT-PPPPPPPSSS----TT-S------BTTBPPP-STT--------TTS----PPPPP-PPP-EEEEEESS-EEESSEEE-PPPPPPPPPPPPP-TT-S-PPPPPPPPPPPPP-EEEEEESS-EEE-SEEE-PPPPPPPPP--TTSSSPPPPPPPPPP-EEEEEEPP-

pLDDT: mean 77.66, std 16.98, range [30.75, 98.5]